Protein AF-0000000067519543 (afdb_homodimer)

Organism: Bacillus anthracis (NCBI:txid1392)

Secondary structure (DSSP, 8-state):
-HHHHHHHHHHHHHHHHHHHHHHHHHHHHSSS-GGGGG--TTS-HHHHHHHHHHTTTTS-HHHHHHHHHHHHHTT---B-TTT-SBHHHHHHHHHHHHHHHHHHHHHHHHHHHHHHHHHHHHTTTSHHHHHHHHHHHHHHHS-HHHHHHHHIIIIIIIS--S-SS-SS-TT---HHHHHHHHHHHHHHHHHHHHHHHHHHHHHHHHHHHTSHHHHHHHHTT--HHHHIIIIIHHHHHHHHHHHHHHHTTHHHH--HHHHHHTT--SHHHHHHHHHHTT-HHHHHHHHHHHHHHHHHHHHHHHHHHHHH-HHHHTT-/-HHHHHHHHHHHHHHHHHHHHHHHHHHHHSSS-GGGGG--TTS-HHHHHHHHHHTTTTS-HHHHHHHHHHHHHTT---B-TTT-SBHHHHHHHHHHHHHHHHHHHHHHHHHHHHHHHHHHHHTTTSHHHHHHHHHHHHHHHS-HHHHHHHHIIIIIIIS--S-SS-SS-TT---HHHHHHHHHHHHHHHHHHHHHHHHHHHHHHHHHHHTSHHHHHHHHTT--HHHHIIIIIHHHHHHHHHHHHHHHTTHHHH--HHHHHHTT--SHHHHHHHHHHTT-HHHHHHHHHHHHHHHHHHHHHHHHHHHHH-HHHHTT-

InterPro domains:
  IPR000515 ABC transporter type 1, transmembrane domain MetI-like [PF00528] (113-313)
  IPR000515 ABC transporter type 1, transmembrane domain MetI-like [PS50928] (95-301)
  IPR000515 ABC transporter type 1, transmembrane domain MetI-like [cd06261] (95-296)
  IPR035906 MetI-like superfamily [G3DSA:1.10.3720.10] (84-306)
  IPR035906 MetI-like superfamily [SSF161098] (91-296)
  IPR045621 ABC transporter type 1, GsiC-like, N-terminal domain [PF19300] (1-101)

Nearest PDB structures (foldseek):
  8j5q-assembly1_B  TM=8.548E-01  e=2.593E-14  Mycobacterium tuberculosis H37Rv
  8wda-assembly1_B  TM=8.578E-01  e=3.775E-13  Mycobacterium tuberculosis H37Rv
  8wd9-assembly1_B  TM=8.305E-01  e=3.939E-13  Mycobacterium tuberculosis H37Rv
  3puy-assembly1_F  TM=6.008E-01  e=9.285E-02  Escherichia coli K-12
  3fh6-assembly2_H  TM=5.640E-01  e=3.185E-01  Escherichia coli K-12

pLDDT: mean 86.57, std 8.65, range [40.19, 97.56]

Structure (mmCIF, N/CA/C/O backbone):
data_AF-0000000067519543-model_v1
#
loop_
_entity.id
_entity.type
_entity.pdbx_description
1 polymer 'Oligopeptide ABC transporter, permease protein'
#
loop_
_atom_site.group_PDB
_atom_site.id
_atom_site.type_symbol
_atom_site.label_atom_id
_atom_site.label_alt_id
_atom_site.label_comp_id
_atom_site.label_asym_id
_atom_site.label_entity_id
_atom_site.label_seq_id
_atom_site.pdbx_PDB_ins_code
_atom_site.Cartn_x
_atom_site.Cartn_y
_atom_site.Cartn_z
_atom_site.occupancy
_atom_site.B_iso_or_equiv
_atom_site.auth_seq_id
_atom_site.auth_comp_id
_atom_site.auth_asym_id
_atom_site.auth_atom_id
_atom_site.pdbx_PDB_model_num
ATOM 1 N N . MET A 1 1 ? 12.836 28.719 -11.539 1 69.06 1 MET A N 1
ATOM 2 C CA . MET A 1 1 ? 12.188 27.422 -11.625 1 69.06 1 MET A CA 1
ATOM 3 C C . MET A 1 1 ? 13.125 26.391 -12.242 1 69.06 1 MET A C 1
ATOM 5 O O . MET A 1 1 ? 13.336 25.312 -11.68 1 69.06 1 MET A O 1
ATOM 9 N N . TYR A 1 2 ? 13.836 26.828 -13.383 1 72 2 TYR A N 1
ATOM 10 C CA . TYR A 1 2 ? 14.734 25.891 -14.039 1 72 2 TYR A CA 1
ATOM 11 C C . TYR A 1 2 ? 15.93 25.578 -13.156 1 72 2 TYR A C 1
ATOM 13 O O . TYR A 1 2 ? 16.359 24.422 -13.07 1 72 2 TYR A O 1
ATOM 21 N N . LYS A 1 3 ? 16.391 26.609 -12.484 1 74.56 3 LYS A N 1
ATOM 22 C CA . LYS A 1 3 ? 17.531 26.391 -11.594 1 74.56 3 LYS A CA 1
ATOM 23 C C . LYS A 1 3 ? 17.156 25.484 -10.43 1 74.56 3 LYS A C 1
ATOM 25 O O . LYS A 1 3 ? 17.938 24.625 -10.023 1 74.56 3 LYS A O 1
ATOM 30 N N . VAL A 1 4 ? 15.906 25.703 -10.039 1 71.69 4 VAL A N 1
ATOM 31 C CA . VAL A 1 4 ? 15.406 24.891 -8.93 1 71.69 4 VAL A CA 1
ATOM 32 C C . VAL A 1 4 ? 15.242 23.438 -9.391 1 71.69 4 VAL A C 1
ATOM 34 O O . VAL A 1 4 ? 15.641 22.5 -8.68 1 71.69 4 VAL A O 1
ATOM 37 N N . ILE A 1 5 ? 14.82 23.281 -10.57 1 74 5 ILE A N 1
ATOM 38 C C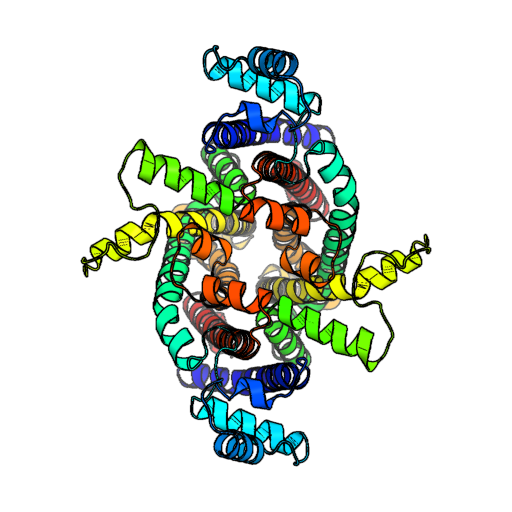A . ILE A 1 5 ? 14.602 21.953 -11.133 1 74 5 ILE A CA 1
ATOM 39 C C . ILE A 1 5 ? 15.945 21.266 -11.367 1 74 5 ILE A C 1
ATOM 41 O O . ILE A 1 5 ? 16.109 20.094 -11.062 1 74 5 ILE A O 1
ATOM 45 N N . ALA A 1 6 ? 16.891 22.078 -11.891 1 77.75 6 ALA A N 1
ATOM 46 C CA . ALA A 1 6 ? 18.203 21.516 -12.164 1 77.75 6 ALA A CA 1
ATOM 47 C C . ALA A 1 6 ? 18.906 21.078 -10.875 1 77.75 6 ALA A C 1
ATOM 49 O O . ALA A 1 6 ? 19.516 20.016 -10.828 1 77.75 6 ALA A O 1
ATOM 50 N N . LYS A 1 7 ? 18.75 21.859 -9.914 1 76.44 7 LYS A N 1
ATOM 51 C CA . LYS A 1 7 ? 19.359 21.531 -8.633 1 76.44 7 LYS A CA 1
ATOM 52 C C . LYS A 1 7 ? 18.75 20.281 -8.016 1 76.44 7 LYS A C 1
ATOM 54 O O . LYS A 1 7 ? 19.453 19.453 -7.457 1 76.44 7 LYS A O 1
ATOM 59 N N . ARG A 1 8 ? 17.562 20.172 -8.25 1 73.44 8 ARG A N 1
ATOM 60 C CA . ARG A 1 8 ? 16.859 19.016 -7.691 1 73.44 8 ARG A CA 1
ATOM 61 C C . ARG A 1 8 ? 17.203 17.75 -8.461 1 73.44 8 ARG A C 1
ATOM 63 O O . ARG A 1 8 ? 17.328 16.672 -7.867 1 73.44 8 ARG A O 1
ATOM 70 N N . LEU A 1 9 ? 17.281 17.922 -9.734 1 76.81 9 LEU A N 1
ATOM 71 C CA . LEU A 1 9 ? 17.672 16.781 -10.562 1 76.81 9 LEU A CA 1
ATOM 72 C C . LEU A 1 9 ? 19.078 16.312 -10.203 1 76.81 9 LEU A C 1
ATOM 74 O O . LEU A 1 9 ? 19.344 15.117 -10.141 1 76.81 9 LEU A O 1
ATOM 78 N N . LEU A 1 10 ? 19.891 17.266 -9.938 1 78.69 10 LEU A N 1
ATOM 79 C CA . LEU A 1 10 ? 21.25 16.938 -9.555 1 78.69 10 LEU A CA 1
ATOM 80 C C . LEU A 1 10 ? 21.297 16.25 -8.203 1 78.69 10 LEU A C 1
ATOM 82 O O . LEU A 1 10 ? 22.094 15.328 -7.992 1 78.69 10 LEU A O 1
ATOM 86 N N . ASN A 1 11 ? 20.391 16.641 -7.387 1 75.19 11 ASN A N 1
ATOM 87 C CA . ASN A 1 11 ? 20.344 16.047 -6.055 1 75.19 11 ASN A CA 1
ATOM 88 C C . ASN A 1 11 ? 19.781 14.625 -6.086 1 75.19 11 ASN A C 1
ATOM 90 O O . ASN A 1 11 ? 19.938 13.867 -5.129 1 75.19 11 ASN A O 1
ATOM 94 N N . ALA A 1 12 ? 19.156 14.375 -7.215 1 79.12 12 ALA A N 1
ATOM 95 C CA . ALA A 1 12 ? 18.562 13.047 -7.363 1 79.12 12 ALA A CA 1
ATOM 96 C C . ALA A 1 12 ? 19.594 12.031 -7.844 1 79.12 12 ALA A C 1
ATOM 98 O O . ALA A 1 12 ? 19.391 10.82 -7.734 1 79.12 12 ALA A O 1
ATOM 99 N N . ILE A 1 13 ? 20.703 12.477 -8.352 1 82.88 13 ILE A N 1
ATOM 100 C CA . ILE A 1 13 ? 21.719 11.633 -8.977 1 82.88 13 ILE A CA 1
ATOM 101 C C . ILE A 1 13 ? 22.297 10.672 -7.941 1 82.88 13 ILE A C 1
ATOM 103 O O . ILE A 1 13 ? 22.391 9.461 -8.188 1 82.88 13 ILE A O 1
ATOM 107 N N . PRO A 1 14 ? 22.609 11.125 -6.754 1 84.69 14 PRO A N 1
ATOM 108 C CA . PRO A 1 14 ? 23.156 10.188 -5.762 1 84.69 14 PRO A CA 1
ATOM 109 C C . PRO A 1 14 ? 22.172 9.07 -5.41 1 84.69 14 PRO A C 1
ATOM 111 O O . PRO A 1 14 ? 22.578 7.93 -5.184 1 84.69 14 PRO A O 1
ATOM 114 N N . LEU A 1 15 ? 20.969 9.461 -5.395 1 82.44 15 LEU A N 1
ATOM 115 C CA . LEU A 1 15 ? 19.953 8.461 -5.094 1 82.44 15 LEU A CA 1
ATOM 116 C C . LEU A 1 15 ? 19.922 7.383 -6.176 1 82.44 15 LEU A C 1
ATOM 118 O O . LEU A 1 15 ? 19.891 6.188 -5.863 1 82.44 15 LEU A O 1
ATOM 122 N N . LEU A 1 16 ? 19.922 7.824 -7.391 1 85.88 16 LEU A N 1
ATOM 123 C CA . LEU A 1 16 ? 19.906 6.875 -8.5 1 85.88 16 LEU A CA 1
ATOM 124 C C . LEU A 1 16 ? 21.156 6.008 -8.484 1 85.88 16 LEU A C 1
ATOM 126 O O . LEU A 1 16 ? 21.109 4.82 -8.797 1 85.88 16 LEU A O 1
ATOM 130 N N . PHE A 1 17 ? 22.188 6.633 -8.109 1 88.88 17 PHE A N 1
ATOM 131 C CA . PHE A 1 17 ? 23.453 5.914 -8.039 1 88.88 17 PHE A CA 1
ATOM 132 C C . PHE A 1 17 ? 23.391 4.828 -6.969 1 88.88 17 PHE A C 1
ATOM 134 O O . PHE A 1 17 ? 23.781 3.686 -7.215 1 88.88 17 PHE A O 1
ATOM 141 N N . VAL A 1 18 ? 22.906 5.148 -5.844 1 87 18 VAL A N 1
ATOM 142 C CA . VAL A 1 18 ? 22.828 4.188 -4.75 1 87 18 VAL A CA 1
ATOM 143 C C . VAL A 1 18 ? 21.875 3.055 -5.125 1 87 18 VAL A C 1
ATOM 145 O O . VAL A 1 18 ? 22.172 1.882 -4.879 1 87 18 VAL A O 1
ATOM 148 N N . ILE A 1 19 ? 20.812 3.414 -5.695 1 85.38 19 ILE A N 1
ATOM 149 C CA . ILE A 1 19 ? 19.828 2.404 -6.098 1 85.38 19 ILE A CA 1
ATOM 150 C C . ILE A 1 19 ? 20.438 1.508 -7.176 1 85.38 19 ILE A C 1
ATOM 152 O O . ILE A 1 19 ? 20.172 0.303 -7.211 1 85.38 19 ILE A O 1
ATOM 156 N N . SER A 1 20 ? 21.203 2.133 -8.047 1 89.19 20 SER A N 1
ATOM 157 C CA . SER A 1 20 ? 21.859 1.338 -9.078 1 89.19 20 SER A CA 1
ATOM 158 C C . SER A 1 20 ? 22.844 0.349 -8.461 1 89.19 20 SER A C 1
ATOM 160 O O . SER A 1 20 ? 22.969 -0.784 -8.93 1 89.19 20 SER A O 1
ATOM 162 N N . ILE A 1 21 ? 23.5 0.745 -7.465 1 88.88 21 ILE A N 1
ATOM 163 C CA . ILE A 1 21 ? 24.438 -0.142 -6.781 1 88.88 21 ILE A CA 1
ATOM 164 C C . ILE A 1 21 ? 23.672 -1.296 -6.137 1 88.88 21 ILE A C 1
ATOM 166 O O . ILE A 1 21 ? 24.078 -2.455 -6.25 1 88.88 21 ILE A O 1
ATOM 170 N N . ILE A 1 22 ? 22.641 -0.95 -5.562 1 83.38 22 ILE A N 1
ATOM 171 C CA . ILE A 1 22 ? 21.828 -1.963 -4.898 1 83.38 22 ILE A CA 1
ATOM 172 C C . ILE A 1 22 ? 21.281 -2.938 -5.934 1 83.38 22 ILE A C 1
ATOM 174 O O . ILE A 1 22 ? 21.266 -4.152 -5.715 1 83.38 22 ILE A O 1
ATOM 178 N N . SER A 1 23 ? 20.828 -2.424 -7.008 1 84.06 23 SER A N 1
ATOM 179 C CA . SER A 1 23 ? 20.281 -3.252 -8.078 1 84.06 23 SER A CA 1
ATOM 180 C C . SER A 1 23 ? 21.344 -4.172 -8.656 1 84.06 23 SER A C 1
ATOM 182 O O . SER A 1 23 ? 21.078 -5.34 -8.953 1 84.06 23 SER A O 1
ATOM 184 N N . PHE A 1 24 ? 22.516 -3.66 -8.797 1 87.75 24 PHE A N 1
ATOM 185 C CA . PHE A 1 24 ? 23.625 -4.457 -9.289 1 87.75 24 PHE A CA 1
ATOM 186 C C . PHE A 1 24 ? 23.938 -5.602 -8.328 1 87.75 24 PHE A C 1
ATOM 188 O O . PHE A 1 24 ? 24.172 -6.734 -8.758 1 87.75 24 PHE A O 1
ATOM 195 N N . LEU A 1 25 ? 23.938 -5.246 -7.109 1 81.06 25 LEU A N 1
ATOM 196 C CA . LEU A 1 25 ? 24.219 -6.266 -6.105 1 81.06 25 LEU A CA 1
ATOM 197 C C . LEU A 1 25 ? 23.156 -7.363 -6.129 1 81.06 25 LEU A C 1
ATOM 199 O O . LEU A 1 25 ? 23.453 -8.531 -5.867 1 81.06 25 LEU A O 1
ATOM 203 N N . LEU A 1 26 ? 22.031 -7 -6.488 1 75.56 26 LEU A N 1
ATOM 204 C CA . LEU A 1 26 ? 20.938 -7.961 -6.602 1 75.56 26 LEU A CA 1
ATOM 205 C C . LEU A 1 26 ? 21.234 -8.984 -7.695 1 75.56 26 LEU A C 1
ATOM 207 O O . LEU A 1 26 ? 21.016 -10.188 -7.5 1 75.56 26 LEU A O 1
ATOM 211 N N . ILE A 1 27 ? 21.578 -8.477 -8.75 1 78 27 ILE A N 1
ATOM 212 C CA . ILE A 1 27 ? 21.828 -9.344 -9.906 1 78 27 ILE A CA 1
ATOM 213 C C . ILE A 1 27 ? 23.031 -10.242 -9.633 1 78 27 ILE A C 1
ATOM 215 O O . ILE A 1 27 ? 23.031 -11.414 -10.031 1 78 27 ILE A O 1
ATOM 219 N N . LYS A 1 28 ? 23.922 -9.664 -8.922 1 80.56 28 LYS A N 1
ATOM 220 C CA . LYS A 1 28 ? 25.141 -10.414 -8.633 1 80.56 28 LYS A CA 1
ATOM 221 C C . LYS A 1 28 ? 24.875 -11.508 -7.598 1 80.56 28 LYS A C 1
ATOM 223 O O . LYS A 1 28 ? 25.5 -12.57 -7.637 1 80.56 28 LYS A O 1
ATOM 228 N N . LEU A 1 29 ? 23.938 -11.219 -6.785 1 75.88 29 LEU A N 1
ATOM 229 C CA . LEU A 1 29 ? 23.688 -12.141 -5.688 1 75.88 29 LEU A CA 1
ATOM 230 C C . LEU A 1 29 ? 22.641 -13.18 -6.082 1 75.88 29 LEU A C 1
ATOM 232 O O . LEU A 1 29 ? 22.391 -14.133 -5.34 1 75.88 29 LEU A O 1
ATOM 236 N N . ALA A 1 30 ? 21.953 -12.938 -7.176 1 75.75 30 ALA A N 1
ATOM 237 C CA . ALA A 1 30 ? 20.984 -13.906 -7.668 1 75.75 30 ALA A CA 1
ATOM 238 C C . ALA A 1 30 ? 21.641 -15.266 -7.918 1 75.75 30 ALA A C 1
ATOM 240 O O . ALA A 1 30 ? 22.797 -15.336 -8.336 1 75.75 30 ALA A O 1
ATOM 241 N N . PRO A 1 31 ? 20.906 -16.234 -7.543 1 75.56 31 PRO A N 1
ATOM 242 C CA . PRO A 1 31 ? 21.469 -17.562 -7.766 1 75.56 31 PRO A CA 1
ATOM 243 C C . PRO A 1 31 ? 21.766 -17.844 -9.242 1 75.56 31 PRO A C 1
ATOM 245 O O . PRO A 1 31 ? 20.984 -17.453 -10.109 1 75.56 31 PRO A O 1
ATOM 248 N N . GLY A 1 32 ? 22.891 -18.484 -9.414 1 74.88 32 GLY A N 1
ATOM 249 C CA . GLY A 1 32 ? 23.25 -18.875 -10.766 1 74.88 32 GLY A CA 1
ATOM 250 C C . GLY A 1 32 ? 24.297 -17.969 -11.398 1 74.88 32 GLY A C 1
ATOM 251 O O . GLY A 1 32 ? 24.812 -17.078 -10.742 1 74.88 32 GLY A O 1
ATOM 252 N N . ASP A 1 33 ? 24.625 -18.312 -12.625 1 79.94 33 ASP A N 1
ATOM 253 C CA . ASP A 1 33 ? 25.594 -17.547 -13.406 1 79.94 33 ASP A CA 1
ATOM 254 C C . ASP A 1 33 ? 24.984 -16.234 -13.883 1 79.94 33 ASP A C 1
ATOM 256 O O . ASP A 1 33 ? 23.953 -16.219 -14.57 1 79.94 33 ASP A O 1
ATOM 260 N N . PRO A 1 34 ? 25.594 -15.141 -13.516 1 81.75 34 PRO A N 1
ATOM 261 C CA . PRO A 1 34 ? 25.062 -13.828 -13.906 1 81.75 34 PRO A CA 1
ATOM 262 C C . PRO A 1 34 ? 24.906 -13.68 -15.414 1 81.75 34 PRO A C 1
ATOM 264 O O . PRO A 1 34 ? 24.094 -12.867 -15.875 1 81.75 34 PRO A O 1
ATOM 267 N N . VAL A 1 35 ? 25.719 -14.414 -16.125 1 82.62 35 VAL A N 1
ATOM 268 C CA . VAL A 1 35 ? 25.656 -14.305 -17.578 1 82.62 35 VAL A CA 1
ATOM 269 C C . VAL A 1 35 ? 24.266 -14.719 -18.078 1 82.62 35 VAL A C 1
ATOM 271 O O . VAL A 1 35 ? 23.812 -14.258 -19.125 1 82.62 35 VAL A O 1
ATOM 274 N N . ARG A 1 36 ? 23.562 -15.477 -17.344 1 82.12 36 ARG A N 1
ATOM 275 C CA . ARG A 1 36 ? 22.25 -15.984 -17.719 1 82.12 36 ARG A CA 1
ATOM 276 C C . ARG A 1 36 ? 21.234 -14.844 -17.844 1 82.12 36 ARG A C 1
ATOM 278 O O . ARG A 1 36 ? 20.266 -14.953 -18.594 1 82.12 36 ARG A O 1
ATOM 285 N N . ASN A 1 37 ? 21.516 -13.836 -17.25 1 84.62 37 ASN A N 1
ATOM 286 C CA . ASN A 1 37 ? 20.609 -12.695 -17.297 1 84.62 37 ASN A CA 1
ATOM 287 C C . ASN A 1 37 ? 20.719 -11.93 -18.609 1 84.62 37 ASN A C 1
ATOM 289 O O . ASN A 1 37 ? 19.906 -11.055 -18.891 1 84.62 37 ASN A O 1
ATOM 293 N N . PHE A 1 38 ? 21.75 -12.32 -19.391 1 85.94 38 PHE A N 1
ATOM 294 C CA . PHE A 1 38 ? 22 -11.562 -20.609 1 85.94 38 PHE A CA 1
ATOM 295 C C . PHE A 1 38 ? 22.031 -12.484 -21.828 1 85.94 38 PHE A C 1
ATOM 297 O O . PHE A 1 38 ? 22.484 -12.086 -22.906 1 85.94 38 PHE A O 1
ATOM 304 N N . VAL A 1 39 ? 21.641 -13.672 -21.609 1 85.69 39 VAL A N 1
ATOM 305 C CA . VAL A 1 39 ? 21.719 -14.625 -22.719 1 85.69 39 VAL A CA 1
ATOM 306 C C . VAL A 1 39 ? 20.359 -15.297 -22.922 1 85.69 39 VAL A C 1
ATOM 308 O O . VAL A 1 39 ? 19.516 -15.297 -22.016 1 85.69 39 VAL A O 1
ATOM 311 N N . THR A 1 40 ? 20.109 -15.766 -24.078 1 86.75 40 THR A N 1
ATOM 312 C CA . THR A 1 40 ? 18.922 -16.547 -24.438 1 86.75 40 THR A CA 1
ATOM 313 C C . THR A 1 40 ? 19.297 -17.984 -24.734 1 86.75 40 THR A C 1
ATOM 315 O O . THR A 1 40 ? 20.453 -18.297 -25 1 86.75 40 THR A O 1
ATOM 318 N N . PRO A 1 41 ? 18.344 -18.828 -24.578 1 83.94 41 PRO A N 1
ATOM 319 C CA . PRO A 1 41 ? 18.656 -20.25 -24.797 1 83.94 41 PRO A CA 1
ATOM 320 C C . PRO A 1 41 ? 19.172 -20.531 -26.203 1 83.94 41 PRO A C 1
ATOM 322 O O . PRO A 1 41 ? 19.891 -21.516 -26.422 1 83.94 41 PRO A O 1
ATOM 325 N N . ASN A 1 42 ? 18.938 -19.719 -27.109 1 86.44 42 ASN A N 1
ATOM 326 C CA . ASN A 1 42 ? 19.281 -19.969 -28.5 1 86.44 42 ASN A CA 1
ATOM 327 C C . ASN A 1 42 ? 20.641 -19.375 -28.859 1 86.44 42 ASN A C 1
ATOM 329 O O . ASN A 1 42 ? 21.109 -19.516 -29.984 1 86.44 42 ASN A O 1
ATOM 333 N N . MET A 1 43 ? 21.25 -18.812 -27.922 1 86.94 43 MET A N 1
ATOM 334 C CA . MET A 1 43 ? 22.531 -18.188 -28.219 1 86.94 43 MET A CA 1
ATOM 335 C C . MET A 1 43 ? 23.656 -19.219 -28.25 1 86.94 43 MET A C 1
ATOM 337 O O . MET A 1 43 ? 23.656 -20.172 -27.469 1 86.94 43 MET A O 1
ATOM 341 N N . SER A 1 44 ? 24.578 -19.062 -29.125 1 90.25 44 SER A N 1
ATOM 342 C CA . SER A 1 44 ? 25.719 -19.969 -29.266 1 90.25 44 SER A CA 1
ATOM 343 C C . SER A 1 44 ? 26.672 -19.844 -28.094 1 90.25 44 SER A C 1
ATOM 345 O O . SER A 1 44 ? 26.781 -18.781 -27.484 1 90.25 44 SER A O 1
ATOM 347 N N . PRO A 1 45 ? 27.297 -20.969 -27.766 1 90.12 45 PRO A N 1
ATOM 348 C CA . PRO A 1 45 ? 28.281 -20.922 -26.672 1 90.12 45 PRO A CA 1
ATOM 349 C C . PRO A 1 45 ? 29.328 -19.844 -26.891 1 90.12 45 PRO A C 1
ATOM 351 O O . PRO A 1 45 ? 29.797 -19.219 -25.938 1 90.12 45 PRO A O 1
ATOM 354 N N . ILE A 1 46 ? 29.672 -19.641 -28.109 1 89.44 46 ILE A N 1
ATOM 355 C CA . ILE A 1 46 ? 30.672 -18.609 -28.422 1 89.44 46 ILE A CA 1
ATOM 356 C C . ILE A 1 46 ? 30.125 -17.234 -28.062 1 89.44 46 ILE A C 1
ATOM 358 O O . ILE A 1 46 ? 30.844 -16.406 -27.5 1 89.44 46 ILE A O 1
ATOM 362 N N . ASP A 1 47 ? 28.906 -17.062 -28.391 1 89.38 47 ASP A N 1
ATOM 363 C CA . ASP A 1 47 ? 28.266 -15.789 -28.078 1 89.38 47 ASP A CA 1
ATOM 364 C C . ASP A 1 47 ? 28.125 -15.586 -26.578 1 89.38 47 ASP A C 1
ATOM 366 O O . ASP A 1 47 ? 28.312 -14.477 -26.078 1 89.38 47 ASP A O 1
ATOM 370 N N . VAL A 1 48 ? 27.844 -16.688 -25.906 1 90.12 48 VAL A N 1
ATOM 371 C CA . VAL A 1 48 ? 27.688 -16.641 -24.453 1 90.12 48 VAL A CA 1
ATOM 372 C C . VAL A 1 48 ? 29.031 -16.25 -23.812 1 90.12 48 VAL A C 1
ATOM 374 O O . VAL A 1 48 ? 29.062 -15.438 -22.891 1 90.12 48 VAL A O 1
ATOM 377 N N . GLU A 1 49 ? 30.062 -16.781 -24.344 1 88.56 49 GLU A N 1
ATOM 378 C CA . GLU A 1 49 ? 31.375 -16.469 -23.797 1 88.56 49 GLU A CA 1
ATOM 379 C C . GLU A 1 49 ? 31.766 -15.023 -24.109 1 88.56 49 GLU A C 1
ATOM 381 O O . GLU A 1 49 ? 32.406 -14.367 -23.297 1 88.56 49 GLU A O 1
ATOM 386 N N . ARG A 1 50 ? 31.375 -14.547 -25.203 1 88.5 50 ARG A N 1
ATOM 387 C CA . ARG A 1 50 ? 31.609 -13.156 -25.562 1 88.5 50 ARG A CA 1
ATOM 388 C C . ARG A 1 50 ? 30.891 -12.211 -24.609 1 88.5 50 ARG A C 1
ATOM 390 O O . ARG A 1 50 ? 31.438 -11.203 -24.188 1 88.5 50 ARG A O 1
ATOM 397 N N . ILE A 1 51 ? 29.688 -12.641 -24.359 1 87.94 51 ILE A N 1
ATOM 398 C CA . ILE A 1 51 ? 28.891 -11.828 -23.453 1 87.94 51 ILE A CA 1
ATOM 399 C C . ILE A 1 51 ? 29.516 -11.883 -22.047 1 87.94 51 ILE A C 1
ATOM 401 O O . ILE A 1 51 ? 29.594 -10.859 -21.375 1 87.94 51 ILE A O 1
ATOM 405 N N . ARG A 1 52 ? 29.953 -13.008 -21.641 1 88.38 52 ARG A N 1
ATOM 406 C CA . ARG A 1 52 ? 30.609 -13.172 -20.359 1 88.38 52 ARG A CA 1
ATOM 407 C C . ARG A 1 52 ? 31.812 -12.234 -20.234 1 88.38 52 ARG A C 1
ATOM 409 O O . ARG A 1 52 ? 31.984 -11.586 -19.203 1 88.38 52 ARG A O 1
ATOM 416 N N . LYS A 1 53 ? 32.531 -12.133 -21.297 1 87.56 53 LYS A N 1
ATOM 417 C CA . LYS A 1 53 ? 33.719 -11.266 -21.312 1 87.56 53 LYS A CA 1
ATOM 418 C C . LYS A 1 53 ? 33.312 -9.789 -21.297 1 87.56 53 LYS A C 1
ATOM 420 O O . LYS A 1 53 ? 33.969 -8.969 -20.656 1 87.56 53 LYS A O 1
ATOM 425 N N . SER A 1 54 ? 32.281 -9.586 -21.969 1 88.06 54 SER A N 1
ATOM 426 C CA . SER A 1 54 ? 31.828 -8.195 -22.062 1 88.06 54 SER A CA 1
ATOM 427 C C . SER A 1 54 ? 31.297 -7.703 -20.719 1 88.06 54 SER A C 1
ATOM 429 O O . SER A 1 54 ? 31.312 -6.5 -20.453 1 88.06 54 SER A O 1
ATOM 431 N N . LEU A 1 55 ? 30.875 -8.688 -19.922 1 87.44 55 LEU A N 1
ATOM 432 C CA . LEU A 1 55 ? 30.344 -8.344 -18.594 1 87.44 55 LEU A CA 1
ATOM 433 C C . LEU A 1 55 ? 31.484 -8.211 -17.578 1 87.44 55 LEU A C 1
ATOM 435 O O . LEU A 1 55 ? 31.281 -7.707 -16.484 1 87.44 55 LEU A O 1
ATOM 439 N N . GLY A 1 56 ? 32.625 -8.555 -18 1 88.12 56 GLY A N 1
ATOM 440 C CA . GLY A 1 56 ? 33.812 -8.453 -17.141 1 88.12 56 GLY A CA 1
ATOM 441 C C . GLY A 1 56 ? 33.719 -9.305 -15.883 1 88.12 56 GLY A C 1
ATOM 442 O O . GLY A 1 56 ? 34.062 -8.867 -14.797 1 88.12 56 GLY A O 1
ATOM 443 N N . LEU A 1 57 ? 33.188 -10.508 -15.992 1 86.31 57 LEU A N 1
ATOM 444 C CA . LEU A 1 57 ? 32.938 -11.352 -14.828 1 86.31 57 LEU A CA 1
ATOM 445 C C . LEU A 1 57 ? 34.25 -11.789 -14.18 1 86.31 57 LEU A C 1
ATOM 447 O O . LEU A 1 57 ? 34.25 -12.227 -13.031 1 86.31 57 LEU A O 1
ATOM 451 N N . ASP A 1 58 ? 35.344 -11.578 -14.922 1 87.12 58 ASP A N 1
ATOM 452 C CA . ASP A 1 58 ? 36.656 -11.906 -14.406 1 87.12 58 ASP A CA 1
ATOM 453 C C . ASP A 1 58 ? 37.344 -10.672 -13.805 1 87.12 58 ASP A C 1
ATOM 455 O O . ASP A 1 58 ? 38.406 -10.781 -13.219 1 87.12 58 ASP A O 1
ATOM 459 N N . GLN A 1 59 ? 36.719 -9.586 -13.898 1 91.44 59 GLN A N 1
ATOM 460 C CA . GLN A 1 59 ? 37.25 -8.328 -13.391 1 91.44 59 GLN A CA 1
ATOM 461 C C . GLN A 1 59 ? 36.781 -8.062 -11.969 1 91.44 59 GLN A C 1
ATOM 463 O O . GLN A 1 59 ? 35.844 -8.711 -11.484 1 91.44 59 GLN A O 1
ATOM 468 N N . PRO A 1 60 ? 37.5 -7.176 -11.336 1 93.19 60 PRO A N 1
ATOM 469 C CA . PRO A 1 60 ? 37.031 -6.801 -9.992 1 93.19 60 PRO A CA 1
ATOM 470 C C . PRO A 1 60 ? 35.594 -6.289 -9.977 1 93.19 60 PRO A C 1
ATOM 472 O O . PRO A 1 60 ? 35.125 -5.793 -10.992 1 93.19 60 PRO A O 1
ATOM 475 N N . ILE A 1 61 ? 35 -6.371 -8.914 1 90.81 61 ILE A N 1
ATOM 476 C CA . ILE A 1 61 ? 33.562 -6.121 -8.75 1 90.81 61 ILE A CA 1
ATOM 477 C C . ILE A 1 61 ? 33.25 -4.691 -9.164 1 90.81 61 ILE A C 1
ATOM 479 O O . ILE A 1 61 ? 32.188 -4.43 -9.734 1 90.81 61 ILE A O 1
ATOM 483 N N . TYR A 1 62 ? 34.156 -3.758 -8.812 1 92.81 62 TYR A N 1
ATOM 484 C CA . TYR A 1 62 ? 33.875 -2.369 -9.164 1 92.81 62 TYR A CA 1
ATOM 485 C C . TYR A 1 62 ? 33.844 -2.188 -10.68 1 92.81 62 TYR A C 1
ATOM 487 O O . TYR A 1 62 ? 33.062 -1.386 -11.195 1 92.81 62 TYR A O 1
ATOM 495 N N . MET A 1 63 ? 34.656 -2.949 -11.391 1 92.94 63 MET A N 1
ATOM 496 C CA . MET A 1 63 ? 34.625 -2.883 -12.852 1 92.94 63 MET A CA 1
ATOM 497 C C . MET A 1 63 ? 33.375 -3.543 -13.406 1 92.94 63 MET A C 1
ATOM 499 O O . MET A 1 63 ? 32.812 -3.078 -14.406 1 92.94 63 MET A O 1
ATOM 503 N N . GLN A 1 64 ? 32.969 -4.598 -12.781 1 92.94 64 GLN A N 1
ATOM 504 C CA . GLN A 1 64 ? 31.719 -5.242 -13.188 1 92.94 64 GLN A CA 1
ATOM 505 C C . GLN A 1 64 ? 30.547 -4.281 -13.07 1 92.94 64 GLN A C 1
ATOM 507 O O . GLN A 1 64 ? 29.656 -4.258 -13.938 1 92.94 64 GLN A O 1
ATOM 512 N N . TYR A 1 65 ? 30.594 -3.535 -12.031 1 93.62 65 TYR A N 1
ATOM 513 C CA . TYR A 1 65 ? 29.531 -2.555 -11.828 1 93.62 65 TYR A CA 1
ATOM 514 C C . TYR A 1 65 ? 29.547 -1.499 -12.93 1 93.62 65 TYR A C 1
ATOM 516 O O . TYR A 1 65 ? 28.484 -1.145 -13.461 1 93.62 65 TYR A O 1
ATOM 524 N N . ILE A 1 66 ? 30.703 -1.008 -13.234 1 94.19 66 ILE A N 1
ATOM 525 C CA . ILE A 1 66 ? 30.828 0.04 -14.242 1 94.19 66 ILE A CA 1
ATOM 526 C C . ILE A 1 66 ? 30.344 -0.479 -15.594 1 94.19 66 ILE A C 1
ATOM 528 O O . ILE A 1 66 ? 29.625 0.223 -16.312 1 94.19 66 ILE A O 1
ATOM 532 N N . LEU A 1 67 ? 30.672 -1.669 -15.914 1 92.31 67 LEU A N 1
ATOM 533 C CA . LEU A 1 67 ? 30.266 -2.264 -17.188 1 92.31 67 LEU A CA 1
ATOM 534 C C . LEU A 1 67 ? 28.75 -2.5 -17.203 1 92.31 67 LEU A C 1
ATOM 536 O O . LEU A 1 67 ? 28.094 -2.26 -18.219 1 92.31 67 LEU A O 1
ATOM 540 N N . TRP A 1 68 ? 28.281 -2.982 -16.109 1 90.81 68 TRP A N 1
ATOM 541 C CA . TRP A 1 68 ? 26.844 -3.182 -15.969 1 90.81 68 TRP A CA 1
ATOM 542 C C . TRP A 1 68 ? 26.094 -1.864 -16.141 1 90.81 68 TRP A C 1
ATOM 544 O O . TRP A 1 68 ? 25.094 -1.8 -16.875 1 90.81 68 TRP A O 1
ATOM 554 N N . LEU A 1 69 ? 26.609 -0.895 -15.469 1 92.56 69 LEU A N 1
ATOM 555 C CA . LEU A 1 69 ? 26 0.427 -15.547 1 92.56 69 LEU A CA 1
ATOM 556 C C . LEU A 1 69 ? 26.016 0.951 -16.984 1 92.56 69 LEU A C 1
ATOM 558 O O . LEU A 1 69 ? 25.047 1.568 -17.438 1 92.56 69 LEU A O 1
ATOM 562 N N . LYS A 1 70 ? 27.078 0.749 -17.641 1 92.44 70 LYS A N 1
ATOM 563 C CA . LYS A 1 70 ? 27.188 1.142 -19.031 1 92.44 70 LYS A CA 1
ATOM 564 C C . LYS A 1 70 ? 26.125 0.443 -19.891 1 92.44 70 LYS A C 1
ATOM 566 O O . LYS A 1 70 ? 25.5 1.067 -20.75 1 92.44 70 LYS A O 1
ATOM 571 N N . ASN A 1 71 ? 25.938 -0.814 -19.641 1 91.38 71 ASN A N 1
ATOM 572 C CA . ASN A 1 71 ? 24.922 -1.568 -20.359 1 91.38 71 ASN A CA 1
ATOM 573 C C . ASN A 1 71 ? 23.516 -1 -20.109 1 91.38 71 ASN A C 1
ATOM 575 O O . ASN A 1 71 ? 22.75 -0.809 -21.047 1 91.38 71 ASN A O 1
ATOM 579 N N . ILE A 1 72 ? 23.234 -0.676 -18.906 1 90.88 72 ILE A N 1
ATOM 580 C CA . ILE A 1 72 ? 21.938 -0.156 -18.531 1 90.88 72 ILE A CA 1
ATOM 581 C C . ILE A 1 72 ? 21.719 1.21 -19.188 1 90.88 72 ILE A C 1
ATOM 583 O O . ILE A 1 72 ? 20.625 1.492 -19.703 1 90.88 72 ILE A O 1
ATOM 587 N N . LEU A 1 73 ? 22.75 2.018 -19.172 1 90.81 73 LEU A N 1
ATOM 588 C CA . LEU A 1 73 ? 22.641 3.371 -19.703 1 90.81 73 LEU A CA 1
ATOM 589 C C . LEU A 1 73 ? 22.5 3.346 -21.219 1 90.81 73 LEU A C 1
ATOM 591 O O . LEU A 1 73 ? 21.969 4.289 -21.812 1 90.81 73 LEU A O 1
ATOM 595 N N . THR A 1 74 ? 22.922 2.258 -21.812 1 92 74 THR A N 1
ATOM 596 C CA . THR A 1 74 ? 22.797 2.133 -23.266 1 92 74 THR A CA 1
ATOM 597 C C . THR A 1 74 ? 21.531 1.356 -23.625 1 92 74 THR A C 1
ATOM 599 O O . THR A 1 74 ? 21.312 1.029 -24.797 1 92 74 THR A O 1
ATOM 602 N N . GLY A 1 75 ? 20.781 0.985 -22.609 1 90.94 75 GLY A N 1
ATOM 603 C CA . GLY A 1 75 ? 19.484 0.377 -22.875 1 90.94 75 GLY A CA 1
ATOM 604 C C . GLY A 1 75 ? 19.5 -1.137 -22.781 1 90.94 75 GLY A C 1
ATOM 605 O O . GLY A 1 75 ? 18.516 -1.798 -23.094 1 90.94 75 GLY A O 1
ATOM 606 N N . ASN A 1 76 ? 20.594 -1.668 -22.422 1 92.56 76 ASN A N 1
ATOM 607 C CA . ASN A 1 76 ? 20.688 -3.115 -22.266 1 92.56 76 ASN A CA 1
ATOM 608 C C . ASN A 1 76 ? 20.422 -3.545 -20.828 1 92.56 76 ASN A C 1
ATOM 610 O O . ASN A 1 76 ? 21.359 -3.646 -20.016 1 92.56 76 ASN A O 1
ATOM 614 N N . PHE A 1 77 ? 19.266 -3.971 -20.609 1 92.69 77 PHE A N 1
ATOM 615 C CA . PHE A 1 77 ? 18.844 -4.406 -19.281 1 92.69 77 PHE A CA 1
ATOM 616 C C . PHE A 1 77 ? 18.906 -5.926 -19.156 1 92.69 77 PHE A C 1
ATOM 618 O O . PHE A 1 77 ? 18.5 -6.492 -18.141 1 92.69 77 PHE A O 1
ATOM 625 N N . GLY A 1 78 ? 19.391 -6.508 -20.234 1 91.56 78 GLY A N 1
ATOM 626 C CA . GLY A 1 78 ? 19.406 -7.961 -20.266 1 91.56 78 GLY A CA 1
ATOM 627 C C . GLY A 1 78 ? 18.156 -8.562 -20.859 1 91.56 78 GLY A C 1
ATOM 628 O O . GLY A 1 78 ? 17.422 -7.898 -21.609 1 91.56 78 GLY A O 1
ATOM 629 N N . TYR A 1 79 ? 17.984 -9.922 -20.594 1 92 79 TYR A N 1
ATOM 630 C CA . TYR A 1 79 ? 16.844 -10.664 -21.109 1 92 79 TYR A CA 1
ATOM 631 C C . TYR A 1 79 ? 16.016 -11.273 -19.984 1 92 79 TYR A C 1
ATOM 633 O O . TYR A 1 79 ? 16.562 -11.664 -18.953 1 92 79 TYR A O 1
ATOM 641 N N . SER A 1 80 ? 14.719 -11.281 -20.281 1 93.38 80 SER A N 1
ATOM 642 C CA . SER A 1 80 ? 13.852 -12 -19.359 1 93.38 80 SER A CA 1
ATOM 643 C C . SER A 1 80 ? 14.219 -13.484 -19.297 1 93.38 80 SER A C 1
ATOM 645 O O . SER A 1 80 ? 14.406 -14.117 -20.344 1 93.38 80 SER A O 1
ATOM 647 N N . LEU A 1 81 ? 14.32 -13.992 -18.125 1 88.12 81 LEU A N 1
ATOM 648 C CA . LEU A 1 81 ? 14.641 -15.406 -17.953 1 88.12 81 LEU A CA 1
ATOM 649 C C . LEU A 1 81 ? 13.477 -16.281 -18.391 1 88.12 81 LEU A C 1
ATOM 651 O O . LEU A 1 81 ? 13.672 -17.438 -18.781 1 88.12 81 LEU A O 1
ATOM 655 N N . GLN A 1 82 ? 12.336 -15.695 -18.344 1 86 82 GLN A N 1
ATOM 656 C CA . GLN A 1 82 ? 11.125 -16.469 -18.656 1 86 82 GLN A CA 1
ATOM 657 C C . GLN A 1 82 ? 10.742 -16.312 -20.125 1 86 82 GLN A C 1
ATOM 659 O O . GLN A 1 82 ? 10.477 -17.297 -20.812 1 86 82 GLN A O 1
ATOM 664 N N . ASN A 1 83 ? 10.727 -15.109 -20.609 1 86.56 83 ASN A N 1
ATOM 665 C CA . ASN A 1 83 ? 10.258 -14.82 -21.953 1 86.56 83 ASN A CA 1
ATOM 666 C C . ASN A 1 83 ? 11.414 -14.766 -22.953 1 86.56 83 ASN A C 1
ATOM 668 O O . ASN A 1 83 ? 11.188 -14.766 -24.172 1 86.56 83 ASN A O 1
ATOM 672 N N . HIS A 1 84 ? 12.602 -14.602 -22.516 1 91 84 HIS A N 1
ATOM 673 C CA . HIS A 1 84 ? 13.82 -14.547 -23.312 1 91 84 HIS A CA 1
ATOM 674 C C . HIS A 1 84 ? 13.797 -13.367 -24.266 1 91 84 HIS A C 1
ATOM 676 O O . HIS A 1 84 ? 14.367 -13.438 -25.359 1 91 84 HIS A O 1
ATOM 682 N N . ARG A 1 85 ? 13.023 -12.352 -23.953 1 93.56 85 ARG A N 1
ATOM 683 C CA . ARG A 1 85 ? 12.984 -11.086 -24.688 1 93.56 85 ARG A CA 1
ATOM 684 C C . ARG A 1 85 ? 13.75 -10 -23.953 1 93.56 85 ARG A C 1
ATOM 686 O O . ARG A 1 85 ? 13.93 -10.078 -22.734 1 93.56 85 ARG A O 1
ATOM 693 N N . PRO A 1 86 ? 14.25 -9.023 -24.766 1 94.88 86 PRO A N 1
ATOM 694 C CA . PRO A 1 86 ? 14.914 -7.914 -24.078 1 94.88 86 PRO A CA 1
ATOM 695 C C . PRO A 1 86 ? 14.016 -7.23 -23.062 1 94.88 86 PRO A C 1
ATOM 697 O O . PRO A 1 86 ? 12.859 -6.922 -23.344 1 94.88 86 PRO A O 1
ATOM 700 N N . VAL A 1 87 ? 14.57 -7.043 -21.922 1 95.44 87 VAL A N 1
ATOM 701 C CA . VAL A 1 87 ? 13.82 -6.504 -20.781 1 95.44 87 VAL A CA 1
ATOM 702 C C . VAL A 1 87 ? 13.305 -5.109 -21.125 1 95.44 87 VAL A C 1
ATOM 704 O O . VAL A 1 87 ? 12.164 -4.766 -20.812 1 95.44 87 VAL A O 1
ATOM 707 N N . LEU A 1 88 ? 14.125 -4.352 -21.812 1 95 88 LEU A N 1
ATOM 708 C CA . LEU A 1 88 ? 13.727 -2.99 -22.156 1 95 88 LEU A CA 1
ATOM 709 C C . LEU A 1 88 ? 12.484 -3 -23.031 1 95 88 LEU A C 1
ATOM 711 O O . LEU A 1 88 ? 11.586 -2.166 -22.875 1 95 88 LEU A O 1
ATOM 715 N N . ASP A 1 89 ? 12.422 -3.893 -23.906 1 95.12 89 ASP A N 1
ATOM 716 C CA . ASP A 1 89 ? 11.258 -3.998 -24.781 1 95.12 89 ASP A CA 1
ATOM 717 C C . ASP A 1 89 ? 9.992 -4.324 -23.984 1 95.12 89 ASP A C 1
ATOM 719 O O . ASP A 1 89 ? 8.938 -3.734 -24.219 1 95.12 89 ASP A O 1
ATOM 723 N N . LEU A 1 90 ? 10.133 -5.223 -23.109 1 94.31 90 LEU A N 1
ATOM 724 C CA . LEU A 1 90 ? 9.008 -5.621 -22.266 1 94.31 90 LEU A CA 1
ATOM 725 C C . LEU A 1 90 ? 8.508 -4.445 -21.438 1 94.31 90 LEU A C 1
ATOM 727 O O . LEU A 1 90 ? 7.297 -4.23 -21.328 1 94.31 90 LEU A O 1
ATOM 731 N N . ILE A 1 91 ? 9.414 -3.693 -20.938 1 93.12 91 ILE A N 1
ATOM 732 C CA . ILE A 1 91 ? 9.07 -2.562 -20.078 1 93.12 91 ILE A CA 1
ATOM 733 C C . ILE A 1 91 ? 8.398 -1.472 -20.906 1 93.12 91 ILE A C 1
ATOM 735 O O . ILE A 1 91 ? 7.336 -0.963 -20.516 1 93.12 91 ILE A O 1
ATOM 739 N N . VAL A 1 92 ? 8.984 -1.137 -22.016 1 93.56 92 VAL A N 1
ATOM 740 C CA . VAL A 1 92 ? 8.484 -0.047 -22.859 1 93.56 92 VAL A CA 1
ATOM 741 C C . VAL A 1 92 ? 7.09 -0.393 -23.375 1 93.56 92 VAL A C 1
ATOM 743 O O . VAL A 1 92 ? 6.234 0.486 -23.516 1 93.56 92 VAL A O 1
ATOM 746 N N . GLU A 1 93 ? 6.879 -1.604 -23.641 1 93.44 93 GLU A N 1
ATOM 747 C CA . GLU A 1 93 ? 5.59 -2.072 -24.141 1 93.44 93 GLU A CA 1
ATOM 748 C C . GLU A 1 93 ? 4.5 -1.938 -23.094 1 93.44 93 GLU A C 1
ATOM 750 O O . GLU A 1 93 ? 3.336 -1.698 -23.406 1 93.44 93 GLU A O 1
ATOM 755 N N . ARG A 1 94 ? 4.82 -2.086 -21.828 1 93 94 ARG A N 1
ATOM 756 C CA . ARG A 1 94 ? 3.84 -2.184 -20.75 1 93 94 ARG A CA 1
ATOM 757 C C . ARG A 1 94 ? 3.717 -0.861 -20 1 93 94 ARG A C 1
ATOM 759 O O . ARG A 1 94 ? 2.709 -0.611 -19.344 1 93 94 ARG A O 1
ATOM 766 N N . LEU A 1 95 ? 4.66 -0.017 -20.188 1 91.56 95 LEU A N 1
ATOM 767 C CA . LEU A 1 95 ? 4.754 1.223 -19.422 1 91.56 95 LEU A CA 1
ATOM 768 C C . LEU A 1 95 ? 3.543 2.113 -19.688 1 91.56 95 LEU A C 1
ATOM 770 O O . LEU A 1 95 ? 2.932 2.629 -18.75 1 91.56 95 LEU A O 1
ATOM 774 N N . PRO A 1 96 ? 3.145 2.314 -20.891 1 91.31 96 PRO A N 1
ATOM 775 C CA . PRO A 1 96 ? 1.992 3.182 -21.141 1 91.31 96 PRO A CA 1
ATOM 776 C C . PRO A 1 96 ? 0.711 2.666 -20.484 1 91.31 96 PRO A C 1
ATOM 778 O O . PRO A 1 96 ? -0.103 3.457 -20 1 91.31 96 PRO A O 1
ATOM 781 N N . ALA A 1 97 ? 0.541 1.386 -20.484 1 92.88 97 ALA A N 1
ATOM 782 C CA . ALA A 1 97 ? -0.643 0.795 -19.875 1 92.88 97 ALA A CA 1
ATOM 783 C C . ALA A 1 97 ? -0.688 1.1 -18.375 1 92.88 97 ALA A C 1
ATOM 785 O O . ALA A 1 97 ? -1.734 1.483 -17.844 1 92.88 97 ALA A O 1
ATOM 786 N N . THR A 1 98 ? 0.408 0.943 -17.75 1 92.12 98 THR A N 1
ATOM 787 C CA . THR A 1 98 ? 0.476 1.193 -16.312 1 92.12 98 THR A CA 1
ATOM 788 C C . THR A 1 98 ? 0.327 2.684 -16.016 1 92.12 98 THR A C 1
ATOM 790 O O . THR A 1 98 ? -0.446 3.072 -15.141 1 92.12 98 THR A O 1
ATOM 793 N N . ILE A 1 99 ? 1.018 3.514 -16.766 1 89.94 99 ILE A N 1
ATOM 794 C CA . ILE A 1 99 ? 0.957 4.953 -16.547 1 89.94 99 ILE A CA 1
ATOM 795 C C . ILE A 1 99 ? -0.46 5.457 -16.797 1 89.94 99 ILE A C 1
ATOM 797 O O . ILE A 1 99 ? -0.969 6.305 -16.062 1 89.94 99 ILE A O 1
ATOM 801 N N . GLY A 1 100 ? -1.005 5.004 -17.828 1 92.38 100 GLY A N 1
ATOM 802 C CA . GLY A 1 100 ? -2.375 5.387 -18.125 1 92.38 100 GLY A CA 1
ATOM 803 C C . GLY A 1 100 ? -3.354 5.004 -17.031 1 92.38 100 GLY A C 1
ATOM 804 O O . GLY A 1 100 ? -4.168 5.824 -16.594 1 92.38 100 GLY A O 1
ATOM 805 N N . LEU A 1 101 ? -3.262 3.793 -16.578 1 93.62 101 LEU A N 1
ATOM 806 C CA . LEU A 1 101 ? -4.188 3.279 -15.578 1 93.62 101 LEU A CA 1
ATOM 807 C C . LEU A 1 101 ? -3.945 3.941 -14.227 1 93.62 101 LEU A C 1
ATOM 809 O O . LEU A 1 101 ? -4.871 4.484 -13.617 1 93.62 101 LEU A O 1
ATOM 813 N N . MET A 1 102 ? -2.738 3.906 -13.789 1 92.56 102 MET A N 1
ATOM 814 C CA . MET A 1 102 ? -2.398 4.453 -12.477 1 92.56 102 MET A CA 1
ATOM 815 C C . MET A 1 102 ? -2.541 5.973 -12.469 1 92.56 102 MET A C 1
ATOM 817 O O . MET A 1 102 ? -3.014 6.551 -11.484 1 92.56 102 MET A O 1
ATOM 821 N N . GLY A 1 103 ? -2.09 6.562 -13.547 1 91.69 103 GLY A N 1
ATOM 822 C CA . GLY A 1 103 ? -2.207 8.008 -13.648 1 91.69 103 GLY A CA 1
ATOM 823 C C . GLY A 1 103 ? -3.645 8.492 -13.617 1 91.69 103 GLY A C 1
ATOM 824 O O . GLY A 1 103 ? -3.969 9.438 -12.898 1 91.69 103 GLY A O 1
ATOM 825 N N . SER A 1 104 ? -4.457 7.863 -14.375 1 94.94 104 SER A N 1
ATOM 826 C CA . SER A 1 104 ? -5.867 8.234 -14.391 1 94.94 104 SER A CA 1
ATOM 827 C C . SER A 1 104 ? -6.523 7.98 -13.039 1 94.94 104 SER A C 1
ATOM 829 O O . SER A 1 104 ? -7.328 8.789 -12.57 1 94.94 104 SER A O 1
ATOM 831 N N . SER A 1 105 ? -6.199 6.867 -12.43 1 94.94 105 SER A N 1
ATOM 832 C CA . SER A 1 105 ? -6.758 6.551 -11.125 1 94.94 105 SER A CA 1
ATOM 833 C C . SER A 1 105 ? -6.344 7.582 -10.078 1 94.94 105 SER A C 1
ATOM 835 O O . SER A 1 105 ? -7.16 7.996 -9.25 1 94.94 105 SER A O 1
ATOM 837 N N . LEU A 1 106 ? -5.098 7.996 -10.156 1 92.44 106 LEU A N 1
ATOM 838 C CA . LEU A 1 106 ? -4.598 8.992 -9.219 1 92.44 106 LEU A CA 1
ATOM 839 C C . LEU A 1 106 ? -5.281 10.336 -9.438 1 92.44 106 LEU A C 1
ATOM 841 O O . LEU A 1 106 ? -5.676 11 -8.477 1 92.44 106 LEU A O 1
ATOM 845 N N . LEU A 1 107 ? -5.371 10.695 -10.656 1 94.06 107 LEU A N 1
ATOM 846 C CA . LEU A 1 107 ? -6.012 11.961 -10.992 1 94.06 107 LEU A CA 1
ATOM 847 C C . LEU A 1 107 ? -7.453 11.992 -10.5 1 94.06 107 LEU A C 1
ATOM 849 O O . LEU A 1 107 ? -7.871 12.938 -9.828 1 94.06 107 LEU A O 1
ATOM 853 N N . VAL A 1 108 ? -8.188 10.969 -10.805 1 96.44 108 VAL A N 1
ATOM 854 C CA . VAL A 1 108 ? -9.578 10.875 -10.375 1 96.44 108 VAL A CA 1
ATOM 855 C C . VAL A 1 108 ? -9.648 10.883 -8.852 1 96.44 108 VAL A C 1
ATOM 857 O O . VAL A 1 108 ? -10.547 11.508 -8.266 1 96.44 108 VAL A O 1
ATOM 860 N N . SER A 1 109 ? -8.734 10.195 -8.227 1 95.56 109 SER A N 1
ATOM 861 C CA . SER A 1 109 ? -8.711 10.102 -6.77 1 95.56 109 SER A CA 1
ATOM 862 C C . SER A 1 109 ? -8.562 11.477 -6.129 1 95.56 109 SER A C 1
ATOM 864 O O . SER A 1 109 ? -9.32 11.828 -5.219 1 95.56 109 SER A O 1
ATOM 866 N N . PHE A 1 110 ? -7.676 12.289 -6.629 1 94.06 110 PHE A N 1
ATOM 867 C CA . PHE A 1 110 ? -7.438 13.594 -6.016 1 94.06 110 PHE A CA 1
ATOM 868 C C . PHE A 1 110 ? -8.562 14.562 -6.355 1 94.06 110 PHE A C 1
ATOM 870 O O . PHE A 1 110 ? -8.969 15.375 -5.512 1 94.06 110 PHE A O 1
ATOM 877 N N . VAL A 1 111 ? -9.055 14.531 -7.566 1 95.81 111 VAL A N 1
ATOM 878 C CA . VAL A 1 111 ? -10.125 15.414 -8 1 95.81 111 VAL A CA 1
ATOM 879 C C . VAL A 1 111 ? -11.359 15.203 -7.121 1 95.81 111 VAL A C 1
ATOM 881 O O . VAL A 1 111 ? -12.055 16.156 -6.781 1 95.81 111 VAL A O 1
ATOM 884 N N . ILE A 1 112 ? -11.57 13.992 -6.707 1 97.12 112 ILE A N 1
ATOM 885 C CA . ILE A 1 112 ? -12.758 13.68 -5.926 1 97.12 112 ILE A CA 1
ATOM 886 C C . ILE A 1 112 ? -12.445 13.82 -4.438 1 97.12 112 ILE A C 1
ATOM 888 O O . ILE A 1 112 ? -13.242 14.375 -3.678 1 97.12 112 ILE A O 1
ATOM 892 N N . ALA A 1 113 ? -11.289 13.383 -4 1 96.19 113 ALA A N 1
ATOM 893 C CA . ALA A 1 113 ? -10.945 13.336 -2.58 1 96.19 113 ALA A CA 1
ATOM 894 C C . ALA A 1 113 ? -10.812 14.742 -2.006 1 96.19 113 ALA A C 1
ATOM 896 O O . ALA A 1 113 ? -11.18 14.992 -0.853 1 96.19 113 ALA A O 1
ATOM 897 N N . ILE A 1 114 ? -10.305 15.68 -2.768 1 94.5 114 ILE A N 1
ATOM 898 C CA . ILE A 1 114 ? -10.047 17.031 -2.26 1 94.5 114 ILE A CA 1
ATOM 899 C C . ILE A 1 114 ? -11.367 17.703 -1.91 1 94.5 114 ILE A C 1
ATOM 901 O O . ILE A 1 114 ? -11.594 18.078 -0.756 1 94.5 114 ILE A O 1
ATOM 905 N N . PRO A 1 115 ? -12.273 17.812 -2.885 1 95.31 115 PRO A N 1
ATOM 906 C CA . PRO A 1 115 ? -13.539 18.453 -2.516 1 95.31 115 PRO A CA 1
ATOM 907 C C . PRO A 1 115 ? -14.312 17.656 -1.458 1 95.31 115 PRO A C 1
ATOM 909 O O . PRO A 1 115 ? -14.898 18.25 -0.551 1 95.31 115 PRO A O 1
ATOM 912 N N . LEU A 1 116 ? -14.297 16.375 -1.56 1 96.12 116 LEU A N 1
ATOM 913 C CA . LEU A 1 116 ? -15.023 15.539 -0.605 1 96.12 116 LEU A CA 1
ATOM 914 C C . LEU A 1 116 ? -14.445 15.688 0.798 1 96.12 116 LEU A C 1
ATOM 916 O O . LEU A 1 116 ? -15.195 15.82 1.771 1 96.12 116 LEU A O 1
ATOM 920 N N . GLY A 1 117 ? -13.148 15.641 0.902 1 94.31 117 GLY A N 1
ATOM 921 C CA . GLY A 1 117 ? -12.484 15.812 2.188 1 94.31 117 GLY A CA 1
ATOM 922 C C . GLY A 1 117 ? -12.703 17.188 2.789 1 94.31 117 GLY A C 1
ATOM 923 O O . GLY A 1 117 ? -12.945 17.312 3.992 1 94.31 117 GLY A O 1
ATOM 924 N N . LEU A 1 118 ? -12.617 18.188 1.956 1 94.06 118 LEU A N 1
ATOM 925 C CA . LEU A 1 118 ? -12.836 19.547 2.406 1 94.06 118 LEU A CA 1
ATOM 926 C C . LEU A 1 118 ? -14.258 19.719 2.947 1 94.06 118 LEU A C 1
ATOM 928 O O . LEU A 1 118 ? -14.445 20.266 4.039 1 94.06 118 LEU A O 1
ATOM 932 N N . PHE A 1 119 ? -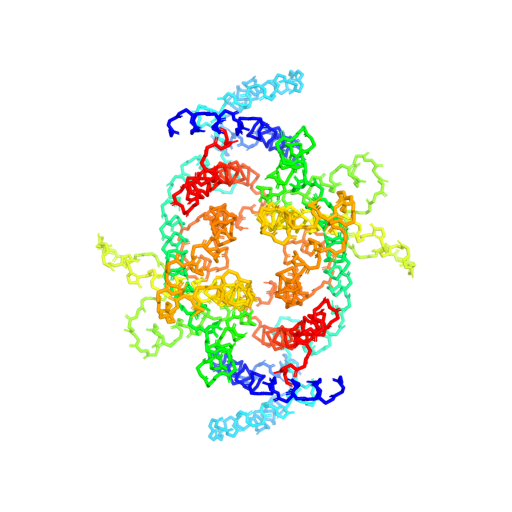15.211 19.203 2.199 1 94.75 119 PHE A N 1
ATOM 933 C CA . PHE A 1 119 ? -16.609 19.406 2.566 1 94.75 119 PHE A CA 1
ATOM 934 C C . PHE A 1 119 ? -16.969 18.562 3.789 1 94.75 119 PHE A C 1
ATOM 936 O O . PHE A 1 119 ? -17.75 19 4.641 1 94.75 119 PHE A O 1
ATOM 943 N N . THR A 1 120 ? -16.438 17.406 3.857 1 95 120 THR A N 1
ATOM 944 C CA . THR A 1 120 ? -16.703 16.578 5.035 1 95 120 THR A CA 1
ATOM 945 C C . THR A 1 120 ? -16.047 17.188 6.273 1 95 120 THR A C 1
ATOM 947 O O . THR A 1 120 ? -16.594 17.094 7.375 1 95 120 THR A O 1
ATOM 950 N N . GLY A 1 121 ? -14.914 17.797 6.086 1 92.62 121 GLY A N 1
ATOM 951 C CA . GLY A 1 121 ? -14.266 18.484 7.188 1 92.62 121 GLY A CA 1
ATOM 952 C C . GLY A 1 121 ? -15.039 19.688 7.676 1 92.62 121 GLY A C 1
ATOM 953 O O . GLY A 1 121 ? -15.164 19.906 8.883 1 92.62 121 GLY A O 1
ATOM 954 N N . VAL A 1 122 ? -15.586 20.422 6.746 1 93.94 122 VAL A N 1
ATOM 955 C CA . VAL A 1 122 ? -16.359 21.625 7.066 1 93.94 122 VAL A CA 1
ATOM 956 C C . VAL A 1 122 ? -17.656 21.234 7.777 1 93.94 122 VAL A C 1
ATOM 958 O O . VAL A 1 122 ? -18.078 21.922 8.703 1 93.94 122 VAL A O 1
ATOM 961 N N . LYS A 1 123 ? -18.234 20.172 7.324 1 95.06 123 LYS A N 1
ATOM 962 C CA . LYS A 1 123 ? -19.5 19.719 7.895 1 95.06 123 LYS A CA 1
ATOM 963 C C . LYS A 1 123 ? -19.297 18.578 8.875 1 95.06 123 LYS A C 1
ATOM 965 O O . LYS A 1 123 ? -20.016 17.578 8.836 1 95.06 123 LYS A O 1
ATOM 970 N N . LYS A 1 124 ? -18.344 18.797 9.594 1 91.06 124 LYS A N 1
ATOM 971 C CA . LYS A 1 124 ? -17.984 17.781 10.562 1 91.06 124 LYS A CA 1
ATOM 972 C C . LYS A 1 124 ? -19.203 17.344 11.375 1 91.06 124 LYS A C 1
ATOM 974 O O . LYS A 1 124 ? -19.984 18.188 11.844 1 91.06 124 LYS A O 1
ATOM 979 N N . ASN A 1 125 ? -19.5 16.047 11.484 1 88.69 125 ASN A N 1
ATOM 980 C CA . ASN A 1 125 ? -20.547 15.422 12.289 1 88.69 125 ASN A CA 1
ATOM 981 C C . ASN A 1 125 ? -21.922 15.555 11.633 1 88.69 125 ASN A C 1
ATOM 983 O O . ASN A 1 125 ? -22.938 15.211 12.234 1 88.69 125 ASN A O 1
ATOM 987 N N . SER A 1 126 ? -22.016 16.094 10.461 1 93.81 126 SER A N 1
ATOM 988 C CA . SER A 1 126 ? -23.266 16.125 9.703 1 93.81 126 SER A CA 1
ATOM 989 C C . SER A 1 126 ? -23.578 14.758 9.109 1 93.81 126 SER A C 1
ATOM 991 O O . SER A 1 126 ? -22.766 13.828 9.18 1 93.81 126 SER A O 1
ATOM 993 N N . ILE A 1 127 ? -24.781 14.695 8.578 1 93.5 127 ILE A N 1
ATOM 994 C CA . ILE A 1 127 ? -25.203 13.461 7.922 1 93.5 127 ILE A CA 1
ATOM 995 C C . ILE A 1 127 ? -24.312 13.195 6.703 1 93.5 127 ILE A C 1
ATOM 997 O O . ILE A 1 127 ? -23.969 12.047 6.41 1 93.5 127 ILE A O 1
ATOM 1001 N N . PHE A 1 128 ? -23.984 14.258 6.062 1 94.31 128 PHE A N 1
ATOM 1002 C CA . PHE A 1 128 ? -23.094 14.133 4.914 1 94.31 128 PHE A CA 1
ATOM 1003 C C . PHE A 1 128 ? -21.734 13.578 5.34 1 94.31 128 PHE A C 1
ATOM 1005 O O . PHE A 1 128 ? -21.219 12.648 4.711 1 94.31 128 PHE A O 1
ATOM 1012 N N . ASP A 1 129 ? -21.219 14.094 6.363 1 93.75 129 ASP A N 1
ATOM 1013 C CA . ASP A 1 129 ? -19.938 13.641 6.922 1 93.75 129 ASP A CA 1
ATOM 1014 C C . ASP A 1 129 ? -20.016 12.164 7.305 1 93.75 129 ASP A C 1
ATOM 1016 O O . ASP A 1 129 ? -19.125 11.383 6.965 1 93.75 129 ASP A O 1
ATOM 1020 N N . ARG A 1 130 ? -21.094 11.82 7.855 1 88.56 130 ARG A N 1
ATOM 1021 C CA . ARG A 1 130 ? -21.25 10.453 8.328 1 88.56 130 ARG A CA 1
ATOM 1022 C C . ARG A 1 130 ? -21.375 9.477 7.16 1 88.56 130 ARG A C 1
ATOM 1024 O O . ARG A 1 130 ? -20.781 8.398 7.184 1 88.56 130 ARG A O 1
ATOM 1031 N N . ILE A 1 131 ? -22.047 9.883 6.18 1 92.69 131 ILE A N 1
ATOM 1032 C CA . ILE A 1 131 ? -22.25 9.023 5.02 1 92.69 131 ILE A CA 1
ATOM 1033 C C . ILE A 1 131 ? -20.938 8.859 4.258 1 92.69 131 ILE A C 1
ATOM 1035 O O . ILE A 1 131 ? -20.547 7.746 3.902 1 92.69 131 ILE A O 1
ATOM 1039 N N . VAL A 1 132 ? -20.266 9.93 4.035 1 93.62 132 VAL A N 1
ATOM 1040 C CA . VAL A 1 132 ? -19.031 9.891 3.273 1 93.62 132 VAL A CA 1
ATOM 1041 C C . VAL A 1 132 ? -17.969 9.094 4.043 1 93.62 132 VAL A C 1
ATOM 1043 O O . VAL A 1 132 ? -17.234 8.305 3.451 1 93.62 132 VAL A O 1
ATOM 1046 N N . ASN A 1 133 ? -17.953 9.266 5.316 1 87.31 133 ASN A N 1
ATOM 1047 C CA . ASN A 1 133 ? -17.031 8.5 6.145 1 87.31 133 ASN A CA 1
ATOM 1048 C C . ASN A 1 133 ? -17.344 7.012 6.109 1 87.31 133 ASN A C 1
ATOM 1050 O O . ASN A 1 133 ? -16.438 6.18 6.078 1 87.31 133 ASN A O 1
ATOM 1054 N N . PHE A 1 134 ? -18.609 6.805 6.125 1 86.06 134 PHE A N 1
ATOM 1055 C CA . PHE A 1 134 ? -19.047 5.414 6.043 1 86.06 134 PHE A CA 1
ATOM 1056 C C . PHE A 1 134 ? -18.578 4.781 4.738 1 86.06 134 PHE A C 1
ATOM 1058 O O . PHE A 1 134 ? -18.031 3.676 4.738 1 86.06 134 PHE A O 1
ATOM 1065 N N . ILE A 1 135 ? -18.75 5.43 3.672 1 90.69 135 ILE A N 1
ATOM 1066 C CA . ILE A 1 135 ? -18.359 4.934 2.357 1 90.69 135 ILE A CA 1
ATOM 1067 C C . ILE A 1 135 ? -16.828 4.777 2.301 1 90.69 135 ILE A C 1
ATOM 1069 O O . ILE A 1 135 ? -16.328 3.807 1.734 1 90.69 135 ILE A O 1
ATOM 1073 N N . SER A 1 136 ? -16.156 5.68 2.891 1 89.12 136 SER A N 1
ATOM 1074 C CA . SER A 1 136 ? -14.695 5.613 2.924 1 89.12 136 SER A CA 1
ATOM 1075 C C . SER A 1 136 ? -14.211 4.395 3.705 1 89.12 136 SER A C 1
ATOM 1077 O O . SER A 1 136 ? -13.227 3.758 3.324 1 89.12 136 SER A O 1
ATOM 1079 N N . TYR A 1 137 ? -14.922 4.051 4.727 1 83.69 137 TYR A N 1
ATOM 1080 C CA . TYR A 1 137 ? -14.562 2.875 5.508 1 83.69 137 TYR A CA 1
ATOM 1081 C C . TYR A 1 137 ? -14.742 1.599 4.699 1 83.69 137 TYR A C 1
ATOM 1083 O O . TYR A 1 137 ? -13.93 0.674 4.789 1 83.69 137 TYR A O 1
ATOM 1091 N N . VAL A 1 138 ? -15.766 1.602 3.963 1 84.25 138 VAL A N 1
ATOM 1092 C CA . VAL A 1 138 ? -16 0.455 3.092 1 84.25 138 VAL A CA 1
ATOM 1093 C C . VAL A 1 138 ? -14.852 0.324 2.09 1 84.25 138 VAL A C 1
ATOM 1095 O O . VAL A 1 138 ? -14.359 -0.779 1.839 1 84.25 138 VAL A O 1
ATOM 1098 N N . GLY A 1 139 ? -14.492 1.431 1.527 1 85.44 139 GLY A N 1
ATOM 1099 C CA . GLY A 1 139 ? -13.398 1.434 0.564 1 85.44 139 GLY A CA 1
ATOM 1100 C C . GLY A 1 139 ? -12.086 0.965 1.151 1 85.44 139 GLY A C 1
ATOM 1101 O O . GLY A 1 139 ? -11.336 0.23 0.504 1 85.44 139 GLY A O 1
ATOM 1102 N N . ILE A 1 140 ? -11.828 1.274 2.324 1 82.88 140 ILE A N 1
ATOM 1103 C CA . ILE A 1 140 ? -10.57 0.93 2.975 1 82.88 140 ILE A CA 1
ATOM 1104 C C . ILE A 1 140 ? -10.578 -0.542 3.381 1 82.88 140 ILE A C 1
ATOM 1106 O O . ILE A 1 140 ? -9.562 -1.232 3.271 1 82.88 140 ILE A O 1
ATOM 1110 N N . SER A 1 141 ? -11.711 -1 3.742 1 76.19 141 SER A N 1
ATOM 1111 C CA . SER A 1 141 ? -11.82 -2.352 4.281 1 76.19 141 SER A CA 1
ATOM 1112 C C . SER A 1 141 ? -11.93 -3.385 3.166 1 76.19 141 SER A C 1
ATOM 1114 O O . SER A 1 141 ? -11.672 -4.57 3.383 1 76.19 141 SER A O 1
ATOM 1116 N N . MET A 1 142 ? -12.336 -2.883 2.059 1 77.88 142 MET A N 1
ATOM 1117 C CA . MET A 1 142 ? -12.555 -3.809 0.951 1 77.88 142 MET A CA 1
ATOM 1118 C C . MET A 1 142 ? -11.234 -4.195 0.292 1 77.88 142 MET A C 1
ATOM 1120 O O . MET A 1 142 ? -10.438 -3.326 -0.06 1 77.88 142 MET A O 1
ATOM 1124 N N . LEU A 1 143 ? -11.031 -5.477 0.182 1 76.81 143 LEU A N 1
ATOM 1125 C CA . LEU A 1 143 ? -9.875 -5.934 -0.575 1 76.81 143 LEU A CA 1
ATOM 1126 C C . LEU A 1 143 ? -10 -5.559 -2.047 1 76.81 143 LEU A C 1
ATOM 1128 O O . LEU A 1 143 ? -11.086 -5.664 -2.627 1 76.81 143 LEU A O 1
ATOM 1132 N N . VAL A 1 144 ? -8.977 -5.125 -2.527 1 82.25 144 VAL A N 1
ATOM 1133 C CA . VAL A 1 144 ? -8.953 -4.641 -3.904 1 82.25 144 VAL A CA 1
ATOM 1134 C C . VAL A 1 144 ? -9.414 -5.754 -4.848 1 82.25 144 VAL A C 1
ATOM 1136 O O . VAL A 1 144 ? -10.172 -5.508 -5.789 1 82.25 144 VAL A O 1
ATOM 1139 N N . PHE A 1 145 ? -8.969 -6.949 -4.609 1 78.25 145 PHE A N 1
ATOM 1140 C CA . PHE A 1 145 ? -9.32 -8.086 -5.453 1 78.25 145 PHE A CA 1
ATOM 1141 C C . PHE A 1 145 ? -10.828 -8.297 -5.477 1 78.25 145 PHE A C 1
ATOM 1143 O O . PHE A 1 145 ? -11.414 -8.469 -6.547 1 78.25 145 PHE A O 1
ATOM 1150 N N . TRP A 1 146 ? -11.336 -8.172 -4.352 1 76.56 146 TRP A N 1
ATOM 1151 C CA . TRP A 1 146 ? -12.766 -8.422 -4.207 1 76.56 146 TRP A CA 1
ATOM 1152 C C . TRP A 1 146 ? -13.586 -7.316 -4.871 1 76.56 146 TRP A C 1
ATOM 1154 O O . TRP A 1 146 ? -14.609 -7.586 -5.496 1 76.56 146 TRP A O 1
ATOM 1164 N N . PHE A 1 147 ? -13.195 -6.195 -4.621 1 86.06 147 PHE A N 1
ATOM 1165 C CA . PHE A 1 147 ? -13.891 -5.066 -5.223 1 86.06 147 PHE A CA 1
ATOM 1166 C C . PHE A 1 147 ? -13.836 -5.148 -6.746 1 86.06 147 PHE A C 1
ATOM 1168 O O . PHE A 1 147 ? -14.828 -4.852 -7.422 1 86.06 147 PHE A O 1
ATOM 1175 N N . ALA A 1 148 ? -12.727 -5.586 -7.246 1 89.31 148 ALA A N 1
ATOM 1176 C CA . ALA A 1 148 ? -12.578 -5.75 -8.695 1 89.31 148 ALA A CA 1
ATOM 1177 C C . ALA A 1 148 ? -13.57 -6.781 -9.227 1 89.31 148 ALA A C 1
ATOM 1179 O O . ALA A 1 148 ? -14.25 -6.539 -10.227 1 89.31 148 ALA A O 1
ATOM 1180 N N . LEU A 1 149 ? -13.688 -7.863 -8.586 1 83.81 149 LEU A N 1
ATOM 1181 C CA . LEU A 1 149 ? -14.562 -8.938 -9.039 1 83.81 149 LEU A CA 1
ATOM 1182 C C . LEU A 1 149 ? -16.016 -8.508 -8.984 1 83.81 149 LEU A C 1
ATOM 1184 O O . LEU A 1 149 ? -16.812 -8.859 -9.867 1 83.81 149 LEU A O 1
ATOM 1188 N N . LEU A 1 150 ? -16.359 -7.781 -7.945 1 85.62 150 LEU A N 1
ATOM 1189 C CA . LEU A 1 150 ? -17.734 -7.297 -7.812 1 85.62 150 LEU A CA 1
ATOM 1190 C C . LEU A 1 150 ? -18.094 -6.359 -8.961 1 85.62 150 LEU A C 1
ATOM 1192 O O . LEU A 1 150 ? -19.188 -6.434 -9.508 1 85.62 150 LEU A O 1
ATOM 1196 N N . LEU A 1 151 ? -17.172 -5.461 -9.25 1 91.56 151 LEU A N 1
ATOM 1197 C CA . LEU A 1 151 ? -17.422 -4.531 -10.344 1 91.56 151 LEU A CA 1
ATOM 1198 C C . LEU A 1 151 ? -17.562 -5.273 -11.672 1 91.56 151 LEU A C 1
ATOM 1200 O O . LEU A 1 151 ? -18.406 -4.93 -12.5 1 91.56 151 LEU A O 1
ATOM 1204 N N . ILE A 1 152 ? -16.672 -6.258 -11.898 1 91.19 152 ILE A N 1
ATOM 1205 C CA . ILE A 1 152 ? -16.75 -7.059 -13.117 1 91.19 152 ILE A CA 1
ATOM 1206 C C . ILE A 1 152 ? -18.109 -7.758 -13.188 1 91.19 152 ILE A C 1
ATOM 1208 O O . ILE A 1 152 ? -18.781 -7.727 -14.227 1 91.19 152 ILE A O 1
ATOM 1212 N N . TYR A 1 153 ? -18.484 -8.305 -12.148 1 86 153 TYR A N 1
ATOM 1213 C CA . TYR A 1 153 ? -19.75 -9.031 -12.109 1 86 153 TYR A CA 1
ATOM 1214 C C . TYR A 1 153 ? -20.922 -8.102 -12.406 1 86 153 TYR A C 1
ATOM 1216 O O . TYR A 1 153 ? -21.766 -8.414 -13.242 1 86 153 TYR A O 1
ATOM 1224 N N . LEU A 1 154 ? -20.953 -6.98 -11.766 1 88.88 154 LEU A N 1
ATOM 1225 C CA . LEU A 1 154 ? -22.078 -6.066 -11.875 1 88.88 154 LEU A CA 1
ATOM 1226 C C . LEU A 1 154 ? -22.109 -5.383 -13.234 1 88.88 154 LEU A C 1
ATOM 1228 O O . LEU A 1 154 ? -23.109 -5.418 -13.938 1 88.88 154 LEU A O 1
ATOM 1232 N N . PHE A 1 155 ? -20.984 -4.871 -13.656 1 95.31 155 PHE A N 1
ATOM 1233 C CA . PHE A 1 155 ? -21 -3.969 -14.805 1 95.31 155 PHE A CA 1
ATOM 1234 C C . PHE A 1 155 ? -20.672 -4.719 -16.094 1 95.31 155 PHE A C 1
ATOM 1236 O O . PHE A 1 155 ? -21.016 -4.277 -17.188 1 95.31 155 PHE A O 1
ATOM 1243 N N . SER A 1 156 ? -19.953 -5.801 -15.969 1 93.31 156 SER A N 1
ATOM 1244 C CA . SER A 1 156 ? -19.578 -6.539 -17.172 1 93.31 156 SER A CA 1
ATOM 1245 C C . SER A 1 156 ? -20.516 -7.719 -17.406 1 93.31 156 SER A C 1
ATOM 1247 O O . SER A 1 156 ? -21 -7.922 -18.531 1 93.31 156 SER A O 1
ATOM 1249 N N . LEU A 1 157 ? -20.828 -8.445 -16.469 1 87.44 157 LEU A N 1
ATOM 1250 C CA . LEU A 1 157 ? -21.562 -9.688 -16.641 1 87.44 157 LEU A CA 1
ATOM 1251 C C . LEU A 1 157 ? -23.062 -9.445 -16.531 1 87.44 157 LEU A C 1
ATOM 1253 O O . LEU A 1 157 ? -23.844 -9.883 -17.391 1 87.44 157 LEU A O 1
ATOM 1257 N N . LYS A 1 158 ? -23.516 -8.742 -15.547 1 87.88 158 LYS A N 1
ATOM 1258 C CA . LYS A 1 158 ? -24.953 -8.562 -15.328 1 87.88 158 LYS A CA 1
ATOM 1259 C C . LYS A 1 158 ? -25.516 -7.461 -16.234 1 87.88 158 LYS A C 1
ATOM 1261 O O . LYS A 1 158 ? -26.484 -7.672 -16.938 1 87.88 158 LYS A O 1
ATOM 1266 N N . LEU A 1 159 ? -24.812 -6.281 -16.188 1 94.38 159 LEU A N 1
ATOM 1267 C CA . LEU A 1 159 ? -25.344 -5.129 -16.906 1 94.38 159 LEU A CA 1
ATOM 1268 C C . LEU A 1 159 ? -24.766 -5.051 -18.312 1 94.38 159 LEU A C 1
ATOM 1270 O O . LEU A 1 159 ? -25.281 -4.328 -19.156 1 94.38 159 LEU A O 1
ATOM 1274 N N . ASN A 1 160 ? -23.656 -5.75 -18.562 1 94.38 160 ASN A N 1
ATOM 1275 C CA . ASN A 1 160 ? -23 -5.773 -19.859 1 94.38 160 ASN A CA 1
ATOM 1276 C C . ASN A 1 160 ? -22.656 -4.367 -20.344 1 94.38 160 ASN A C 1
ATOM 1278 O O . ASN A 1 160 ? -22.875 -4.039 -21.516 1 94.38 160 ASN A O 1
ATOM 1282 N N . LEU A 1 161 ? -22.234 -3.559 -19.484 1 95.44 161 LEU A N 1
ATOM 1283 C CA . LEU A 1 161 ? -21.969 -2.16 -19.812 1 95.44 161 LEU A CA 1
ATOM 1284 C C . LEU A 1 161 ? -20.5 -1.938 -20.141 1 95.44 161 LEU A C 1
ATOM 1286 O O . LEU A 1 161 ? -20.172 -1.033 -20.906 1 95.44 161 LEU A O 1
ATOM 1290 N N . LEU A 1 162 ? -19.641 -2.719 -19.531 1 96.31 162 LEU A N 1
ATOM 1291 C CA . LEU A 1 162 ? -18.203 -2.498 -19.656 1 96.31 162 LEU A CA 1
ATOM 1292 C C . LEU A 1 162 ? -17.453 -3.82 -19.828 1 96.31 162 LEU A C 1
ATOM 1294 O O . LEU A 1 162 ? -17.953 -4.871 -19.406 1 96.31 162 LEU A O 1
ATOM 1298 N N . PRO A 1 163 ? -16.328 -3.738 -20.422 1 94.75 163 PRO A N 1
ATOM 1299 C CA . PRO A 1 163 ? -15.547 -4.969 -20.578 1 94.75 163 PRO A CA 1
ATOM 1300 C C . PRO A 1 163 ? -14.977 -5.484 -19.266 1 94.75 163 PRO A C 1
ATOM 1302 O O . PRO A 1 163 ? -14.68 -4.691 -18.359 1 94.75 163 PRO A O 1
ATOM 1305 N N . SER A 1 164 ? -14.781 -6.785 -19.219 1 91.38 164 SER A N 1
ATOM 1306 C CA . SER A 1 164 ? -14.344 -7.43 -17.984 1 91.38 164 SER A CA 1
ATOM 1307 C C . SER A 1 164 ? -12.82 -7.535 -17.922 1 91.38 164 SER A C 1
ATOM 1309 O O . SER A 1 164 ? -12.234 -7.516 -16.844 1 91.38 164 SER A O 1
ATOM 1311 N N . MET A 1 165 ? -12.234 -7.742 -19.016 1 91.56 165 MET A N 1
ATOM 1312 C CA . MET A 1 165 ? -10.789 -7.996 -19.016 1 91.56 165 MET A CA 1
ATOM 1313 C C . MET A 1 165 ? -10.133 -7.41 -20.266 1 91.56 165 MET A C 1
ATOM 1315 O O . MET A 1 165 ? -10.805 -7.148 -21.266 1 91.56 165 MET A O 1
ATOM 1319 N N . GLY A 1 166 ? -8.852 -7.141 -20.062 1 92.5 166 GLY A N 1
ATOM 1320 C CA . GLY A 1 166 ? -8.086 -6.656 -21.203 1 92.5 166 GLY A CA 1
ATOM 1321 C C . GLY A 1 166 ? -8.055 -5.141 -21.297 1 92.5 166 GLY A C 1
ATOM 1322 O O . GLY A 1 166 ? -8.82 -4.457 -20.609 1 92.5 166 GLY A O 1
ATOM 1323 N N . MET A 1 167 ? -7.188 -4.691 -22.172 1 93.25 167 MET A N 1
ATOM 1324 C CA . MET A 1 167 ? -7.066 -3.252 -22.391 1 93.25 167 MET A CA 1
ATOM 1325 C C . MET A 1 167 ? -7.793 -2.83 -23.672 1 93.25 167 MET A C 1
ATOM 1327 O O . MET A 1 167 ? -8.117 -1.655 -23.844 1 93.25 167 MET A O 1
ATOM 1331 N N . ARG A 1 168 ? -7.957 -3.812 -24.5 1 92.38 168 ARG A N 1
ATOM 1332 C CA . ARG A 1 168 ? -8.602 -3.555 -25.781 1 92.38 168 ARG A CA 1
ATOM 1333 C C . ARG A 1 168 ? -9.422 -4.758 -26.234 1 92.38 168 ARG A C 1
ATOM 1335 O O . ARG A 1 168 ? -9.125 -5.895 -25.859 1 92.38 168 ARG A O 1
ATOM 1342 N N . THR A 1 169 ? -10.508 -4.332 -26.938 1 90.12 169 THR A N 1
ATOM 1343 C CA . THR A 1 169 ? -11.219 -5.379 -27.656 1 90.12 169 THR A CA 1
ATOM 1344 C C . THR A 1 169 ? -10.438 -5.812 -28.906 1 90.12 169 THR A C 1
ATOM 1346 O O . THR A 1 169 ? -9.852 -4.977 -29.594 1 90.12 169 THR A O 1
ATOM 1349 N N . VAL A 1 170 ? -10.391 -7.062 -29.094 1 86.81 170 VAL A N 1
ATOM 1350 C CA . VAL A 1 170 ? -9.656 -7.586 -30.234 1 86.81 170 VAL A CA 1
ATOM 1351 C C . VAL A 1 170 ? -10.156 -6.926 -31.516 1 86.81 170 VAL A C 1
ATOM 1353 O O . VAL A 1 170 ? -11.359 -6.914 -31.781 1 86.81 170 VAL A O 1
ATOM 1356 N N . GLY A 1 171 ? -9.32 -6.348 -32.188 1 87.44 171 GLY A N 1
ATOM 1357 C CA . GLY A 1 171 ? -9.664 -5.766 -33.469 1 87.44 171 GLY A CA 1
ATOM 1358 C C . GLY A 1 171 ? -10.094 -4.312 -33.375 1 87.44 171 GLY A C 1
ATOM 1359 O O . GLY A 1 171 ? -10.352 -3.666 -34.406 1 87.44 171 GLY A O 1
ATOM 1360 N N . GLN A 1 172 ? -10.234 -3.756 -32.281 1 85.62 172 GLN A N 1
ATOM 1361 C CA . GLN A 1 172 ? -10.648 -2.369 -32.094 1 85.62 172 GLN A CA 1
ATOM 1362 C C . GLN A 1 172 ? -9.477 -1.505 -31.625 1 85.62 172 GLN A C 1
ATOM 1364 O O . GLN A 1 172 ? -8.742 -1.885 -30.719 1 85.62 172 GLN A O 1
ATOM 1369 N N . ASP A 1 173 ? -9.227 -0.393 -32.344 1 84.31 173 ASP A N 1
ATOM 1370 C CA . ASP A 1 173 ? -8.109 0.471 -32 1 84.31 173 ASP A CA 1
ATOM 1371 C C . ASP A 1 173 ? -8.594 1.861 -31.594 1 84.31 173 ASP A C 1
ATOM 1373 O O . ASP A 1 173 ? -7.859 2.844 -31.734 1 84.31 173 ASP A O 1
ATOM 1377 N N . SER A 1 174 ? -9.625 1.964 -30.953 1 90.56 174 SER A N 1
ATOM 1378 C CA . SER A 1 174 ? -10.164 3.262 -30.562 1 90.56 174 SER A CA 1
ATOM 1379 C C . SER A 1 174 ? -9.766 3.621 -29.125 1 90.56 174 SER A C 1
ATOM 1381 O O . SER A 1 174 ? -9.688 2.746 -28.266 1 90.56 174 SER A O 1
ATOM 1383 N N . VAL A 1 175 ? -9.445 4.852 -29.016 1 91.06 175 VAL A N 1
ATOM 1384 C CA . VAL A 1 175 ? -9.133 5.383 -27.688 1 91.06 175 VAL A CA 1
ATOM 1385 C C . VAL A 1 175 ? -10.312 5.168 -26.75 1 91.06 175 VAL A C 1
ATOM 1387 O O . VAL A 1 175 ? -10.125 4.895 -25.562 1 91.06 175 VAL A O 1
ATOM 1390 N N . TRP A 1 176 ? -11.438 5.246 -27.312 1 92.81 176 TRP A N 1
ATOM 1391 C CA . TRP A 1 176 ? -12.641 5.062 -26.516 1 92.81 176 TRP A CA 1
ATOM 1392 C C . TRP A 1 176 ? -12.734 3.639 -25.969 1 92.81 176 TRP A C 1
ATOM 1394 O O . TRP A 1 176 ? -13.195 3.418 -24.859 1 92.81 176 TRP A O 1
ATOM 1404 N N . ASP A 1 177 ? -12.242 2.723 -26.781 1 95.25 177 ASP A N 1
ATOM 1405 C CA . ASP A 1 177 ? -12.227 1.328 -26.359 1 95.25 177 ASP A CA 1
ATOM 1406 C C . ASP A 1 177 ? -11.297 1.131 -25.156 1 95.25 177 ASP A C 1
ATOM 1408 O O . ASP A 1 177 ? -11.617 0.398 -24.219 1 95.25 177 ASP A O 1
ATOM 1412 N N . ILE A 1 178 ? -10.227 1.831 -25.203 1 94.62 178 ILE A N 1
ATOM 1413 C CA . ILE A 1 178 ? -9.266 1.754 -24.109 1 94.62 178 ILE A CA 1
ATOM 1414 C C . ILE A 1 178 ? -9.867 2.361 -22.844 1 94.62 178 ILE A C 1
ATOM 1416 O O . ILE A 1 178 ? -9.711 1.815 -21.75 1 94.62 178 ILE A O 1
ATOM 1420 N N . VAL A 1 179 ? -10.562 3.408 -23.047 1 95.44 179 VAL A N 1
ATOM 1421 C CA . VAL A 1 179 ? -11.18 4.094 -21.922 1 95.44 179 VAL A CA 1
ATOM 1422 C C . VAL A 1 179 ? -12.242 3.197 -21.281 1 95.44 179 VAL A C 1
ATOM 1424 O O . VAL A 1 179 ? -12.312 3.074 -20.062 1 95.44 179 VAL A O 1
ATOM 1427 N N . GLN A 1 180 ? -13.008 2.564 -22.062 1 96.06 180 GLN A N 1
ATOM 1428 C CA . GLN A 1 180 ? -14.055 1.682 -21.562 1 96.06 180 GLN A CA 1
ATOM 1429 C C . GLN A 1 180 ? -13.461 0.527 -20.766 1 96.06 180 GLN A C 1
ATOM 1431 O O . GLN A 1 180 ? -14 0.144 -19.719 1 96.06 180 GLN A O 1
ATOM 1436 N N . HIS A 1 181 ? -12.352 -0.005 -21.281 1 96.44 181 HIS A N 1
ATOM 1437 C CA . HIS A 1 181 ? -11.68 -1.103 -20.594 1 96.44 181 HIS A CA 1
ATOM 1438 C C . HIS A 1 181 ? -11.008 -0.621 -19.312 1 96.44 181 HIS A C 1
ATOM 1440 O O . HIS A 1 181 ? -10.812 -1.403 -18.375 1 96.44 181 HIS A O 1
ATOM 1446 N N . GLY A 1 182 ? -10.727 0.667 -19.25 1 96.81 182 GLY A N 1
ATOM 1447 C CA . GLY A 1 182 ? -9.984 1.215 -18.125 1 96.81 182 GLY A CA 1
ATOM 1448 C C . GLY A 1 182 ? -10.875 1.705 -17 1 96.81 182 GLY A C 1
ATOM 1449 O O . GLY A 1 182 ? -10.414 1.928 -15.875 1 96.81 182 GLY A O 1
ATOM 1450 N N . ILE A 1 183 ? -12.117 1.784 -17.219 1 97.56 183 ILE A N 1
ATOM 1451 C CA . ILE A 1 183 ? -13.039 2.385 -16.266 1 97.56 183 ILE A CA 1
ATOM 1452 C C . ILE A 1 183 ? -13.086 1.546 -14.992 1 97.56 183 ILE A C 1
ATOM 1454 O O . ILE A 1 183 ? -12.906 2.07 -13.891 1 97.56 183 ILE A O 1
ATOM 1458 N N . LEU A 1 184 ? -13.242 0.25 -15.133 1 97.31 184 LEU A N 1
ATOM 1459 C CA . LEU A 1 184 ? -13.414 -0.594 -13.953 1 97.31 184 LEU A CA 1
ATOM 1460 C C . LEU A 1 184 ? -12.125 -0.684 -13.156 1 97.31 184 LEU A C 1
ATOM 1462 O O . LEU A 1 184 ? -12.117 -0.44 -11.945 1 97.31 184 LEU A O 1
ATOM 1466 N N . PRO A 1 185 ? -10.992 -1.032 -13.852 1 96.31 185 PRO A N 1
ATOM 1467 C CA . PRO A 1 185 ? -9.758 -1.054 -13.062 1 96.31 185 PRO A CA 1
ATOM 1468 C C . PRO A 1 185 ? -9.43 0.306 -12.453 1 96.31 185 PRO A C 1
ATOM 1470 O O . PRO A 1 185 ? -8.906 0.374 -11.344 1 96.31 185 PRO A O 1
ATOM 1473 N N . CYS A 1 186 ? -9.734 1.334 -13.125 1 96.56 186 CYS A N 1
ATOM 1474 C CA . CYS A 1 186 ? -9.523 2.672 -12.586 1 96.56 186 CYS A CA 1
ATOM 1475 C C . CYS A 1 186 ? -10.398 2.91 -11.359 1 96.56 186 CYS A C 1
ATOM 1477 O O . CYS A 1 186 ? -9.938 3.479 -10.367 1 96.56 186 CYS A O 1
ATOM 1479 N N . MET A 1 187 ? -11.562 2.512 -11.438 1 96.25 187 MET A N 1
ATOM 1480 C CA . MET A 1 187 ? -12.5 2.68 -10.328 1 96.25 187 MET A CA 1
ATOM 1481 C C . MET A 1 187 ? -12.023 1.922 -9.094 1 96.25 187 MET A C 1
ATOM 1483 O O . MET A 1 187 ? -12.133 2.424 -7.973 1 96.25 187 MET A O 1
ATOM 1487 N N . VAL A 1 188 ? -11.547 0.762 -9.32 1 94.38 188 VAL A N 1
ATOM 1488 C CA . VAL A 1 188 ? -11.062 -0.065 -8.219 1 94.38 188 VAL A CA 1
ATOM 1489 C C . VAL A 1 188 ? -9.93 0.659 -7.492 1 94.38 188 VAL A C 1
ATOM 1491 O O . VAL A 1 188 ? -9.953 0.784 -6.266 1 94.38 188 VAL A O 1
ATOM 1494 N N . LEU A 1 189 ? -9.031 1.168 -8.203 1 93.25 189 LEU A N 1
ATOM 1495 C CA . LEU A 1 189 ? -7.875 1.845 -7.629 1 93.25 189 LEU A CA 1
ATOM 1496 C C . LEU A 1 189 ? -8.273 3.189 -7.031 1 93.25 189 LEU A C 1
ATOM 1498 O O . LEU A 1 189 ? -7.844 3.535 -5.93 1 93.25 189 LEU A O 1
ATOM 1502 N N . ALA A 1 190 ? -9.094 3.859 -7.762 1 95.31 190 ALA A N 1
ATOM 1503 C CA . ALA A 1 190 ? -9.5 5.191 -7.332 1 95.31 190 ALA A CA 1
ATOM 1504 C C . ALA A 1 190 ? -10.32 5.129 -6.043 1 95.31 190 ALA A C 1
ATOM 1506 O O . ALA A 1 190 ? -10.172 5.98 -5.164 1 95.31 190 ALA A O 1
ATOM 1507 N N . PHE A 1 191 ? -11.125 4.16 -5.965 1 94.38 191 PHE A N 1
ATOM 1508 C CA . PHE A 1 191 ? -12 4.062 -4.801 1 94.38 191 PHE A CA 1
ATOM 1509 C C . PHE A 1 191 ? -11.188 3.943 -3.52 1 94.38 191 PHE A C 1
ATOM 1511 O O . PHE A 1 191 ? -11.492 4.598 -2.52 1 94.38 191 PHE A O 1
ATOM 1518 N N . GLN A 1 192 ? -10.258 3.154 -3.512 1 88.38 192 GLN A N 1
ATOM 1519 C CA . GLN A 1 192 ? -9.406 2.994 -2.34 1 88.38 192 GLN A CA 1
ATOM 1520 C C . GLN A 1 192 ? -8.633 4.277 -2.041 1 88.38 192 GLN A C 1
ATOM 1522 O O . GLN A 1 192 ? -8.586 4.723 -0.893 1 88.38 192 GLN A O 1
ATOM 1527 N N . ASN A 1 193 ? -8.07 4.844 -3.035 1 91.62 193 ASN A N 1
ATOM 1528 C CA . ASN A 1 193 ? -7.316 6.082 -2.871 1 91.62 193 ASN A CA 1
ATOM 1529 C C . ASN A 1 193 ? -8.195 7.207 -2.328 1 91.62 193 ASN A C 1
ATOM 1531 O O . ASN A 1 193 ? -7.785 7.934 -1.422 1 91.62 193 ASN A O 1
ATOM 1535 N N . ILE A 1 194 ? -9.344 7.32 -2.928 1 95.31 194 ILE A N 1
ATOM 1536 C CA . ILE A 1 194 ? -10.266 8.359 -2.5 1 95.31 194 ILE A CA 1
ATOM 1537 C C . ILE A 1 194 ? -10.586 8.195 -1.017 1 95.31 194 ILE A C 1
ATOM 1539 O O . ILE A 1 194 ? -10.594 9.172 -0.262 1 95.31 194 ILE A O 1
ATOM 1543 N N . SER A 1 195 ? -10.844 6.969 -0.643 1 92.31 195 SER A N 1
ATOM 1544 C CA . SER A 1 195 ? -11.203 6.668 0.74 1 92.31 195 SER A CA 1
ATOM 1545 C C . SER A 1 195 ? -10.094 7.086 1.701 1 92.31 195 SER A C 1
ATOM 1547 O O . SER A 1 195 ? -10.367 7.68 2.746 1 92.31 195 SER A O 1
ATOM 1549 N N . VAL A 1 196 ? -8.906 6.918 1.331 1 87.88 196 VAL A N 1
ATOM 1550 C CA . VAL A 1 196 ? -7.77 7.23 2.189 1 87.88 196 VAL A CA 1
ATOM 1551 C C . VAL A 1 196 ? -7.492 8.734 2.15 1 87.88 196 VAL A C 1
ATOM 1553 O O . VAL A 1 196 ? -7.406 9.383 3.195 1 87.88 196 VAL A O 1
ATOM 1556 N N . TYR A 1 197 ? -7.402 9.289 1.003 1 90.88 197 TYR A N 1
ATOM 1557 C CA . TYR A 1 197 ? -7.035 10.695 0.839 1 90.88 197 TYR A CA 1
ATOM 1558 C C . TYR A 1 197 ? -8.094 11.609 1.444 1 90.88 197 TYR A C 1
ATOM 1560 O O . TYR A 1 197 ? -7.762 12.617 2.07 1 90.88 197 TYR A O 1
ATOM 1568 N N . MET A 1 198 ? -9.32 11.266 1.207 1 93.12 198 MET A N 1
ATOM 1569 C CA . MET A 1 198 ? -10.383 12.125 1.727 1 93.12 198 MET A CA 1
ATOM 1570 C C . MET A 1 198 ? -10.305 12.219 3.246 1 93.12 198 MET A C 1
ATOM 1572 O O . MET A 1 198 ? -10.547 13.289 3.816 1 93.12 198 MET A O 1
ATOM 1576 N N . ARG A 1 199 ? -9.922 11.18 3.873 1 86.19 199 ARG A N 1
ATOM 1577 C CA . ARG A 1 199 ? -9.828 11.188 5.328 1 86.19 199 ARG A CA 1
ATOM 1578 C C . ARG A 1 199 ? -8.672 12.062 5.801 1 86.19 199 ARG A C 1
ATOM 1580 O O . ARG A 1 199 ? -8.781 12.758 6.812 1 86.19 199 ARG A O 1
ATOM 1587 N N . TYR A 1 200 ? -7.637 11.992 5.117 1 84.12 200 TYR A N 1
ATOM 1588 C CA . TYR A 1 200 ? -6.504 12.844 5.441 1 84.12 200 TYR A CA 1
ATOM 1589 C C . TYR A 1 200 ? -6.863 14.32 5.266 1 84.12 200 TYR A C 1
ATOM 1591 O O . TYR A 1 200 ? -6.539 15.148 6.117 1 84.12 200 TYR A O 1
ATOM 1599 N N . ILE A 1 201 ? -7.512 14.562 4.207 1 90.44 201 ILE A N 1
ATOM 1600 C CA . ILE A 1 201 ? -7.895 15.938 3.895 1 90.44 201 ILE A CA 1
ATOM 1601 C C . ILE A 1 201 ? -8.922 16.438 4.91 1 90.44 201 ILE A C 1
ATOM 1603 O O . ILE A 1 201 ? -8.836 17.562 5.395 1 90.44 201 ILE A O 1
ATOM 1607 N N . ARG A 1 202 ? -9.82 15.547 5.191 1 91.25 202 ARG A N 1
ATOM 1608 C CA . ARG A 1 202 ? -10.82 15.891 6.199 1 91.25 202 ARG A CA 1
ATOM 1609 C C . ARG A 1 202 ? -10.156 16.219 7.531 1 91.25 202 ARG A C 1
ATOM 1611 O O . ARG A 1 202 ? -10.484 17.234 8.156 1 91.25 202 ARG A O 1
ATOM 1618 N N . SER A 1 203 ? -9.312 15.406 7.973 1 84.31 203 SER A N 1
ATOM 1619 C CA . SER A 1 203 ? -8.641 15.602 9.25 1 84.31 203 SER A CA 1
ATOM 1620 C C . SER A 1 203 ? -7.84 16.906 9.258 1 84.31 203 SER A C 1
ATOM 1622 O O . SER A 1 203 ? -7.867 17.641 10.234 1 84.31 203 SER A O 1
ATOM 1624 N N . SER A 1 204 ? -7.164 17.172 8.18 1 84.94 204 SER A N 1
ATOM 1625 C CA . SER A 1 204 ? -6.402 18.406 8.055 1 84.94 204 SER A CA 1
ATOM 1626 C C . SER A 1 204 ? -7.324 19.625 8.047 1 84.94 204 SER A C 1
ATOM 1628 O O . SER A 1 204 ? -7 20.656 8.633 1 84.94 204 SER A O 1
ATOM 1630 N N . THR A 1 205 ? -8.414 19.469 7.371 1 90.38 205 THR A N 1
ATOM 1631 C CA . THR A 1 205 ? -9.383 20.547 7.285 1 90.38 205 THR A CA 1
ATOM 1632 C C . THR A 1 205 ? -9.945 20.891 8.664 1 90.38 205 THR A C 1
ATOM 1634 O O . THR A 1 205 ? -10.016 22.062 9.039 1 90.38 205 THR A O 1
ATOM 1637 N N . ILE A 1 206 ? -10.281 19.906 9.383 1 88.5 206 ILE A N 1
ATOM 1638 C CA . ILE A 1 206 ? -10.82 20.109 10.727 1 88.5 206 ILE A CA 1
ATOM 1639 C C . ILE A 1 206 ? -9.797 20.828 11.602 1 88.5 206 ILE A C 1
ATOM 1641 O O . ILE A 1 206 ? -10.133 21.766 12.32 1 88.5 206 ILE A O 1
ATOM 1645 N N . GLN A 1 207 ? -8.594 20.391 11.5 1 83.94 207 GLN A N 1
ATOM 1646 C CA . GLN A 1 207 ? -7.523 20.984 12.281 1 83.94 207 GLN A CA 1
ATOM 1647 C C . GLN A 1 207 ? -7.316 22.453 11.898 1 83.94 207 GLN A C 1
ATOM 1649 O O . GLN A 1 207 ? -7.184 23.312 12.766 1 83.94 207 GLN A O 1
ATOM 1654 N N . GLN A 1 208 ? -7.309 22.719 10.617 1 84.94 208 GLN A N 1
ATOM 1655 C CA . GLN A 1 208 ? -7.066 24.062 10.125 1 84.94 208 GLN A CA 1
ATOM 1656 C C . GLN A 1 208 ? -8.203 25 10.516 1 84.94 208 GLN A C 1
ATOM 165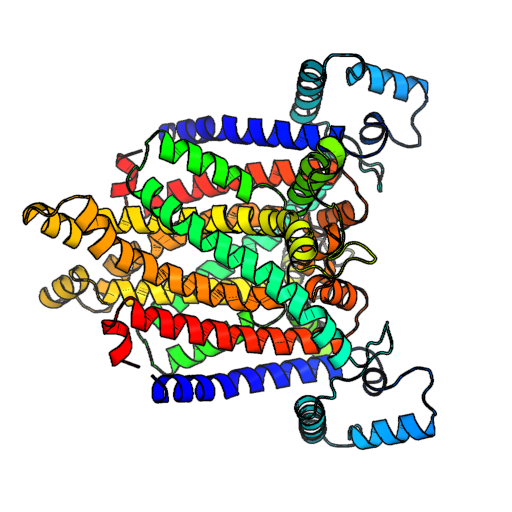8 O O . GLN A 1 208 ? -7.977 26.172 10.805 1 84.94 208 GLN A O 1
ATOM 1663 N N . LEU A 1 209 ? -9.406 24.531 10.5 1 89.81 209 LEU A N 1
ATOM 1664 C CA . LEU A 1 209 ? -10.57 25.344 10.812 1 89.81 209 LEU A CA 1
ATOM 1665 C C . LEU A 1 209 ? -10.539 25.797 12.273 1 89.81 209 LEU A C 1
ATOM 1667 O O . LEU A 1 209 ? -11.195 26.766 12.641 1 89.81 209 LEU A O 1
ATOM 1671 N N . GLU A 1 210 ? -9.758 25.109 13.031 1 86.12 210 GLU A N 1
ATOM 1672 C CA . GLU A 1 210 ? -9.68 25.438 14.453 1 86.12 210 GLU A CA 1
ATOM 1673 C C . GLU A 1 210 ? -8.508 26.359 14.75 1 86.12 210 GLU A C 1
ATOM 1675 O O . GLU A 1 210 ? -8.328 26.812 15.883 1 86.12 210 GLU A O 1
ATOM 1680 N N . GLU A 1 211 ? -7.797 26.672 13.758 1 84.31 211 GLU A N 1
ATOM 1681 C CA . GLU A 1 211 ? -6.605 27.5 13.93 1 84.31 211 GLU A CA 1
ATOM 1682 C C . GLU A 1 211 ? -6.977 28.969 14.156 1 84.31 211 GLU A C 1
ATOM 1684 O O . GLU A 1 211 ? -8.047 29.422 13.734 1 84.31 211 GLU A O 1
ATOM 1689 N N . ASP A 1 212 ? -6.094 29.703 14.75 1 84.56 212 ASP A N 1
ATOM 1690 C CA . ASP A 1 212 ? -6.309 31.094 15.109 1 84.56 212 ASP A CA 1
ATOM 1691 C C . ASP A 1 212 ? -6.508 31.969 13.867 1 84.56 212 ASP A C 1
ATOM 1693 O O . ASP A 1 212 ? -7.297 32.906 13.891 1 84.56 212 ASP A O 1
ATOM 1697 N N . TYR A 1 213 ? -5.832 31.641 12.828 1 85 213 TYR A N 1
ATOM 1698 C CA . TYR A 1 213 ? -5.93 32.5 11.648 1 85 213 TYR A CA 1
ATOM 1699 C C . TYR A 1 213 ? -7.336 32.469 11.062 1 85 213 TYR A C 1
ATOM 1701 O O . TYR A 1 213 ? -7.789 33.438 10.469 1 85 213 TYR A O 1
ATOM 1709 N N . VAL A 1 214 ? -8.008 31.406 11.266 1 90.38 214 VAL A N 1
ATOM 1710 C CA . VAL A 1 214 ? -9.375 31.281 10.773 1 90.38 214 VAL A CA 1
ATOM 1711 C C . VAL A 1 214 ? -10.312 32.156 11.609 1 90.38 214 VAL A C 1
ATOM 1713 O O . VAL A 1 214 ? -11.172 32.844 11.062 1 90.38 214 VAL A O 1
ATOM 1716 N N . GLN A 1 215 ? -10.078 32.062 12.891 1 89.19 215 GLN A N 1
ATOM 1717 C CA . GLN A 1 215 ? -10.898 32.906 13.781 1 89.19 215 GLN A CA 1
ATOM 1718 C C . GLN A 1 215 ? -10.695 34.375 13.508 1 89.19 215 GLN A C 1
ATOM 1720 O O . GLN A 1 215 ? -11.648 35.156 13.555 1 89.19 215 GLN A O 1
ATOM 1725 N N . ILE A 1 216 ? -9.453 34.719 13.234 1 90.25 216 ILE A N 1
ATOM 1726 C CA . ILE A 1 216 ? -9.117 36.094 12.914 1 90.25 216 ILE A CA 1
ATOM 1727 C C . ILE A 1 216 ? -9.852 36.531 11.641 1 90.25 216 ILE A C 1
ATOM 1729 O O . ILE A 1 216 ? -10.406 37.625 11.578 1 90.25 216 ILE A O 1
ATOM 1733 N N . GLN A 1 217 ? -9.945 35.719 10.695 1 91.19 217 GLN A N 1
ATOM 1734 C CA . GLN A 1 217 ? -10.633 36.031 9.445 1 91.19 217 GLN A CA 1
ATOM 1735 C C . GLN A 1 217 ? -12.133 36.219 9.672 1 91.19 217 GLN A C 1
ATOM 1737 O O . GLN A 1 217 ? -12.75 37.094 9.086 1 91.19 217 GLN A O 1
ATOM 1742 N N . TYR A 1 218 ? -12.688 35.375 10.531 1 91.88 218 TYR A N 1
ATOM 1743 C CA . TYR A 1 218 ? -14.102 35.531 10.852 1 91.88 218 TYR A CA 1
ATOM 1744 C C . TYR A 1 218 ? -14.359 36.844 11.586 1 91.88 218 TYR A C 1
ATOM 1746 O O . TYR A 1 218 ? -15.367 37.5 11.344 1 91.88 218 TYR A O 1
ATOM 1754 N N . ALA A 1 219 ? -13.422 37.188 12.406 1 93.06 219 ALA A N 1
ATOM 1755 C CA . ALA A 1 219 ? -13.539 38.438 13.148 1 93.06 219 ALA A CA 1
ATOM 1756 C C . ALA A 1 219 ? -13.484 39.656 12.219 1 93.06 219 ALA A C 1
ATOM 1758 O O . ALA A 1 219 ? -14.109 40.688 12.484 1 93.06 219 ALA A O 1
ATOM 1759 N N . TYR A 1 220 ? -12.789 39.438 11.133 1 93.88 220 TYR A N 1
ATOM 1760 C CA . TYR A 1 220 ? -12.672 40.531 10.156 1 93.88 220 TYR A CA 1
ATOM 1761 C C . TYR A 1 220 ? -13.852 40.5 9.18 1 93.88 220 TYR A C 1
ATOM 1763 O O . TYR A 1 220 ? -13.883 41.281 8.227 1 93.88 220 TYR A O 1
ATOM 1771 N N . GLY A 1 221 ? -14.758 39.562 9.352 1 93.19 221 GLY A N 1
ATOM 1772 C CA . GLY A 1 221 ? -16 39.562 8.594 1 93.19 221 GLY A CA 1
ATOM 1773 C C . GLY A 1 221 ? -15.938 38.688 7.352 1 93.19 221 GLY A C 1
ATOM 1774 O O . GLY A 1 221 ? -16.797 38.781 6.48 1 93.19 221 GLY A O 1
ATOM 1775 N N . ALA A 1 222 ? -14.969 37.906 7.258 1 93.69 222 ALA A N 1
ATOM 1776 C CA . ALA A 1 222 ? -14.852 37.031 6.094 1 93.69 222 ALA A CA 1
ATOM 1777 C C . ALA A 1 222 ? -15.945 35.969 6.094 1 93.69 222 ALA A C 1
ATOM 1779 O O . ALA A 1 222 ? -16.344 35.5 7.152 1 93.69 222 ALA A O 1
ATOM 1780 N N . SER A 1 223 ? -16.438 35.656 4.871 1 95.19 223 SER A N 1
ATOM 1781 C CA . SER A 1 223 ? -17.438 34.625 4.75 1 95.19 223 SER A CA 1
ATOM 1782 C C . SER A 1 223 ? -16.828 33.219 4.906 1 95.19 223 SER A C 1
ATOM 1784 O O . SER A 1 223 ? -15.625 33.062 4.711 1 95.19 223 SER A O 1
ATOM 1786 N N . LYS A 1 224 ? -17.609 32.188 5.195 1 93.12 224 LYS A N 1
ATOM 1787 C CA . LYS A 1 224 ? -17.156 30.812 5.344 1 93.12 224 LYS A CA 1
ATOM 1788 C C . LYS A 1 224 ? -16.531 30.312 4.051 1 93.12 224 LYS A C 1
ATOM 1790 O O . LYS A 1 224 ? -15.531 29.594 4.082 1 93.12 224 LYS A O 1
ATOM 1795 N N . LYS A 1 225 ? -17.125 30.703 2.951 1 93.88 225 LYS A N 1
ATOM 1796 C CA . LYS A 1 225 ? -16.625 30.281 1.647 1 93.88 225 LYS A CA 1
ATOM 1797 C C . LYS A 1 225 ? -15.25 30.875 1.367 1 93.88 225 LYS A C 1
ATOM 1799 O O . LYS A 1 225 ? -14.352 30.172 0.896 1 93.88 225 LYS A O 1
ATOM 1804 N N . THR A 1 226 ? -15.086 32.125 1.726 1 93.44 226 THR A N 1
ATOM 1805 C CA . THR A 1 226 ? -13.812 32.781 1.509 1 93.44 226 THR A CA 1
ATOM 1806 C C . THR A 1 226 ? -12.719 32.188 2.393 1 93.44 226 THR A C 1
ATOM 1808 O O . THR A 1 226 ? -11.602 31.938 1.934 1 93.44 226 THR A O 1
ATOM 1811 N N . VAL A 1 227 ? -13.102 31.938 3.617 1 93.88 227 VAL A N 1
ATOM 1812 C CA . VAL A 1 227 ? -12.148 31.359 4.559 1 93.88 227 VAL A CA 1
ATOM 1813 C C . VAL A 1 227 ? -11.727 29.969 4.09 1 93.88 227 VAL A C 1
ATOM 1815 O O . VAL A 1 227 ? -10.539 29.641 4.113 1 93.88 227 VAL A O 1
ATOM 1818 N N . LEU A 1 228 ? -12.656 29.234 3.619 1 93.56 228 LEU A N 1
ATOM 1819 C CA . LEU A 1 228 ? -12.406 27.859 3.225 1 93.56 228 LEU A CA 1
ATOM 1820 C C . LEU A 1 228 ? -11.531 27.797 1.979 1 93.56 228 LEU A C 1
ATOM 1822 O O . LEU A 1 228 ? -10.492 27.125 1.976 1 93.56 228 LEU A O 1
ATOM 1826 N N . PHE A 1 229 ? -11.82 28.562 0.929 1 91.88 229 PHE A N 1
ATOM 1827 C CA . PHE A 1 229 ? -11.188 28.375 -0.374 1 91.88 229 PHE A CA 1
ATOM 1828 C C . PHE A 1 229 ? -9.945 29.25 -0.503 1 91.88 229 PHE A C 1
ATOM 1830 O O . PHE A 1 229 ? -9.008 28.891 -1.216 1 91.88 229 PHE A O 1
ATOM 1837 N N . ASN A 1 230 ? -9.844 30.266 0.341 1 88.5 230 ASN A N 1
ATOM 1838 C CA . ASN A 1 230 ? -8.703 31.172 0.196 1 88.5 230 ASN A CA 1
ATOM 1839 C C . ASN A 1 230 ? -7.645 30.906 1.26 1 88.5 230 ASN A C 1
ATOM 1841 O O . ASN A 1 230 ? -6.473 31.25 1.072 1 88.5 230 ASN A O 1
ATOM 1845 N N . HIS A 1 231 ? -8.039 30.391 2.414 1 88.31 231 HIS A N 1
ATOM 1846 C CA . HIS A 1 231 ? -7.09 30.266 3.51 1 88.31 231 HIS A CA 1
ATOM 1847 C C . HIS A 1 231 ? -6.918 28.812 3.938 1 88.31 231 HIS A C 1
ATOM 1849 O O . HIS A 1 231 ? -5.82 28.266 3.85 1 88.31 231 HIS A O 1
ATOM 1855 N N . VAL A 1 232 ? -8.031 28.203 4.125 1 90.88 232 VAL A N 1
ATOM 1856 C CA . VAL A 1 232 ? -7.973 26.844 4.668 1 90.88 232 VAL A CA 1
ATOM 1857 C C . VAL A 1 232 ? -7.465 25.891 3.596 1 90.88 232 VAL A C 1
ATOM 1859 O O . VAL A 1 232 ? -6.59 25.062 3.859 1 90.88 232 VAL A O 1
ATOM 1862 N N . LEU A 1 233 ? -7.977 26.016 2.398 1 91.19 233 LEU A N 1
ATOM 1863 C CA . LEU A 1 233 ? -7.621 25.094 1.314 1 91.19 233 LEU A CA 1
ATOM 1864 C C . LEU A 1 233 ? -6.117 25.125 1.054 1 91.19 233 LEU A C 1
ATOM 1866 O O . LEU A 1 233 ? -5.5 24.078 0.867 1 91.19 233 LEU A O 1
ATOM 1870 N N . ARG A 1 234 ? -5.535 26.203 1.059 1 86.06 234 ARG A N 1
ATOM 1871 C CA . ARG A 1 234 ? -4.105 26.359 0.811 1 86.06 234 ARG A CA 1
ATOM 1872 C C . ARG A 1 234 ? -3.287 25.609 1.851 1 86.06 234 ARG A C 1
ATOM 1874 O O . ARG A 1 234 ? -2.32 24.922 1.51 1 86.06 234 ARG A O 1
ATOM 1881 N N . ASN A 1 235 ? -3.699 25.719 3.078 1 83.25 235 ASN A N 1
ATOM 1882 C CA . ASN A 1 235 ? -2.969 25.078 4.168 1 83.25 235 ASN A CA 1
ATOM 1883 C C . ASN A 1 235 ? -3.209 23.578 4.199 1 83.25 235 ASN A C 1
ATOM 1885 O O . ASN A 1 235 ? -2.326 22.812 4.586 1 83.25 235 ASN A O 1
ATOM 1889 N N . VAL A 1 236 ? -4.371 23.234 3.734 1 86.81 236 VAL A N 1
ATOM 1890 C CA . VAL A 1 236 ? -4.727 21.812 3.709 1 86.81 236 VAL A CA 1
ATOM 1891 C C . VAL A 1 236 ? -4.008 21.125 2.557 1 86.81 236 VAL A C 1
ATOM 1893 O O . VAL A 1 236 ? -3.641 19.953 2.664 1 86.81 236 VAL A O 1
ATOM 1896 N N . LEU A 1 237 ? -3.67 21.844 1.484 1 85.38 237 LEU A N 1
ATOM 1897 C CA . LEU A 1 237 ? -3.096 21.25 0.28 1 85.38 237 LEU A CA 1
ATOM 1898 C C . LEU A 1 237 ? -1.617 20.938 0.48 1 85.38 237 LEU A C 1
ATOM 1900 O O . LEU A 1 237 ? -1.072 20.047 -0.182 1 85.38 237 LEU A O 1
ATOM 1904 N N . ILE A 1 238 ? -1.026 21.547 1.44 1 78.81 238 ILE A N 1
ATOM 1905 C CA . ILE A 1 238 ? 0.414 21.391 1.613 1 78.81 238 ILE A CA 1
ATOM 1906 C C . ILE A 1 238 ? 0.741 19.953 1.972 1 78.81 238 ILE A C 1
ATOM 1908 O O . ILE A 1 238 ? 1.503 19.281 1.265 1 78.81 238 ILE A O 1
ATOM 1912 N N . PRO A 1 239 ? 0.065 19.453 2.957 1 74.81 239 PRO A N 1
ATOM 1913 C CA . PRO A 1 239 ? 0.347 18.047 3.24 1 74.81 239 PRO A CA 1
ATOM 1914 C C . PRO A 1 239 ? -0.148 17.109 2.137 1 74.81 239 PRO A C 1
ATOM 1916 O O . PRO A 1 239 ? 0.425 16.047 1.927 1 74.81 239 PRO A O 1
ATOM 1919 N N . ILE A 1 240 ? -1.125 17.578 1.384 1 82.69 240 ILE A N 1
ATOM 1920 C CA . ILE A 1 240 ? -1.691 16.766 0.316 1 82.69 240 ILE A CA 1
ATOM 1921 C C . ILE A 1 240 ? -0.704 16.672 -0.845 1 82.69 240 ILE A C 1
ATOM 1923 O O . ILE A 1 240 ? -0.596 15.633 -1.497 1 82.69 240 ILE A O 1
ATOM 1927 N N . ILE A 1 241 ? 0.036 17.719 -1.05 1 85.06 241 ILE A N 1
ATOM 1928 C CA . ILE A 1 241 ? 1.06 17.734 -2.09 1 85.06 241 ILE A CA 1
ATOM 1929 C C . ILE A 1 241 ? 2.135 16.688 -1.765 1 85.06 241 ILE A C 1
ATOM 1931 O O . ILE A 1 241 ? 2.639 16.016 -2.66 1 85.06 241 ILE A O 1
ATOM 1935 N N . THR A 1 242 ? 2.42 16.562 -0.48 1 77.56 242 THR A N 1
ATOM 1936 C CA . THR A 1 242 ? 3.377 15.539 -0.06 1 77.56 242 THR A CA 1
ATOM 1937 C C . THR A 1 242 ? 2.85 14.141 -0.365 1 77.56 242 THR A C 1
ATOM 1939 O O . THR A 1 242 ? 3.576 13.305 -0.899 1 77.56 242 THR A O 1
ATOM 1942 N N . ILE A 1 243 ? 1.602 13.961 -0.047 1 81.94 243 ILE A N 1
ATOM 1943 C CA . ILE A 1 243 ? 0.983 12.672 -0.323 1 81.94 243 ILE A CA 1
ATOM 1944 C C . ILE A 1 243 ? 0.998 12.398 -1.825 1 81.94 243 ILE A C 1
ATOM 1946 O O . ILE A 1 243 ? 1.277 11.281 -2.26 1 81.94 243 ILE A O 1
ATOM 1950 N N . PHE A 1 244 ? 0.743 13.406 -2.574 1 84.94 244 PHE A N 1
ATOM 1951 C CA . PHE A 1 244 ? 0.759 13.281 -4.027 1 84.94 244 PHE A CA 1
ATOM 1952 C C . PHE A 1 244 ? 2.139 12.859 -4.52 1 84.94 244 PHE A C 1
ATOM 1954 O O . PHE A 1 244 ? 2.262 11.938 -5.324 1 84.94 244 PHE A O 1
ATOM 1961 N N . GLY A 1 245 ? 3.107 13.531 -4.059 1 79.62 245 GLY A N 1
ATOM 1962 C CA . GLY A 1 245 ? 4.469 13.195 -4.449 1 79.62 245 GLY A CA 1
ATOM 1963 C C . GLY A 1 245 ? 4.859 11.773 -4.086 1 79.62 245 GLY A C 1
ATOM 1964 O O . GLY A 1 245 ? 5.508 11.086 -4.871 1 79.62 245 GLY A O 1
ATOM 1965 N N . LEU A 1 246 ? 4.414 11.375 -2.922 1 76.81 246 LEU A N 1
ATOM 1966 C CA . LEU A 1 246 ? 4.75 10.047 -2.426 1 76.81 246 LEU A CA 1
ATOM 1967 C C . LEU A 1 246 ? 3.979 8.969 -3.186 1 76.81 246 LEU A C 1
ATOM 1969 O O . LEU A 1 246 ? 4.32 7.789 -3.113 1 76.81 246 LEU A O 1
ATOM 1973 N N . SER A 1 247 ? 2.945 9.391 -3.887 1 81.88 247 SER A N 1
ATOM 1974 C CA . SER A 1 247 ? 2.121 8.43 -4.613 1 81.88 247 SER A CA 1
ATOM 1975 C C . SER A 1 247 ? 2.668 8.18 -6.016 1 81.88 247 SER A C 1
ATOM 1977 O O . SER A 1 247 ? 2.289 7.207 -6.668 1 81.88 247 SER A O 1
ATOM 1979 N N . ILE A 1 248 ? 3.607 8.961 -6.473 1 78.81 248 ILE A N 1
ATOM 1980 C CA . ILE A 1 248 ? 4.055 8.938 -7.859 1 78.81 248 ILE A CA 1
ATOM 1981 C C . ILE A 1 248 ? 4.852 7.668 -8.125 1 78.81 248 ILE A C 1
ATOM 1983 O O . ILE A 1 248 ? 4.691 7.031 -9.172 1 78.81 248 ILE A O 1
ATOM 1987 N N . PRO A 1 249 ? 5.695 7.207 -7.184 1 71.12 249 PRO A N 1
ATOM 1988 C CA . PRO A 1 249 ? 6.398 5.949 -7.441 1 71.12 249 PRO A CA 1
ATOM 1989 C C . PRO A 1 249 ? 5.449 4.773 -7.652 1 71.12 249 PRO A C 1
ATOM 1991 O O . PRO A 1 249 ? 5.781 3.83 -8.375 1 71.12 249 PRO A O 1
ATOM 1994 N N . SER A 1 250 ? 4.305 4.855 -7.035 1 71.38 250 SER A N 1
ATOM 1995 C CA . SER A 1 250 ? 3.332 3.775 -7.168 1 71.38 250 SER A CA 1
ATOM 1996 C C . SER A 1 250 ? 2.818 3.668 -8.602 1 71.38 250 SER A C 1
ATOM 1998 O O . SER A 1 250 ? 2.275 2.633 -8.992 1 71.38 250 SER A O 1
ATOM 2000 N N . LEU A 1 251 ? 3.064 4.723 -9.406 1 72.88 251 LEU A N 1
ATOM 2001 C CA . LEU A 1 251 ? 2.623 4.723 -10.797 1 72.88 251 LEU A CA 1
ATOM 2002 C C . LEU A 1 251 ? 3.355 3.65 -11.594 1 72.88 251 LEU A C 1
ATOM 2004 O O . LEU A 1 251 ? 2.838 3.164 -12.602 1 72.88 251 LEU A O 1
ATOM 2008 N N . VAL A 1 252 ? 4.523 3.314 -11.062 1 66.69 252 VAL A N 1
ATOM 2009 C CA . VAL A 1 252 ? 5.289 2.33 -11.82 1 66.69 252 VAL A CA 1
ATOM 2010 C C . VAL A 1 252 ? 5.312 1.003 -11.062 1 66.69 252 VAL A C 1
ATOM 2012 O O . VAL A 1 252 ? 5.488 -0.059 -11.672 1 66.69 252 VAL A O 1
ATOM 2015 N N . GLY A 1 253 ? 5.254 1.135 -9.742 1 64 253 GLY A N 1
ATOM 2016 C CA . GLY A 1 253 ? 5.16 -0.117 -9.008 1 64 253 GLY A CA 1
ATOM 2017 C C . GLY A 1 253 ? 3.926 -0.926 -9.359 1 64 253 GLY A C 1
ATOM 2018 O O . GLY A 1 253 ? 3.918 -2.15 -9.219 1 64 253 GLY A O 1
ATOM 2019 N N . GLY A 1 254 ? 3.051 -0.226 -10.039 1 60.69 254 GLY A N 1
ATOM 2020 C CA . GLY A 1 254 ? 1.861 -0.832 -10.617 1 60.69 254 GLY A CA 1
ATOM 2021 C C . GLY A 1 254 ? 0.875 -1.32 -9.57 1 60.69 254 GLY A C 1
ATOM 2022 O O . GLY A 1 254 ? 1.07 -1.102 -8.375 1 60.69 254 GLY A O 1
ATOM 2023 N N . ALA A 1 255 ? -0.235 -1.644 -10.078 1 81.19 255 ALA A N 1
ATOM 2024 C CA . ALA A 1 255 ? -1.3 -2.283 -9.305 1 81.19 255 ALA A CA 1
ATOM 2025 C C . ALA A 1 255 ? -1.375 -3.777 -9.609 1 81.19 255 ALA A C 1
ATOM 2027 O O . ALA A 1 255 ? -2.186 -4.207 -10.438 1 81.19 255 ALA A O 1
ATOM 2028 N N . PHE A 1 256 ? -0.464 -4.465 -8.883 1 80.44 256 PHE A N 1
ATOM 2029 C CA . PHE A 1 256 ? -0.269 -5.879 -9.164 1 80.44 256 PHE A CA 1
ATOM 2030 C C . PHE A 1 256 ? -1.606 -6.609 -9.234 1 80.44 256 PHE A C 1
ATOM 2032 O O . PHE A 1 256 ? -1.897 -7.293 -10.219 1 80.44 256 PHE A O 1
ATOM 2039 N N . ILE A 1 257 ? -2.389 -6.391 -8.273 1 80.12 257 ILE A N 1
ATOM 2040 C CA . ILE A 1 257 ? -3.631 -7.145 -8.141 1 80.12 257 ILE A CA 1
ATOM 2041 C C . ILE A 1 257 ? -4.633 -6.676 -9.195 1 80.12 257 ILE A C 1
ATOM 2043 O O . ILE A 1 257 ? -5.203 -7.488 -9.93 1 80.12 257 ILE A O 1
ATOM 2047 N N . THR A 1 258 ? -4.715 -5.438 -9.367 1 89.44 258 THR A N 1
ATOM 2048 C CA . THR A 1 258 ? -5.695 -4.875 -10.289 1 89.44 258 THR A CA 1
ATOM 2049 C C . THR A 1 258 ? -5.336 -5.211 -11.734 1 89.44 258 THR A C 1
ATOM 2051 O O . THR A 1 258 ? -6.195 -5.621 -12.516 1 89.44 258 THR A O 1
ATOM 2054 N N . GLU A 1 259 ? -4.055 -5.086 -12.055 1 90.88 259 GLU A N 1
ATOM 2055 C CA . GLU A 1 259 ? -3.627 -5.391 -13.414 1 90.88 259 GLU A CA 1
ATOM 2056 C C . GLU A 1 259 ? -3.797 -6.875 -13.727 1 90.88 259 GLU A C 1
ATOM 2058 O O . GLU A 1 259 ? -4.121 -7.242 -14.859 1 90.88 259 GLU A O 1
ATOM 2063 N N . THR A 1 260 ? -3.629 -7.676 -12.742 1 84.25 260 THR A N 1
ATOM 2064 C CA . THR A 1 260 ? -3.768 -9.117 -12.93 1 84.25 260 THR A CA 1
ATOM 2065 C C . THR A 1 260 ? -5.238 -9.5 -13.07 1 84.25 260 THR A C 1
ATOM 2067 O O . THR A 1 260 ? -5.609 -10.242 -13.984 1 84.25 260 THR A O 1
ATOM 2070 N N . VAL A 1 261 ? -6.074 -8.992 -12.234 1 86.5 261 VAL A N 1
ATOM 2071 C CA . VAL A 1 261 ? -7.488 -9.359 -12.219 1 86.5 261 VAL A CA 1
ATOM 2072 C C . VAL A 1 261 ? -8.156 -8.914 -13.516 1 86.5 261 VAL A C 1
ATOM 2074 O O . VAL A 1 261 ? -8.969 -9.641 -14.094 1 86.5 261 VAL A O 1
ATOM 2077 N N . PHE A 1 262 ? -7.762 -7.766 -14.008 1 93.62 262 PHE A N 1
ATOM 2078 C CA . PHE A 1 262 ? -8.383 -7.215 -15.211 1 93.62 262 PHE A CA 1
ATOM 2079 C C . PHE A 1 262 ? -7.566 -7.57 -16.453 1 93.62 262 PHE A C 1
ATOM 2081 O O . PHE A 1 262 ? -7.855 -7.094 -17.547 1 93.62 262 PHE A O 1
ATOM 2088 N N . SER A 1 263 ? -6.496 -8.391 -16.25 1 92.12 263 SER A N 1
ATOM 2089 C CA . SER A 1 263 ? -5.605 -8.758 -17.344 1 92.12 263 SER A CA 1
ATOM 2090 C C . SER A 1 263 ? -5.105 -7.52 -18.094 1 92.12 263 SER A C 1
ATOM 2092 O O . SER A 1 263 ? -5.117 -7.477 -19.312 1 92.12 263 SER A O 1
ATOM 2094 N N . TRP A 1 264 ? -4.875 -6.531 -17.328 1 93.5 264 TRP A N 1
ATOM 2095 C CA . TRP A 1 264 ? -4.289 -5.305 -17.844 1 93.5 264 TRP A CA 1
ATOM 2096 C C . TRP A 1 264 ? -2.801 -5.484 -18.125 1 93.5 264 TRP A C 1
ATOM 2098 O O . TRP A 1 264 ? -2.047 -5.906 -17.25 1 93.5 264 TRP A O 1
ATOM 2108 N N . PRO A 1 265 ? -2.4 -5.25 -19.312 1 93.38 265 PRO A N 1
ATOM 2109 C CA . PRO A 1 265 ? -1.007 -5.539 -19.656 1 93.38 265 PRO A CA 1
ATOM 2110 C C . PRO A 1 265 ? -0.044 -4.453 -19.172 1 93.38 265 PRO A C 1
ATOM 2112 O O . PRO A 1 265 ? 0.612 -3.801 -19.984 1 93.38 265 PRO A O 1
ATOM 2115 N N . GLY A 1 266 ? 0.122 -4.352 -17.938 1 93 266 GLY A N 1
ATOM 2116 C CA . GLY A 1 266 ? 0.963 -3.318 -17.344 1 93 266 GLY A CA 1
ATOM 2117 C C . GLY A 1 266 ? 2.205 -3.869 -16.672 1 93 266 GLY A C 1
ATOM 2118 O O . GLY A 1 266 ? 2.5 -5.059 -16.781 1 93 266 GLY A O 1
ATOM 2119 N N . LEU A 1 267 ? 2.971 -3.008 -16.062 1 90.88 267 LEU A N 1
ATOM 2120 C CA . LEU A 1 267 ? 4.211 -3.348 -15.375 1 90.88 267 LEU A CA 1
ATOM 2121 C C . LEU A 1 267 ? 3.93 -4.121 -14.086 1 90.88 267 LEU A C 1
ATOM 2123 O O . LEU A 1 267 ? 4.75 -4.934 -13.656 1 90.88 267 LEU A O 1
ATOM 2127 N N . GLY A 1 268 ? 2.787 -3.824 -13.523 1 87.25 268 GLY A N 1
ATOM 2128 C CA . GLY A 1 268 ? 2.42 -4.551 -12.32 1 87.25 268 GLY A CA 1
ATOM 2129 C C . GLY A 1 268 ? 2.271 -6.043 -12.547 1 87.25 268 GLY A C 1
ATOM 2130 O O . GLY A 1 268 ? 2.824 -6.852 -11.797 1 87.25 268 GLY A O 1
ATOM 2131 N N . SER A 1 269 ? 1.57 -6.367 -13.547 1 88.06 269 SER A N 1
ATOM 2132 C CA . SER A 1 269 ? 1.401 -7.777 -13.891 1 88.06 269 SER A CA 1
ATOM 2133 C C . SER A 1 269 ? 2.727 -8.406 -14.297 1 88.06 269 SER A C 1
ATOM 2135 O O . SER A 1 269 ? 3.016 -9.547 -13.93 1 88.06 269 SER A O 1
ATOM 2137 N N . LEU A 1 270 ? 3.52 -7.656 -15.008 1 88.88 270 LEU A N 1
ATOM 2138 C CA . LEU A 1 270 ? 4.844 -8.141 -15.383 1 88.88 270 LEU A CA 1
ATOM 2139 C C . LEU A 1 270 ? 5.715 -8.344 -14.148 1 88.88 270 LEU A C 1
ATOM 2141 O O . LEU A 1 270 ? 6.43 -9.352 -14.047 1 88.88 270 LEU A O 1
ATOM 2145 N N . GLY A 1 271 ? 5.641 -7.441 -13.25 1 86.31 271 GLY A N 1
ATOM 2146 C CA . GLY A 1 271 ? 6.449 -7.48 -12.047 1 86.31 271 GLY A CA 1
ATOM 2147 C C . GLY A 1 271 ? 6.102 -8.641 -11.133 1 86.31 271 GLY A C 1
ATOM 2148 O O . GLY A 1 271 ? 6.992 -9.336 -10.633 1 86.31 271 GLY A O 1
ATOM 2149 N N . VAL A 1 272 ? 4.84 -8.805 -10.969 1 80.44 272 VAL A N 1
ATOM 2150 C CA . VAL A 1 272 ? 4.422 -9.867 -10.062 1 80.44 272 VAL A CA 1
ATOM 2151 C C . VAL A 1 272 ? 4.836 -11.227 -10.625 1 80.44 272 VAL A C 1
ATOM 2153 O O . VAL A 1 272 ? 5.305 -12.094 -9.891 1 80.44 272 VAL A O 1
ATOM 2156 N N . ASN A 1 273 ? 4.68 -11.391 -11.852 1 83.12 273 ASN A N 1
ATOM 2157 C CA . ASN A 1 273 ? 5.129 -12.617 -12.492 1 83.12 273 ASN A CA 1
ATOM 2158 C C . ASN A 1 273 ? 6.641 -12.789 -12.367 1 83.12 273 ASN A C 1
ATOM 2160 O O . ASN A 1 273 ? 7.129 -13.898 -12.148 1 83.12 273 ASN A O 1
ATOM 2164 N N . ALA A 1 274 ? 7.34 -11.719 -12.531 1 86.69 274 ALA A N 1
ATOM 2165 C CA . ALA A 1 274 ? 8.797 -11.742 -12.453 1 86.69 274 ALA A CA 1
ATOM 2166 C C . ALA A 1 274 ? 9.266 -12.109 -11.047 1 86.69 274 ALA A C 1
ATOM 2168 O O . ALA A 1 274 ? 10.258 -12.82 -10.875 1 86.69 274 ALA A O 1
ATOM 2169 N N . ILE A 1 275 ? 8.602 -11.633 -10.062 1 78.31 275 ILE A N 1
ATOM 2170 C CA . ILE A 1 275 ? 8.969 -11.883 -8.672 1 78.31 275 ILE A CA 1
ATOM 2171 C C . ILE A 1 275 ? 8.789 -13.359 -8.344 1 78.31 275 ILE A C 1
ATOM 2173 O O . ILE A 1 275 ? 9.688 -14 -7.793 1 78.31 275 ILE A O 1
ATOM 2177 N N . PHE A 1 276 ? 7.711 -13.93 -8.742 1 74.5 276 PHE A N 1
ATOM 2178 C CA . PHE A 1 276 ? 7.391 -15.305 -8.383 1 74.5 276 PHE A CA 1
ATOM 2179 C C . PHE A 1 276 ? 8.219 -16.281 -9.203 1 74.5 276 PHE A C 1
ATOM 2181 O O . PHE A 1 276 ? 8.414 -17.438 -8.789 1 74.5 276 PHE A O 1
ATOM 2188 N N . ARG A 1 277 ? 8.734 -15.727 -10.289 1 81.62 277 ARG A N 1
ATOM 2189 C CA . ARG A 1 277 ? 9.539 -16.594 -11.133 1 81.62 277 ARG A CA 1
ATOM 2190 C C . ARG A 1 277 ? 11.023 -16.234 -11.039 1 81.62 277 ARG A C 1
ATOM 2192 O O . ARG A 1 277 ? 11.836 -16.734 -11.812 1 81.62 277 ARG A O 1
ATOM 2199 N N . PHE A 1 278 ? 11.344 -15.344 -10.242 1 81.06 278 PHE A N 1
ATOM 2200 C CA . PHE A 1 278 ? 12.703 -14.922 -9.961 1 81.06 278 PHE A CA 1
ATOM 2201 C C . PHE A 1 278 ? 13.391 -14.422 -11.227 1 81.06 278 PHE A C 1
ATOM 2203 O O . PHE A 1 278 ? 14.531 -14.812 -11.516 1 81.06 278 PHE A O 1
ATOM 2210 N N . ASP A 1 279 ? 12.594 -13.719 -12.023 1 88.62 279 ASP A N 1
ATOM 2211 C CA . ASP A 1 279 ? 13.133 -13.039 -13.195 1 88.62 279 ASP A CA 1
ATOM 2212 C C . ASP A 1 279 ? 13.844 -11.75 -12.797 1 88.62 279 ASP A C 1
ATOM 2214 O O . ASP A 1 279 ? 13.281 -10.656 -12.922 1 88.62 279 ASP A O 1
ATOM 2218 N N . TYR A 1 280 ? 15.07 -11.859 -12.445 1 86.19 280 TYR A N 1
ATOM 2219 C CA . TYR A 1 280 ? 15.82 -10.797 -11.773 1 86.19 280 TYR A CA 1
ATOM 2220 C C . TYR A 1 280 ? 16.016 -9.602 -12.695 1 86.19 280 TYR A C 1
ATOM 2222 O O . TYR A 1 280 ? 15.883 -8.453 -12.266 1 86.19 280 TYR A O 1
ATOM 2230 N N . PRO A 1 281 ? 16.297 -9.766 -13.969 1 89.31 281 PRO A N 1
ATOM 2231 C CA . PRO A 1 281 ? 16.469 -8.594 -14.828 1 89.31 281 PRO A CA 1
ATOM 2232 C C . PRO A 1 281 ? 15.227 -7.703 -14.883 1 89.31 281 PRO A C 1
ATOM 2234 O O . PRO A 1 281 ? 15.336 -6.477 -14.875 1 89.31 281 PRO A O 1
ATOM 2237 N N . ILE A 1 282 ? 14.094 -8.336 -14.891 1 89.56 282 ILE A N 1
ATOM 2238 C CA . ILE A 1 282 ? 12.852 -7.562 -14.922 1 89.56 282 ILE A CA 1
ATOM 2239 C C . ILE A 1 282 ? 12.656 -6.844 -13.594 1 89.56 282 ILE A C 1
ATOM 2241 O O . ILE A 1 282 ? 12.312 -5.66 -13.562 1 89.56 282 ILE A O 1
ATOM 2245 N N . ILE A 1 283 ? 12.914 -7.535 -12.539 1 85.31 283 ILE A N 1
ATOM 2246 C CA . ILE A 1 283 ? 12.758 -6.965 -11.211 1 85.31 283 ILE A CA 1
ATOM 2247 C C . ILE A 1 283 ? 13.68 -5.758 -11.055 1 85.31 283 ILE A C 1
ATOM 2249 O O . ILE A 1 283 ? 13.258 -4.711 -10.555 1 85.31 283 ILE A O 1
ATOM 2253 N N . MET A 1 284 ? 14.828 -5.926 -11.5 1 86.69 284 MET A N 1
ATOM 2254 C CA . MET A 1 284 ? 15.797 -4.844 -11.414 1 86.69 284 MET A CA 1
ATOM 2255 C C . MET A 1 284 ? 15.352 -3.641 -12.242 1 86.69 284 MET A C 1
ATOM 2257 O O . MET A 1 284 ? 15.438 -2.5 -11.781 1 86.69 284 MET A O 1
ATOM 2261 N N . ALA A 1 285 ? 14.906 -3.889 -13.383 1 89.06 285 ALA A N 1
ATOM 2262 C CA . ALA A 1 285 ? 14.477 -2.807 -14.266 1 89.06 285 ALA A CA 1
ATOM 2263 C C . ALA A 1 285 ? 13.305 -2.043 -13.664 1 89.06 285 ALA A C 1
ATOM 2265 O O . ALA A 1 285 ? 13.273 -0.811 -13.695 1 89.06 285 ALA A O 1
ATOM 2266 N N . ILE A 1 286 ? 12.422 -2.752 -13.125 1 86.25 286 ILE A N 1
ATOM 2267 C CA . ILE A 1 286 ? 11.25 -2.125 -12.531 1 86.25 286 ILE A CA 1
ATOM 2268 C C . ILE A 1 286 ? 11.656 -1.327 -11.297 1 86.25 286 ILE A C 1
ATOM 2270 O O . ILE A 1 286 ? 11.133 -0.239 -11.047 1 86.25 286 ILE A O 1
ATOM 2274 N N . THR A 1 287 ? 12.578 -1.852 -10.555 1 82.75 287 THR A N 1
ATOM 2275 C CA . THR A 1 287 ? 13.094 -1.149 -9.383 1 82.75 287 THR A CA 1
ATOM 2276 C C . THR A 1 287 ? 13.758 0.163 -9.789 1 82.75 287 THR A C 1
ATOM 2278 O O . THR A 1 287 ? 13.516 1.203 -9.172 1 82.75 287 THR A O 1
ATOM 2281 N N . LEU A 1 288 ? 14.57 0.109 -10.781 1 86.44 288 LEU A N 1
ATOM 2282 C CA . LEU A 1 288 ? 15.242 1.311 -11.266 1 86.44 288 LEU A CA 1
ATOM 2283 C C . LEU A 1 288 ? 14.234 2.326 -11.781 1 86.44 288 LEU A C 1
ATOM 2285 O O . LEU A 1 288 ? 14.352 3.523 -11.508 1 86.44 288 LEU A O 1
ATOM 2289 N N . LEU A 1 289 ? 13.281 1.817 -12.469 1 86.38 289 LEU A N 1
ATOM 2290 C CA . LEU A 1 289 ? 12.234 2.691 -12.992 1 86.38 289 LEU A CA 1
ATOM 2291 C C . LEU A 1 289 ? 11.438 3.326 -11.859 1 86.38 289 LEU A C 1
ATOM 2293 O O . LEU A 1 289 ? 11.07 4.5 -11.938 1 86.38 289 LEU A O 1
ATOM 2297 N N . SER A 1 290 ? 11.125 2.561 -10.844 1 81.88 290 SER A N 1
ATOM 2298 C CA . SER A 1 290 ? 10.398 3.078 -9.688 1 81.88 290 SER A CA 1
ATOM 2299 C C . SER A 1 290 ? 11.18 4.191 -8.992 1 81.88 290 SER A C 1
ATOM 2301 O O . SER A 1 290 ? 10.602 5.18 -8.547 1 81.88 290 SER A O 1
ATOM 2303 N N . SER A 1 291 ? 12.438 3.988 -8.883 1 82.31 291 SER A N 1
ATOM 2304 C CA . SER A 1 291 ? 13.281 5.016 -8.289 1 82.31 291 SER A CA 1
ATOM 2305 C C . SER A 1 291 ? 13.266 6.297 -9.117 1 82.31 291 SER A C 1
ATOM 2307 O O . SER A 1 291 ? 13.25 7.398 -8.562 1 82.31 291 SER A O 1
ATOM 2309 N N . PHE A 1 292 ? 13.273 6.102 -10.375 1 83.62 292 PHE A N 1
ATOM 2310 C CA . PHE A 1 292 ? 13.203 7.254 -11.266 1 83.62 292 PHE A CA 1
ATOM 2311 C C . PHE A 1 292 ? 11.875 7.988 -11.086 1 83.62 292 PHE A C 1
ATOM 2313 O O . PHE A 1 292 ? 11.844 9.219 -11.047 1 83.62 292 PHE A O 1
ATOM 2320 N N . MET A 1 293 ? 10.828 7.266 -10.945 1 81.81 293 MET A N 1
ATOM 2321 C CA . MET A 1 293 ? 9.508 7.859 -10.773 1 81.81 293 MET A CA 1
ATOM 2322 C C . MET A 1 293 ? 9.398 8.578 -9.43 1 81.81 293 MET A C 1
ATOM 2324 O O . MET A 1 293 ? 8.703 9.586 -9.312 1 81.81 293 MET A O 1
ATOM 2328 N N . LEU A 1 294 ? 10.039 8.023 -8.477 1 77.62 294 LEU A N 1
ATOM 2329 C CA . LEU A 1 294 ? 10.062 8.672 -7.168 1 77.62 294 LEU A CA 1
ATOM 2330 C C . LEU A 1 294 ? 10.711 10.047 -7.262 1 77.62 294 LEU A C 1
ATOM 2332 O O . LEU A 1 294 ? 10.219 11.016 -6.676 1 77.62 294 LEU A O 1
ATOM 2336 N N . ILE A 1 295 ? 11.789 10.086 -7.949 1 81 295 ILE A N 1
ATOM 2337 C CA . ILE A 1 295 ? 12.484 11.352 -8.141 1 81 295 ILE A CA 1
ATOM 2338 C C . ILE A 1 295 ? 11.578 12.336 -8.883 1 81 295 ILE A C 1
ATOM 2340 O O . ILE A 1 295 ? 11.477 13.5 -8.5 1 81 295 ILE A O 1
ATOM 2344 N N . LEU A 1 296 ? 10.93 11.828 -9.844 1 82.12 296 LEU A N 1
ATOM 2345 C CA . LEU A 1 296 ? 10 12.656 -10.609 1 82.12 296 LEU A CA 1
ATOM 2346 C C . LEU A 1 296 ? 8.852 13.141 -9.727 1 82.12 296 LEU A C 1
ATOM 2348 O O . LEU A 1 296 ? 8.445 14.297 -9.812 1 82.12 296 LEU A O 1
ATOM 2352 N N . GLY A 1 297 ? 8.32 12.25 -8.945 1 80.62 297 GLY A N 1
ATOM 2353 C CA . GLY A 1 297 ? 7.25 12.617 -8.031 1 80.62 297 GLY A CA 1
ATOM 2354 C C . GLY A 1 297 ? 7.656 13.688 -7.031 1 80.62 297 GLY A C 1
ATOM 2355 O O . GLY A 1 297 ? 6.887 14.609 -6.754 1 80.62 297 GLY A O 1
ATOM 2356 N N . ASN A 1 298 ? 8.836 13.578 -6.551 1 75.31 298 ASN A N 1
ATOM 2357 C CA . ASN A 1 298 ? 9.359 14.586 -5.633 1 75.31 298 ASN A CA 1
ATOM 2358 C C . ASN A 1 298 ? 9.531 15.938 -6.32 1 75.31 298 ASN A C 1
ATOM 2360 O O . ASN A 1 298 ? 9.273 16.984 -5.723 1 75.31 298 ASN A O 1
ATOM 2364 N N . LEU A 1 299 ? 9.961 15.844 -7.508 1 79.56 299 LEU A N 1
ATOM 2365 C CA . LEU A 1 299 ? 10.117 17.078 -8.273 1 79.56 299 LEU A CA 1
ATOM 2366 C C . LEU A 1 299 ? 8.766 17.75 -8.516 1 79.56 299 LEU A C 1
ATOM 2368 O O . LEU A 1 299 ? 8.641 18.969 -8.375 1 79.56 299 LEU A O 1
ATOM 2372 N N . ILE A 1 300 ? 7.805 16.953 -8.797 1 82.69 300 ILE A N 1
ATOM 2373 C CA . ILE A 1 300 ? 6.461 17.484 -9.023 1 82.69 300 ILE A CA 1
ATOM 2374 C C . ILE A 1 300 ? 5.914 18.062 -7.727 1 82.69 300 ILE A C 1
ATOM 2376 O O . ILE A 1 300 ? 5.32 19.141 -7.73 1 82.69 300 ILE A O 1
ATOM 2380 N N . ALA A 1 301 ? 6.137 17.375 -6.668 1 77.06 301 ALA A N 1
ATOM 2381 C CA . ALA A 1 301 ? 5.684 17.844 -5.363 1 77.06 301 ALA A CA 1
ATOM 2382 C C . ALA A 1 301 ? 6.34 19.188 -5.016 1 77.06 301 ALA A C 1
ATOM 2384 O O . ALA A 1 301 ? 5.676 20.094 -4.516 1 77.06 301 ALA A O 1
ATOM 2385 N N . ASP A 1 302 ? 7.551 19.297 -5.289 1 73.94 302 ASP A N 1
ATOM 2386 C CA . ASP A 1 302 ? 8.266 20.547 -5.016 1 73.94 302 ASP A CA 1
ATOM 2387 C C . ASP A 1 302 ? 7.688 21.703 -5.824 1 73.94 302 ASP A C 1
ATOM 2389 O O . ASP A 1 302 ? 7.531 22.812 -5.309 1 73.94 302 ASP A O 1
ATOM 2393 N N . ILE A 1 303 ? 7.426 21.375 -7.012 1 78.12 303 ILE A N 1
ATOM 2394 C CA . ILE A 1 303 ? 6.844 22.391 -7.879 1 78.12 303 ILE A CA 1
ATOM 2395 C C . ILE A 1 303 ? 5.465 22.797 -7.355 1 78.12 303 ILE A C 1
ATOM 2397 O O . ILE A 1 303 ? 5.141 23.984 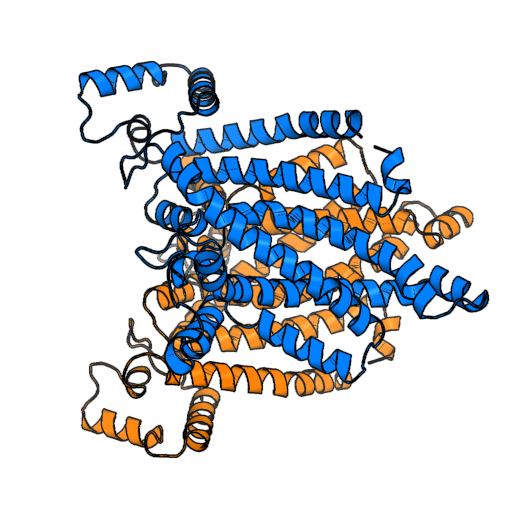-7.277 1 78.12 303 ILE A O 1
ATOM 2401 N N . LEU A 1 304 ? 4.746 21.859 -6.953 1 80.69 304 LEU A N 1
ATOM 2402 C CA . LEU A 1 304 ? 3.391 22.109 -6.477 1 80.69 304 LEU A CA 1
ATOM 2403 C C . LEU A 1 304 ? 3.41 22.875 -5.16 1 80.69 304 LEU A C 1
ATOM 2405 O O . LEU A 1 304 ? 2.551 23.734 -4.926 1 80.69 304 LEU A O 1
ATOM 2409 N N . TYR A 1 305 ? 4.367 22.578 -4.332 1 74.06 305 TYR A N 1
ATOM 2410 C CA . TYR A 1 305 ? 4.535 23.344 -3.102 1 74.06 305 TYR A CA 1
ATOM 2411 C C . TYR A 1 305 ? 4.723 24.828 -3.404 1 74.06 305 TYR A C 1
ATOM 2413 O O . TYR A 1 305 ? 4.125 25.688 -2.748 1 74.06 305 TYR A O 1
ATOM 2421 N N . GLY A 1 306 ? 5.609 25.062 -4.434 1 73.94 306 GLY A N 1
ATOM 2422 C CA . GLY A 1 306 ? 5.887 26.438 -4.82 1 73.94 306 GLY A CA 1
ATOM 2423 C C . GLY A 1 306 ? 4.664 27.156 -5.348 1 73.94 306 GLY A C 1
ATOM 2424 O O . GLY A 1 306 ? 4.516 28.375 -5.133 1 73.94 306 GLY A O 1
ATOM 2425 N N . VAL A 1 307 ? 3.852 26.422 -5.945 1 76.88 307 VAL A N 1
ATOM 2426 C CA . VAL A 1 307 ? 2.648 27.016 -6.523 1 76.88 307 VAL A CA 1
ATOM 2427 C C . VAL A 1 307 ? 1.636 27.297 -5.418 1 76.88 307 VAL A C 1
ATOM 2429 O O . VAL A 1 307 ? 0.974 28.344 -5.434 1 76.88 307 VAL A O 1
ATOM 2432 N N . VAL A 1 308 ? 1.538 26.453 -4.469 1 76.88 308 VAL A N 1
ATOM 2433 C CA . VAL A 1 308 ? 0.516 26.562 -3.436 1 76.88 308 VAL A CA 1
ATOM 2434 C C . VAL A 1 308 ? 0.979 27.531 -2.354 1 76.88 308 VAL A C 1
ATOM 2436 O O . VAL A 1 308 ? 0.177 28.297 -1.812 1 76.88 308 VAL A O 1
ATOM 2439 N N . ASP A 1 309 ? 2.23 27.406 -1.959 1 71.12 309 ASP A N 1
ATOM 2440 C CA . ASP A 1 309 ? 2.775 28.328 -0.96 1 71.12 309 ASP A CA 1
ATOM 2441 C C . ASP A 1 309 ? 4.09 28.938 -1.438 1 71.12 309 ASP A C 1
ATOM 2443 O O . ASP A 1 309 ? 5.156 28.359 -1.254 1 71.12 309 ASP A O 1
ATOM 2447 N N . PRO A 1 310 ? 3.908 30.094 -2.061 1 64.12 310 PRO A N 1
ATOM 2448 C CA . PRO A 1 310 ? 5.086 30.75 -2.625 1 64.12 310 PRO A CA 1
ATOM 2449 C C . PRO A 1 310 ? 6.168 31.016 -1.58 1 64.12 310 PRO A C 1
ATOM 2451 O O . PRO A 1 310 ? 7.32 31.281 -1.933 1 64.12 310 PRO A O 1
ATOM 2454 N N . ARG A 1 311 ? 5.719 31 -0.309 1 59.75 311 ARG A N 1
ATOM 2455 C CA . ARG A 1 311 ? 6.727 31.219 0.72 1 59.75 311 ARG A CA 1
ATOM 2456 C C . ARG A 1 311 ? 7.734 30.062 0.754 1 59.75 311 ARG A C 1
ATOM 2458 O O . ARG A 1 311 ? 8.875 30.25 1.19 1 59.75 311 ARG A O 1
ATOM 2465 N N . ILE A 1 312 ? 7.227 29.016 0.354 1 55.97 312 ILE A N 1
ATOM 2466 C CA . ILE A 1 312 ? 8.078 27.828 0.348 1 55.97 312 ILE A CA 1
ATOM 2467 C C . ILE A 1 312 ? 9.039 27.891 -0.838 1 55.97 312 ILE A C 1
ATOM 2469 O O . ILE A 1 312 ? 10.156 27.375 -0.767 1 55.97 312 ILE A O 1
ATOM 2473 N N . ARG A 1 313 ? 8.656 28.5 -2.049 1 53.5 313 ARG A N 1
ATOM 2474 C CA . ARG A 1 313 ? 9.477 28.688 -3.242 1 53.5 313 ARG A CA 1
ATOM 2475 C C . ARG A 1 313 ? 10.844 29.25 -2.881 1 53.5 313 ARG A C 1
ATOM 2477 O O . ARG A 1 313 ? 11.859 28.891 -3.486 1 53.5 313 ARG A O 1
ATOM 2484 N N . MET A 1 314 ? 10.82 30.391 -2.152 1 43.56 314 MET A N 1
ATOM 2485 C CA . MET A 1 314 ? 11.992 31.266 -2.066 1 43.56 314 MET A CA 1
ATOM 2486 C C . MET A 1 314 ? 13.117 30.578 -1.292 1 43.56 314 MET A C 1
ATOM 2488 O O . MET A 1 314 ? 14.258 31.047 -1.298 1 43.56 314 MET A O 1
ATOM 2492 N N . ARG A 1 315 ? 12.844 29.609 -0.414 1 45.22 315 ARG A N 1
ATOM 2493 C CA . ARG A 1 315 ? 13.938 29.219 0.462 1 45.22 315 ARG A CA 1
ATOM 2494 C C . ARG A 1 315 ? 14.617 27.953 -0.043 1 45.22 315 ARG A C 1
ATOM 2496 O O . ARG A 1 315 ? 15.438 27.359 0.66 1 45.22 315 ARG A O 1
ATOM 2503 N N . GLY A 1 316 ? 14.266 27.391 -1.242 1 40.19 316 GLY A N 1
ATOM 2504 C CA . GLY A 1 316 ? 15.18 26.391 -1.781 1 40.19 316 GLY A CA 1
ATOM 2505 C C . GLY A 1 316 ? 16.328 26.984 -2.559 1 40.19 316 GLY A C 1
ATOM 2506 O O . GLY A 1 316 ? 16.25 28.125 -3.035 1 40.19 316 GLY A O 1
ATOM 2507 N N . MET B 1 1 ? -15.164 7.91 28.5 1 69.81 1 MET B N 1
ATOM 2508 C CA . MET B 1 1 ? -14.375 7.086 27.594 1 69.81 1 MET B CA 1
ATOM 2509 C C . MET B 1 1 ? -15.164 5.855 27.156 1 69.81 1 MET B C 1
ATOM 2511 O O . MET B 1 1 ? -15.273 5.574 25.969 1 69.81 1 MET B O 1
ATOM 2515 N N . TYR B 1 2 ? -15.859 5.188 28.203 1 72.31 2 TYR B N 1
ATOM 2516 C CA . TYR B 1 2 ? -16.625 3.988 27.859 1 72.31 2 TYR B CA 1
ATOM 2517 C C . TYR B 1 2 ? -17.828 4.332 26.984 1 72.31 2 TYR B C 1
ATOM 2519 O O . TYR B 1 2 ? -18.125 3.617 26.031 1 72.31 2 TYR B O 1
ATOM 2527 N N . LYS B 1 3 ? -18.438 5.449 27.344 1 74.69 3 LYS B N 1
ATOM 2528 C CA . LYS B 1 3 ? -19.594 5.863 26.547 1 74.69 3 LYS B CA 1
ATOM 2529 C C . LYS B 1 3 ? -19.172 6.215 25.125 1 74.69 3 LYS B C 1
ATOM 2531 O O . LYS B 1 3 ? -19.875 5.895 24.156 1 74.69 3 LYS B O 1
ATOM 2536 N N . VAL B 1 4 ? -17.984 6.801 25.094 1 71.75 4 VAL B N 1
ATOM 2537 C CA . VAL B 1 4 ? -17.453 7.188 23.781 1 71.75 4 VAL B CA 1
ATOM 2538 C C . VAL B 1 4 ? -17.109 5.941 22.969 1 71.75 4 VAL B C 1
ATOM 2540 O O . VAL B 1 4 ? -17.438 5.852 21.781 1 71.75 4 VAL B O 1
ATOM 2543 N N . ILE B 1 5 ? -16.594 4.996 23.641 1 74.25 5 ILE B N 1
ATOM 2544 C CA . ILE B 1 5 ? -16.203 3.75 23 1 74.25 5 ILE B CA 1
ATOM 2545 C C . ILE B 1 5 ? -17.453 2.98 22.547 1 74.25 5 ILE B C 1
ATOM 2547 O O . ILE B 1 5 ? -17.5 2.451 21.438 1 74.25 5 ILE B O 1
ATOM 2551 N N . ALA B 1 6 ? -18.453 2.98 23.453 1 78.12 6 ALA B N 1
ATOM 2552 C CA . ALA B 1 6 ? -19.688 2.27 23.141 1 78.12 6 ALA B CA 1
ATOM 2553 C C . ALA B 1 6 ? -20.391 2.902 21.938 1 78.12 6 ALA B C 1
ATOM 2555 O O . ALA B 1 6 ? -20.891 2.195 21.062 1 78.12 6 ALA B O 1
ATOM 2556 N N . LYS B 1 7 ? -20.375 4.148 21.922 1 76.5 7 LYS B N 1
ATOM 2557 C CA . LYS B 1 7 ? -21.016 4.867 20.828 1 76.5 7 LYS B CA 1
ATOM 2558 C C . LYS B 1 7 ? -20.297 4.609 19.516 1 76.5 7 LYS B C 1
ATOM 2560 O O . LYS B 1 7 ? -20.938 4.426 18.469 1 76.5 7 LYS B O 1
ATOM 2565 N N . ARG B 1 8 ? -19.094 4.492 19.625 1 73.56 8 ARG B N 1
ATOM 2566 C CA . ARG B 1 8 ? -18.312 4.266 18.422 1 73.56 8 ARG B CA 1
ATOM 2567 C C . ARG B 1 8 ? -18.469 2.834 17.922 1 73.56 8 ARG B C 1
ATOM 2569 O O . ARG B 1 8 ? -18.5 2.594 16.719 1 73.56 8 ARG B O 1
ATOM 2576 N N . LEU B 1 9 ? -18.5 1.954 18.875 1 77.06 9 LEU B N 1
ATOM 2577 C CA . LEU B 1 9 ? -18.719 0.558 18.5 1 77.06 9 LEU B CA 1
ATOM 2578 C C . LEU B 1 9 ? -20.078 0.372 17.844 1 77.06 9 LEU B C 1
ATOM 2580 O O . LEU B 1 9 ? -20.203 -0.373 16.875 1 77.06 9 LEU B O 1
ATOM 2584 N N . LEU B 1 10 ? -20.984 1.1 18.344 1 78.88 10 LEU B N 1
ATOM 2585 C CA . LEU B 1 10 ? -22.328 1.028 17.781 1 78.88 10 LEU B CA 1
ATOM 2586 C C . LEU B 1 10 ? -22.359 1.621 16.375 1 78.88 10 LEU B C 1
ATOM 2588 O O . LEU B 1 10 ? -23.062 1.11 15.5 1 78.88 10 LEU B O 1
ATOM 2592 N N . ASN B 1 11 ? -21.547 2.588 16.219 1 75.31 11 ASN B N 1
ATOM 2593 C CA . ASN B 1 11 ? -21.516 3.244 14.914 1 75.31 11 ASN B CA 1
ATOM 2594 C C . ASN B 1 11 ? -20.797 2.389 13.875 1 75.31 11 ASN B C 1
ATOM 2596 O O . ASN B 1 11 ? -20.906 2.629 12.672 1 75.31 11 ASN B O 1
ATOM 2600 N N . ALA B 1 12 ? -20.078 1.437 14.438 1 79.25 12 ALA B N 1
ATOM 2601 C CA . ALA B 1 12 ? -19.328 0.552 13.539 1 79.25 12 ALA B CA 1
ATOM 2602 C C . ALA B 1 12 ? -20.219 -0.572 13.016 1 79.25 12 ALA B C 1
ATOM 2604 O O . ALA B 1 12 ? -19.891 -1.228 12.031 1 79.25 12 ALA B O 1
ATOM 2605 N N . ILE B 1 13 ? -21.359 -0.808 13.625 1 83.12 13 ILE B N 1
ATOM 2606 C CA . ILE B 1 13 ? -22.219 -1.937 13.328 1 83.12 13 ILE B CA 1
ATOM 2607 C C . ILE B 1 13 ? -22.75 -1.815 11.898 1 83.12 13 ILE B C 1
ATOM 2609 O O . ILE B 1 13 ? -22.688 -2.773 11.117 1 83.12 13 ILE B O 1
ATOM 2613 N N . PRO B 1 14 ? -23.172 -0.65 11.469 1 84.75 14 PRO B N 1
ATOM 2614 C CA . PRO B 1 14 ? -23.656 -0.542 10.094 1 84.75 14 PRO B CA 1
ATOM 2615 C C . PRO B 1 14 ? -22.578 -0.862 9.062 1 84.75 14 PRO B C 1
ATOM 2617 O O . PRO B 1 14 ? -22.859 -1.452 8.016 1 84.75 14 PRO B O 1
ATOM 2620 N N . LEU B 1 15 ? -21.422 -0.461 9.414 1 82.44 15 LEU B N 1
ATOM 2621 C CA . LEU B 1 15 ? -20.312 -0.746 8.5 1 82.44 15 LEU B CA 1
ATOM 2622 C C . LEU B 1 15 ? -20.109 -2.248 8.367 1 82.44 15 LEU B C 1
ATOM 2624 O O . LEU B 1 15 ? -19.953 -2.762 7.254 1 82.44 15 LEU B O 1
ATOM 2628 N N . LEU B 1 16 ? -20.094 -2.91 9.477 1 86 16 LEU B N 1
ATOM 2629 C CA . LEU B 1 16 ? -19.906 -4.359 9.453 1 86 16 LEU B CA 1
ATOM 2630 C C . LEU B 1 16 ? -21.062 -5.039 8.719 1 86 16 LEU B C 1
ATOM 2632 O O . LEU B 1 16 ? -20.844 -6.023 8.016 1 86 16 LEU B O 1
ATOM 2636 N N . PHE B 1 17 ? -22.156 -4.473 8.914 1 88.94 17 PHE B N 1
ATOM 2637 C CA . PHE B 1 17 ? -23.328 -5.012 8.25 1 88.94 17 PHE B CA 1
ATOM 2638 C C . PHE B 1 17 ? -23.219 -4.867 6.734 1 88.94 17 PHE B C 1
ATOM 2640 O O . PHE B 1 17 ? -23.469 -5.82 5.992 1 88.94 17 PHE B O 1
ATOM 2647 N N . VAL B 1 18 ? -22.844 -3.75 6.289 1 87 18 VAL B N 1
ATOM 2648 C CA . VAL B 1 18 ? -22.719 -3.504 4.859 1 87 18 VAL B CA 1
ATOM 2649 C C . VAL B 1 18 ? -21.625 -4.395 4.273 1 87 18 VAL B C 1
ATOM 2651 O O . VAL B 1 18 ? -21.797 -4.98 3.203 1 87 18 VAL B O 1
ATOM 2654 N N . ILE B 1 19 ? -20.562 -4.48 4.969 1 85.44 19 ILE B N 1
ATOM 2655 C CA . ILE B 1 19 ? -19.469 -5.316 4.496 1 85.44 19 ILE B CA 1
ATOM 2656 C C . ILE B 1 19 ? -19.906 -6.781 4.465 1 85.44 19 ILE B C 1
ATOM 2658 O O . ILE B 1 19 ? -19.516 -7.535 3.574 1 85.44 19 ILE B O 1
ATOM 2662 N N . SER B 1 20 ? -20.688 -7.145 5.469 1 89.19 20 SER B N 1
ATOM 2663 C CA . SER B 1 20 ? -21.203 -8.508 5.48 1 89.19 20 SER B CA 1
ATOM 2664 C C . SER B 1 20 ? -22.109 -8.773 4.277 1 89.19 20 SER B C 1
ATOM 2666 O O . SER B 1 20 ? -22.078 -9.859 3.699 1 89.19 20 SER B O 1
ATOM 2668 N N . ILE B 1 21 ? -22.859 -7.832 3.904 1 89 21 ILE B N 1
ATOM 2669 C CA . ILE B 1 21 ? -23.719 -7.973 2.74 1 89 21 ILE B CA 1
ATOM 2670 C C . ILE B 1 21 ? -22.875 -8.117 1.479 1 89 21 ILE B C 1
ATOM 2672 O O . ILE B 1 21 ? -23.141 -8.984 0.642 1 89 21 ILE B O 1
ATOM 2676 N N . ILE B 1 22 ? -21.922 -7.336 1.434 1 83.38 22 ILE B N 1
ATOM 2677 C CA . ILE B 1 22 ? -21.031 -7.371 0.273 1 83.38 22 ILE B CA 1
ATOM 2678 C C . ILE B 1 22 ? -20.312 -8.719 0.213 1 83.38 22 ILE B C 1
ATOM 2680 O O . ILE B 1 22 ? -20.188 -9.312 -0.859 1 83.38 22 ILE B O 1
ATOM 2684 N N . SER B 1 23 ? -19.875 -9.172 1.313 1 84.06 23 SER B N 1
ATOM 2685 C CA . SER B 1 23 ? -19.188 -10.453 1.388 1 84.06 23 SER B CA 1
ATOM 2686 C C . SER B 1 23 ? -20.109 -11.602 0.997 1 84.06 23 SER B C 1
ATOM 2688 O O . SER B 1 23 ? -19.703 -12.523 0.296 1 84.06 23 SER B O 1
ATOM 2690 N N . PHE B 1 24 ? -21.312 -11.516 1.41 1 87.69 24 PHE B N 1
ATOM 2691 C CA . PHE B 1 24 ? -22.312 -12.523 1.054 1 87.69 24 PHE B CA 1
ATOM 2692 C C . PHE B 1 24 ? -22.547 -12.547 -0.451 1 87.69 24 PHE B C 1
ATOM 2694 O O . PHE B 1 24 ? -22.625 -13.617 -1.058 1 87.69 24 PHE B O 1
ATOM 2701 N N . LEU B 1 25 ? -22.641 -11.383 -0.951 1 81 25 LEU B N 1
ATOM 2702 C CA . LEU B 1 25 ? -22.859 -11.289 -2.389 1 81 25 LEU B CA 1
ATOM 2703 C C . LEU B 1 25 ? -21.688 -11.883 -3.164 1 81 25 LEU B C 1
ATOM 2705 O O . LEU B 1 25 ? -21.875 -12.461 -4.234 1 81 25 LEU B O 1
ATOM 2709 N N . LEU B 1 26 ? -20.609 -11.797 -2.6 1 75.25 26 LEU B N 1
ATOM 2710 C CA . LEU B 1 26 ? -19.406 -12.367 -3.221 1 75.25 26 LEU B CA 1
ATOM 2711 C C . LEU B 1 26 ? -19.516 -13.891 -3.307 1 75.25 26 LEU B C 1
ATOM 2713 O O . LEU B 1 26 ? -19.203 -14.477 -4.34 1 75.25 26 LEU B O 1
ATOM 2717 N N . ILE B 1 27 ? -19.859 -14.414 -2.268 1 78.19 27 ILE B N 1
ATOM 2718 C CA . ILE B 1 27 ? -19.922 -15.867 -2.197 1 78.19 27 ILE B CA 1
ATOM 2719 C C . ILE B 1 27 ? -21.031 -16.375 -3.119 1 78.19 27 ILE B C 1
ATOM 2721 O O . ILE B 1 27 ? -20.891 -17.422 -3.758 1 78.19 27 ILE B O 1
ATOM 2725 N N . LYS B 1 28 ? -22.031 -15.578 -3.17 1 80.75 28 LYS B N 1
ATOM 2726 C CA . LYS B 1 28 ? -23.156 -15.977 -3.994 1 80.75 28 LYS B CA 1
ATOM 2727 C C . LYS B 1 28 ? -22.844 -15.844 -5.48 1 80.75 28 LYS B C 1
ATOM 2729 O O . LYS B 1 28 ? -23.328 -16.609 -6.301 1 80.75 28 LYS B O 1
ATOM 2734 N N . LEU B 1 29 ? -21.984 -14.922 -5.727 1 76 29 LEU B N 1
ATOM 2735 C CA . LEU B 1 29 ? -21.688 -14.641 -7.125 1 76 29 LEU B CA 1
ATOM 2736 C C . LEU B 1 29 ? -20.516 -15.477 -7.613 1 76 29 LEU B C 1
ATOM 2738 O O . LEU B 1 29 ? -20.219 -15.492 -8.812 1 76 29 LEU B O 1
ATOM 2742 N N . ALA B 1 30 ? -19.797 -16.062 -6.688 1 75.94 30 ALA B N 1
ATOM 2743 C CA . ALA B 1 30 ? -18.688 -16.938 -7.066 1 75.94 30 ALA B CA 1
ATOM 2744 C C . ALA B 1 30 ? -19.172 -18.062 -7.977 1 75.94 30 ALA B C 1
ATOM 2746 O O . ALA B 1 30 ? -20.281 -18.578 -7.816 1 75.94 30 ALA B O 1
ATOM 2747 N N . PRO B 1 31 ? -18.359 -18.312 -8.93 1 75.69 31 PRO B N 1
ATOM 2748 C CA . PRO B 1 31 ? -18.75 -19.391 -9.836 1 75.69 31 PRO B CA 1
ATOM 2749 C C . PRO B 1 31 ? -18.922 -20.734 -9.117 1 75.69 31 PRO B C 1
ATOM 2751 O O . PRO B 1 31 ? -18.141 -21.047 -8.219 1 75.69 31 PRO B O 1
ATOM 2754 N N . GLY B 1 32 ? -19.953 -21.391 -9.547 1 74.94 32 GLY B N 1
ATOM 2755 C CA . GLY B 1 32 ? -20.188 -22.719 -9 1 74.94 32 GLY B CA 1
ATOM 2756 C C . GLY B 1 32 ? -21.297 -22.75 -7.965 1 74.94 32 GLY B C 1
ATOM 2757 O O . GLY B 1 32 ? -21.953 -21.734 -7.723 1 74.94 32 GLY B O 1
ATOM 2758 N N . ASP B 1 33 ? -21.531 -23.969 -7.453 1 79.94 33 ASP B N 1
ATOM 2759 C CA . ASP B 1 33 ? -22.531 -24.188 -6.418 1 79.94 33 ASP B CA 1
ATOM 2760 C C . ASP B 1 33 ? -22.062 -23.656 -5.066 1 79.94 33 ASP B C 1
ATOM 2762 O O . ASP B 1 33 ? -21 -24.062 -4.57 1 79.94 33 ASP B O 1
ATOM 2766 N N . PRO B 1 34 ? -22.797 -22.75 -4.508 1 82.06 34 PRO B N 1
ATOM 2767 C CA . PRO B 1 34 ? -22.406 -22.172 -3.227 1 82.06 34 PRO B CA 1
ATOM 2768 C C . PRO B 1 34 ? -22.188 -23.219 -2.139 1 82.06 34 PRO B C 1
ATOM 2770 O O . PRO B 1 34 ? -21.453 -22.969 -1.177 1 82.06 34 PRO B O 1
ATOM 2773 N N . VAL B 1 35 ? -22.875 -24.312 -2.289 1 82.88 35 VAL B N 1
ATOM 2774 C CA . VAL B 1 35 ? -22.75 -25.359 -1.277 1 82.88 35 VAL B CA 1
ATOM 2775 C C . VAL B 1 35 ? -21.297 -25.844 -1.205 1 82.88 35 VAL B C 1
ATOM 2777 O O . VAL B 1 35 ? -20.844 -26.297 -0.156 1 82.88 35 VAL B O 1
ATOM 2780 N N . ARG B 1 36 ? -20.547 -25.672 -2.221 1 82.31 36 ARG B N 1
ATOM 2781 C CA . ARG B 1 36 ? -19.156 -26.141 -2.293 1 82.31 36 ARG B CA 1
ATOM 2782 C C . ARG B 1 36 ? -18.281 -25.406 -1.284 1 82.31 36 ARG B C 1
ATOM 2784 O O . ARG B 1 36 ? -17.266 -25.938 -0.839 1 82.31 36 ARG B O 1
ATOM 2791 N N . ASN B 1 37 ? -18.703 -24.344 -0.903 1 84.62 37 ASN B N 1
ATOM 2792 C CA . ASN B 1 37 ? -17.938 -23.547 0.048 1 84.62 37 ASN B CA 1
ATOM 2793 C C . ASN B 1 37 ? -18.062 -24.094 1.468 1 84.62 37 ASN B C 1
ATOM 2795 O O . ASN B 1 37 ? -17.344 -23.656 2.369 1 84.62 37 ASN B O 1
ATOM 2799 N N . PHE B 1 38 ? -19 -25.062 1.61 1 86.25 38 PHE B N 1
ATOM 2800 C CA . PHE B 1 38 ? -19.266 -25.547 2.959 1 86.25 38 PHE B CA 1
ATOM 2801 C C . PHE B 1 38 ? -19.125 -27.062 3.025 1 86.25 38 PHE B C 1
ATOM 2803 O O . PHE B 1 38 ? -19.562 -27.688 3.99 1 86.25 38 PHE B O 1
ATOM 2810 N N . VAL B 1 39 ? -18.594 -27.609 1.989 1 85.81 39 VAL B N 1
ATOM 2811 C CA . VAL B 1 39 ? -18.516 -29.062 1.965 1 85.81 39 VAL B CA 1
ATOM 2812 C C . VAL B 1 39 ? -17.078 -29.484 1.648 1 85.81 39 VAL B C 1
ATOM 2814 O O . VAL B 1 39 ? -16.297 -28.703 1.116 1 85.81 39 VAL B O 1
ATOM 2817 N N . THR B 1 40 ? -16.734 -30.641 2.055 1 86.75 40 THR B N 1
ATOM 2818 C CA . THR B 1 40 ? -15.445 -31.266 1.744 1 86.75 40 THR B CA 1
ATOM 2819 C C . THR B 1 40 ? -15.641 -32.438 0.803 1 86.75 40 THR B C 1
ATOM 2821 O O . THR B 1 40 ? -16.734 -32.969 0.685 1 86.75 40 THR B O 1
ATOM 2824 N N . PRO B 1 41 ? -14.594 -32.75 0.107 1 83.94 41 PRO B N 1
ATOM 2825 C CA . PRO B 1 41 ? -14.734 -33.844 -0.862 1 83.94 41 PRO B CA 1
ATOM 2826 C C . PRO B 1 41 ? -15.133 -35.188 -0.212 1 83.94 41 PRO B C 1
ATOM 2828 O O . PRO B 1 41 ? -15.719 -36.031 -0.871 1 83.94 41 PRO B O 1
ATOM 2831 N N . ASN B 1 42 ? -14.938 -35.312 1.009 1 86.56 42 ASN B N 1
ATOM 2832 C CA . ASN B 1 42 ? -15.18 -36.594 1.676 1 86.56 42 ASN B CA 1
ATOM 2833 C C . ASN B 1 42 ? -16.562 -36.656 2.299 1 86.56 42 ASN B C 1
ATOM 2835 O O . ASN B 1 42 ? -16.953 -37.656 2.887 1 86.56 42 ASN B O 1
ATOM 2839 N N . MET B 1 43 ? -17.312 -35.656 2.088 1 86.94 43 MET B N 1
ATOM 2840 C CA . MET B 1 43 ? -18.641 -35.625 2.695 1 86.94 43 MET B CA 1
ATOM 2841 C C . MET B 1 43 ? -19.625 -36.438 1.865 1 86.94 43 MET B C 1
ATOM 2843 O O . MET B 1 43 ? -19.562 -36.438 0.635 1 86.94 43 MET B O 1
ATOM 2847 N N . SER B 1 44 ? -20.531 -37.125 2.48 1 90.19 44 SER B N 1
ATOM 2848 C CA . SER B 1 44 ? -21.547 -37.906 1.812 1 90.19 44 SER B CA 1
ATOM 2849 C C . SER B 1 44 ? -22.578 -37.031 1.116 1 90.19 44 SER B C 1
ATOM 2851 O O . SER B 1 44 ? -22.828 -35.906 1.544 1 90.19 44 SER B O 1
ATOM 2853 N N . PRO B 1 45 ? -23.094 -37.562 0.002 1 90.25 45 PRO B N 1
ATOM 2854 C CA . PRO B 1 45 ? -24.125 -36.812 -0.699 1 90.25 45 PRO B CA 1
ATOM 2855 C C . PRO B 1 45 ? -25.281 -36.406 0.211 1 90.25 45 PRO B C 1
ATOM 2857 O O . PRO B 1 45 ? -25.859 -35.344 0.051 1 90.25 45 PRO B O 1
ATOM 2860 N N . ILE B 1 46 ? -25.562 -37.25 1.132 1 89.62 46 ILE B N 1
ATOM 2861 C CA . ILE B 1 46 ? -26.656 -36.969 2.062 1 89.62 46 ILE B CA 1
ATOM 2862 C C . ILE B 1 46 ? -26.297 -35.75 2.922 1 89.62 46 ILE B C 1
ATOM 2864 O O . ILE B 1 46 ? -27.125 -34.875 3.158 1 89.62 46 ILE B O 1
ATOM 2868 N N . ASP B 1 47 ? -25.094 -35.781 3.328 1 89.56 47 ASP B N 1
ATOM 2869 C CA . ASP B 1 47 ? -24.609 -34.656 4.152 1 89.56 47 ASP B CA 1
ATOM 2870 C C . ASP B 1 47 ? -24.578 -33.375 3.352 1 89.56 47 ASP B C 1
ATOM 2872 O O . ASP B 1 47 ? -24.922 -32.312 3.873 1 89.56 47 ASP B O 1
ATOM 2876 N N . VAL B 1 48 ? -24.203 -33.5 2.086 1 90.19 48 VAL B N 1
ATOM 2877 C CA . VAL B 1 48 ? -24.156 -32.344 1.209 1 90.19 48 VAL B CA 1
ATOM 2878 C C . VAL B 1 48 ? -25.547 -31.75 1.033 1 90.19 48 VAL B C 1
ATOM 2880 O O . VAL B 1 48 ? -25.719 -30.531 1.066 1 90.19 48 VAL B O 1
ATOM 2883 N N . GLU B 1 49 ? -26.484 -32.625 0.911 1 88.69 49 GLU B N 1
ATOM 2884 C CA . GLU B 1 49 ? -27.859 -32.156 0.737 1 88.69 49 GLU B CA 1
ATOM 2885 C C . GLU B 1 49 ? -28.391 -31.516 2.02 1 88.69 49 GLU B C 1
ATOM 2887 O O . GLU B 1 49 ? -29.156 -30.547 1.969 1 88.69 49 GLU B O 1
ATOM 2892 N N . ARG B 1 50 ? -27.984 -32.031 3.104 1 88.62 50 ARG B N 1
ATOM 2893 C CA . ARG B 1 50 ? -28.359 -31.438 4.391 1 88.62 50 ARG B CA 1
ATOM 2894 C C . ARG B 1 50 ? -27.797 -30.031 4.539 1 88.62 50 ARG B C 1
ATOM 2896 O O . ARG B 1 50 ? -28.484 -29.125 5.016 1 88.62 50 ARG B O 1
ATOM 2903 N N . ILE B 1 51 ? -26.578 -29.984 4.117 1 88.19 51 ILE B N 1
ATOM 2904 C CA . ILE B 1 51 ? -25.938 -28.672 4.199 1 88.19 51 ILE B CA 1
ATOM 2905 C C . ILE B 1 51 ? -26.609 -27.703 3.24 1 88.19 51 ILE B C 1
ATOM 2907 O O . ILE B 1 51 ? -26.859 -26.547 3.59 1 88.19 51 ILE B O 1
ATOM 2911 N N . ARG B 1 52 ? -26.938 -28.141 2.094 1 88.69 52 ARG B N 1
ATOM 2912 C CA . ARG B 1 52 ? -27.641 -27.328 1.11 1 88.69 52 ARG B CA 1
ATOM 2913 C C . ARG B 1 52 ? -28.953 -26.781 1.687 1 88.69 52 ARG B C 1
ATOM 2915 O O . ARG B 1 52 ? -29.25 -25.594 1.526 1 88.69 52 ARG B O 1
ATOM 2922 N N . LYS B 1 53 ? -29.609 -27.609 2.404 1 87.75 53 LYS B N 1
ATOM 2923 C CA . LYS B 1 53 ? -30.875 -27.203 3.02 1 87.75 53 LYS B CA 1
ATOM 2924 C C . LYS B 1 53 ? -30.641 -26.234 4.164 1 87.75 53 LYS B C 1
ATOM 2926 O O . LYS B 1 53 ? -31.422 -25.281 4.344 1 87.75 53 LYS B O 1
ATOM 2931 N N . SER B 1 54 ? -29.625 -26.5 4.812 1 88.25 54 SER B N 1
ATOM 2932 C CA . SER B 1 54 ? -29.328 -25.656 5.957 1 88.25 54 SER B CA 1
ATOM 2933 C C . SER B 1 54 ? -28.922 -24.25 5.512 1 88.25 54 SER B C 1
ATOM 2935 O O . SER B 1 54 ? -29.094 -23.281 6.262 1 88.25 54 SER B O 1
ATOM 2937 N N . LEU B 1 55 ? -28.422 -24.203 4.266 1 87.62 55 LEU B N 1
ATOM 2938 C CA . LEU B 1 55 ? -28.016 -22.922 3.715 1 87.62 55 LEU B CA 1
ATOM 2939 C C . LEU B 1 55 ? -29.203 -22.188 3.105 1 87.62 55 LEU B C 1
ATOM 2941 O O . LEU B 1 55 ? -29.109 -21 2.793 1 87.62 55 LEU B O 1
ATOM 2945 N N . GLY B 1 56 ? -30.297 -22.844 3.043 1 88.38 56 GLY B N 1
ATOM 2946 C CA . GLY B 1 56 ? -31.516 -22.25 2.508 1 88.38 56 GLY B CA 1
ATOM 2947 C C . GLY B 1 56 ? -31.391 -21.828 1.058 1 88.38 56 GLY B C 1
ATOM 2948 O O . GLY B 1 56 ? -31.859 -20.75 0.677 1 88.38 56 GLY B O 1
ATOM 2949 N N . LEU B 1 57 ? -30.703 -22.609 0.227 1 86.5 57 LEU B N 1
ATOM 2950 C CA . LEU B 1 57 ? -30.422 -22.219 -1.149 1 86.5 57 LEU B CA 1
ATOM 2951 C C . LEU B 1 57 ? -31.719 -22.141 -1.969 1 86.5 57 LEU B C 1
ATOM 2953 O O . LEU B 1 57 ? -31.734 -21.547 -3.045 1 86.5 57 LEU B O 1
ATOM 2957 N N . ASP B 1 58 ? -32.781 -22.719 -1.395 1 87.44 58 ASP B N 1
ATOM 2958 C CA . ASP B 1 58 ? -34.094 -22.672 -2.053 1 87.44 58 ASP B CA 1
ATOM 2959 C C . ASP B 1 58 ? -34.938 -21.516 -1.528 1 87.44 58 ASP B C 1
ATOM 2961 O O . ASP B 1 58 ? -36.031 -21.266 -2.045 1 87.44 58 ASP B O 1
ATOM 2965 N N . GLN B 1 59 ? -34.438 -20.844 -0.594 1 91.5 59 GLN B N 1
ATOM 2966 C CA . GLN B 1 59 ? -35.156 -19.719 0.015 1 91.5 59 GLN B CA 1
ATOM 2967 C C . GLN B 1 59 ? -34.781 -18.406 -0.666 1 91.5 59 GLN B C 1
ATOM 2969 O O . GLN B 1 59 ? -33.812 -18.328 -1.425 1 91.5 59 GLN B O 1
ATOM 2974 N N . PRO B 1 60 ? -35.625 -17.438 -0.427 1 93.25 60 PRO B N 1
ATOM 2975 C CA . PRO B 1 60 ? -35.312 -16.109 -0.975 1 93.25 60 PRO B CA 1
ATOM 2976 C C . PRO B 1 60 ? -33.938 -15.609 -0.516 1 93.25 60 PRO B C 1
ATOM 2978 O O . PRO B 1 60 ? -33.438 -16.016 0.539 1 93.25 60 PRO B O 1
ATOM 2981 N N . ILE B 1 61 ? -33.375 -14.773 -1.234 1 90.88 61 ILE B N 1
ATOM 2982 C CA . ILE B 1 61 ? -32 -14.328 -1.075 1 90.88 61 ILE B CA 1
ATOM 2983 C C . ILE B 1 61 ? -31.828 -13.703 0.306 1 90.88 61 ILE B C 1
ATOM 2985 O O . ILE B 1 61 ? -30.781 -13.844 0.928 1 90.88 61 ILE B O 1
ATOM 2989 N N . TYR B 1 62 ? -32.844 -12.953 0.751 1 92.81 62 TYR B N 1
ATOM 2990 C CA . TYR B 1 62 ? -32.719 -12.312 2.055 1 92.81 62 TYR B CA 1
ATOM 2991 C C . TYR B 1 62 ? -32.625 -13.352 3.166 1 92.81 62 TYR B C 1
ATOM 2993 O O . TYR B 1 62 ? -31.906 -13.148 4.148 1 92.81 62 TYR B O 1
ATOM 3001 N N . MET B 1 63 ? -33.281 -14.477 3 1 92.88 63 MET B N 1
ATOM 3002 C CA . MET B 1 63 ? -33.188 -15.547 3.986 1 92.88 63 MET B CA 1
ATOM 3003 C C . MET B 1 63 ? -31.844 -16.25 3.906 1 92.88 63 MET B C 1
ATOM 3005 O O . MET B 1 63 ? -31.297 -16.656 4.93 1 92.88 63 MET B O 1
ATOM 3009 N N . GLN B 1 64 ? -31.359 -16.391 2.711 1 93 64 GLN B N 1
ATOM 3010 C CA . GLN B 1 64 ? -30.031 -16.969 2.545 1 93 64 GLN B CA 1
ATOM 3011 C C . GLN B 1 64 ? -28.969 -16.125 3.268 1 93 64 GLN B C 1
ATOM 3013 O O . GLN B 1 64 ? -28.062 -16.672 3.889 1 93 64 GLN B O 1
ATOM 3018 N N . TYR B 1 65 ? -29.172 -14.859 3.174 1 93.69 65 TYR B N 1
ATOM 3019 C CA . TYR B 1 65 ? -28.234 -13.961 3.85 1 93.69 65 TYR B CA 1
ATOM 3020 C C . TYR B 1 65 ? -28.312 -14.141 5.359 1 93.69 65 TYR B C 1
ATOM 3022 O O . TYR B 1 65 ? -27.281 -14.211 6.035 1 93.69 65 TYR B O 1
ATOM 3030 N N . ILE B 1 66 ? -29.484 -14.211 5.883 1 94.19 66 ILE B N 1
ATOM 3031 C CA . ILE B 1 66 ? -29.688 -14.336 7.324 1 94.19 66 ILE B CA 1
ATOM 3032 C C . ILE B 1 66 ? -29.062 -15.641 7.816 1 94.19 66 ILE B C 1
ATOM 3034 O O . ILE B 1 66 ? -28.391 -15.664 8.852 1 94.19 66 ILE B O 1
ATOM 3038 N N . LEU B 1 67 ? -29.25 -16.672 7.09 1 92.44 67 LEU B N 1
ATOM 3039 C CA . LEU B 1 67 ? -28.688 -17.969 7.465 1 92.44 67 LEU B CA 1
ATOM 3040 C C . LEU B 1 67 ? -27.172 -17.953 7.375 1 92.44 67 LEU B C 1
ATOM 3042 O O . LEU B 1 67 ? -26.484 -18.5 8.242 1 92.44 67 LEU B O 1
ATOM 3046 N N . TRP B 1 68 ? -26.703 -17.375 6.332 1 91 68 TRP B N 1
ATOM 3047 C CA . TRP B 1 68 ? -25.266 -17.219 6.16 1 91 68 TRP B CA 1
ATOM 3048 C C . TRP B 1 68 ? -24.656 -16.438 7.316 1 91 68 TRP B C 1
ATOM 3050 O O . TRP B 1 68 ? -23.641 -16.828 7.883 1 91 68 TRP B O 1
ATOM 3060 N N . LEU B 1 69 ? -25.328 -15.375 7.617 1 92.69 69 LEU B N 1
ATOM 3061 C CA . LEU B 1 69 ? -24.859 -14.523 8.711 1 92.69 69 LEU B CA 1
ATOM 3062 C C . LEU B 1 69 ? -24.859 -15.289 10.031 1 92.69 69 LEU B C 1
ATOM 3064 O O . LEU B 1 69 ? -23.938 -15.141 10.836 1 92.69 69 LEU B O 1
ATOM 3068 N N . LYS B 1 70 ? -25.844 -16.031 10.234 1 92.62 70 LYS B N 1
ATOM 3069 C CA . LYS B 1 70 ? -25.922 -16.875 11.43 1 92.62 70 LYS B CA 1
ATOM 3070 C C . LYS B 1 70 ? -24.75 -17.844 11.492 1 92.62 70 LYS B C 1
ATOM 3072 O O . LYS B 1 70 ? -24.156 -18.031 12.555 1 92.62 70 LYS B O 1
ATOM 3077 N N . ASN B 1 71 ? -24.438 -18.438 10.383 1 91.5 71 ASN B N 1
ATOM 3078 C CA . ASN B 1 71 ? -23.297 -19.359 10.32 1 91.5 71 ASN B CA 1
ATOM 3079 C C . ASN B 1 71 ? -21.984 -18.641 10.672 1 91.5 71 ASN B C 1
ATOM 3081 O O . ASN B 1 71 ? -21.203 -19.156 11.461 1 91.5 71 ASN B O 1
ATOM 3085 N N . ILE B 1 72 ? -21.812 -17.484 10.172 1 91.06 72 ILE B N 1
ATOM 3086 C CA . ILE B 1 72 ? -20.594 -16.719 10.398 1 91.06 72 ILE B CA 1
ATOM 3087 C C . ILE B 1 72 ? -20.5 -16.328 11.875 1 91.06 72 ILE B C 1
ATOM 3089 O O . ILE B 1 72 ? -19.422 -16.422 12.477 1 91.06 72 ILE B O 1
ATOM 3093 N N . LEU B 1 73 ? -21.609 -15.93 12.422 1 90.88 73 LEU B N 1
ATOM 3094 C CA . LEU B 1 73 ? -21.641 -15.477 13.812 1 90.88 73 LEU B CA 1
ATOM 3095 C C . LEU B 1 73 ? -21.406 -16.641 14.766 1 90.88 73 LEU B C 1
ATOM 3097 O O . LEU B 1 73 ? -20.953 -16.438 15.898 1 90.88 73 LEU B O 1
ATOM 3101 N N . THR B 1 74 ? -21.672 -17.812 14.289 1 92.06 74 THR B N 1
ATOM 3102 C CA . THR B 1 74 ? -21.453 -19 15.125 1 92.06 74 THR B CA 1
ATOM 3103 C C . THR B 1 74 ? -20.094 -19.625 14.828 1 92.06 74 THR B C 1
ATOM 3105 O O . THR B 1 74 ? -19.781 -20.703 15.328 1 92.06 74 THR B O 1
ATOM 3108 N N . GLY B 1 75 ? -19.359 -19 13.938 1 91 75 GLY B N 1
ATOM 3109 C CA . GLY B 1 75 ? -17.984 -19.422 13.703 1 91 75 GLY B CA 1
ATOM 3110 C C . GLY B 1 75 ? -17.844 -20.312 12.477 1 91 75 GLY B C 1
ATOM 3111 O O . GLY B 1 75 ? -16.766 -20.875 12.234 1 91 75 GLY B O 1
ATOM 3112 N N . ASN B 1 76 ? -18.875 -20.5 11.781 1 92.69 76 ASN B N 1
ATOM 3113 C CA . ASN B 1 76 ? -18.812 -21.312 10.562 1 92.69 76 ASN B CA 1
ATOM 3114 C C . ASN B 1 76 ? -18.578 -20.438 9.328 1 92.69 76 ASN B C 1
ATOM 3116 O O . ASN B 1 76 ? -19.531 -19.984 8.695 1 92.69 76 ASN B O 1
ATOM 3120 N N . PHE B 1 77 ? -17.391 -20.406 8.914 1 92.81 77 PHE B N 1
ATOM 3121 C CA . PHE B 1 77 ? -17 -19.609 7.754 1 92.81 77 PHE B CA 1
ATOM 3122 C C . PHE B 1 77 ? -16.906 -20.484 6.512 1 92.81 77 PHE B C 1
ATOM 3124 O O . PHE B 1 77 ? -16.484 -20.031 5.449 1 92.81 77 PHE B O 1
ATOM 3131 N N . GLY B 1 78 ? -17.25 -21.75 6.734 1 91.81 78 GLY B N 1
ATOM 3132 C CA . GLY B 1 78 ? -17.109 -22.688 5.637 1 91.81 78 GLY B CA 1
ATOM 3133 C C . GLY B 1 78 ? -15.766 -23.391 5.621 1 91.81 78 GLY B C 1
ATOM 3134 O O . GLY B 1 78 ? -15.078 -23.438 6.641 1 91.81 78 GLY B O 1
ATOM 3135 N N . TYR B 1 79 ? -15.445 -24.016 4.414 1 92.12 79 TYR B N 1
ATOM 3136 C CA . TYR B 1 79 ? -14.203 -24.766 4.242 1 92.12 79 TYR B CA 1
ATOM 3137 C C . TYR B 1 79 ? -13.383 -24.188 3.094 1 92.12 79 TYR B C 1
ATOM 3139 O O . TYR B 1 79 ? -13.938 -23.703 2.104 1 92.12 79 TYR B O 1
ATOM 3147 N N . SER B 1 80 ? -12.094 -24.266 3.338 1 93.38 80 SER B N 1
ATOM 3148 C CA . SER B 1 80 ? -11.203 -23.922 2.236 1 93.38 80 SER B CA 1
ATOM 3149 C C . SER B 1 80 ? -11.398 -24.859 1.047 1 93.38 80 SER B C 1
ATOM 3151 O O . SER B 1 80 ? -11.453 -26.078 1.212 1 93.38 80 SER B O 1
ATOM 3153 N N . LEU B 1 81 ? -11.492 -24.297 -0.105 1 88.19 81 LEU B N 1
ATOM 3154 C CA . LEU B 1 81 ? -11.664 -25.094 -1.309 1 88.19 81 LEU B CA 1
ATOM 3155 C C . LEU B 1 81 ? -10.383 -25.844 -1.642 1 88.19 81 LEU B C 1
ATOM 3157 O O . LEU B 1 81 ? -10.422 -26.906 -2.291 1 88.19 81 LEU B O 1
ATOM 3161 N N . GLN B 1 82 ? -9.32 -25.312 -1.161 1 86.06 82 GLN B N 1
ATOM 3162 C CA . GLN B 1 82 ? -8.016 -25.891 -1.485 1 86.06 82 GLN B CA 1
ATOM 3163 C C . GLN B 1 82 ? -7.57 -26.875 -0.408 1 86.06 82 GLN B C 1
ATOM 3165 O O . GLN B 1 82 ? -7.164 -28 -0.716 1 86.06 82 GLN B O 1
ATOM 3170 N N . ASN B 1 83 ? -7.672 -26.484 0.821 1 86.69 83 ASN B N 1
ATOM 3171 C CA . ASN B 1 83 ? -7.16 -27.281 1.934 1 86.69 83 ASN B CA 1
ATOM 3172 C C . ASN B 1 83 ? -8.25 -28.141 2.549 1 86.69 83 ASN B C 1
ATOM 3174 O O . ASN B 1 83 ? -7.965 -29.047 3.336 1 86.69 83 ASN B O 1
ATOM 3178 N N . HIS B 1 84 ? -9.477 -27.828 2.332 1 91.12 84 HIS B N 1
ATOM 3179 C CA . HIS B 1 84 ? -10.648 -28.547 2.82 1 91.12 84 HIS B CA 1
ATOM 3180 C C . HIS B 1 84 ? -10.703 -28.547 4.344 1 91.12 84 HIS B C 1
ATOM 3182 O O . HIS B 1 84 ? -11.18 -29.5 4.957 1 91.12 84 HIS B O 1
ATOM 3188 N N . ARG B 1 85 ? -10.086 -27.562 4.965 1 93.56 85 ARG B N 1
ATOM 3189 C CA . ARG B 1 85 ? -10.148 -27.328 6.406 1 93.56 85 ARG B CA 1
ATOM 3190 C C . ARG B 1 85 ? -11.07 -26.156 6.727 1 93.56 85 ARG B C 1
ATOM 3192 O O . ARG B 1 85 ? -11.305 -25.297 5.879 1 93.56 85 ARG B O 1
ATOM 3199 N N . PRO B 1 86 ? -11.625 -26.219 7.977 1 94.94 86 PRO B N 1
ATOM 3200 C CA . PRO B 1 86 ? -12.445 -25.078 8.359 1 94.94 86 PRO B CA 1
ATOM 3201 C C . PRO B 1 86 ? -11.688 -23.75 8.273 1 94.94 86 PRO B C 1
ATOM 3203 O O . PRO B 1 86 ? -10.555 -23.656 8.75 1 94.94 86 PRO B O 1
ATOM 3206 N N . VAL B 1 87 ? -12.32 -22.828 7.652 1 95.56 87 VAL B N 1
ATOM 3207 C CA . VAL B 1 87 ? -11.688 -21.547 7.383 1 95.56 87 VAL B CA 1
ATOM 3208 C C . VAL B 1 87 ? -11.32 -20.859 8.703 1 95.56 87 VAL B C 1
ATOM 3210 O O . VAL B 1 87 ? -10.242 -20.281 8.828 1 95.56 87 VAL B O 1
ATOM 3213 N N . LEU B 1 88 ? -12.188 -21 9.672 1 95.06 88 LEU B N 1
ATOM 3214 C CA . LEU B 1 88 ? -11.93 -20.359 10.961 1 95.06 88 LEU B CA 1
ATOM 3215 C C . LEU B 1 88 ? -10.641 -20.891 11.586 1 95.06 88 LEU B C 1
ATOM 3217 O O . LEU B 1 88 ? -9.859 -20.141 12.156 1 95.06 88 LEU B O 1
ATOM 3221 N N . ASP B 1 89 ? -10.43 -22.125 11.461 1 95.19 89 ASP B N 1
ATOM 3222 C CA . ASP B 1 89 ? -9.211 -22.734 12 1 95.19 89 ASP B CA 1
ATOM 3223 C C . ASP B 1 89 ? -7.969 -22.188 11.312 1 95.19 89 ASP B C 1
ATOM 3225 O O . ASP B 1 89 ? -6.977 -21.859 11.969 1 95.19 89 ASP B O 1
ATOM 3229 N N . LEU B 1 90 ? -8.055 -22.094 10.047 1 94.25 90 LEU B N 1
ATOM 3230 C CA . LEU B 1 90 ? -6.941 -21.562 9.266 1 94.25 90 LEU B CA 1
ATOM 3231 C C . LEU B 1 90 ? -6.621 -20.141 9.664 1 94.25 90 LEU B C 1
ATOM 3233 O O . LEU B 1 90 ? -5.449 -19.781 9.828 1 94.25 90 LEU B O 1
ATOM 3237 N N . ILE B 1 91 ? -7.621 -19.375 9.859 1 93.12 91 ILE B N 1
ATOM 3238 C CA . ILE B 1 91 ? -7.461 -17.969 10.195 1 93.12 91 ILE B CA 1
ATOM 3239 C C . ILE B 1 91 ? -6.867 -17.828 11.602 1 93.12 91 ILE B C 1
ATOM 3241 O O . ILE B 1 91 ? -5.898 -17.094 11.805 1 93.12 91 ILE B O 1
ATOM 3245 N N . VAL B 1 92 ? -7.43 -18.547 12.547 1 93.62 92 VAL B N 1
ATOM 3246 C CA . VAL B 1 92 ? -7.008 -18.438 13.945 1 93.62 92 VAL B CA 1
ATOM 3247 C C . VAL B 1 92 ? -5.559 -18.906 14.086 1 93.62 92 VAL B C 1
ATOM 3249 O O . VAL B 1 92 ? -4.805 -18.359 14.891 1 93.62 92 VAL B O 1
ATOM 3252 N N . GLU B 1 93 ? -5.199 -19.844 13.336 1 93.44 93 GLU B N 1
ATOM 3253 C CA . GLU B 1 93 ? -3.84 -20.375 13.359 1 93.44 93 GLU B CA 1
ATOM 3254 C C . GLU B 1 93 ? -2.832 -19.359 12.844 1 93.44 93 GLU B C 1
ATOM 3256 O O . GLU B 1 93 ? -1.689 -19.312 13.305 1 93.44 93 GLU B O 1
ATOM 3261 N N . ARG B 1 94 ? -3.203 -18.531 11.906 1 93 94 ARG B N 1
ATOM 3262 C CA . ARG B 1 94 ? -2.279 -17.656 11.188 1 93 94 ARG B CA 1
ATOM 3263 C C . ARG B 1 94 ? -2.346 -16.234 11.734 1 93 94 ARG B C 1
ATOM 3265 O O . ARG B 1 94 ? -1.412 -15.445 11.547 1 93 94 ARG B O 1
ATOM 3272 N N . LEU B 1 95 ? -3.363 -15.945 12.453 1 91.56 95 LEU B N 1
ATOM 3273 C CA . LEU B 1 95 ? -3.637 -14.594 12.914 1 91.56 95 LEU B CA 1
ATOM 3274 C C . LEU B 1 95 ? -2.523 -14.094 13.828 1 91.56 95 LEU B C 1
ATOM 3276 O O . LEU B 1 95 ? -2.025 -12.977 13.656 1 91.56 95 LEU B O 1
ATOM 3280 N N . PRO B 1 96 ? -2.092 -14.836 14.766 1 91.38 96 PRO B N 1
ATOM 3281 C CA . PRO B 1 96 ? -1.033 -14.344 15.656 1 91.38 96 PRO B CA 1
ATOM 3282 C C . PRO B 1 96 ? 0.26 -14.023 14.906 1 91.38 96 PRO B C 1
ATOM 3284 O O . PRO B 1 96 ? 0.952 -13.062 15.25 1 91.38 96 PRO B O 1
ATOM 3287 N N . ALA B 1 97 ? 0.585 -14.82 13.93 1 92.88 97 ALA B N 1
ATOM 3288 C CA . ALA B 1 97 ? 1.791 -14.578 13.141 1 92.88 97 ALA B CA 1
ATOM 3289 C C . ALA B 1 97 ? 1.721 -13.234 12.422 1 92.88 97 ALA B C 1
ATOM 3291 O O . ALA B 1 97 ? 2.684 -12.461 12.438 1 92.88 97 ALA B O 1
ATOM 3292 N N . THR B 1 98 ? 0.609 -12.977 11.852 1 92.19 98 THR B N 1
ATOM 3293 C CA . THR B 1 98 ? 0.434 -11.719 11.125 1 92.19 98 THR B CA 1
ATOM 3294 C C . THR B 1 98 ? 0.396 -10.539 12.086 1 92.19 98 THR B C 1
ATOM 3296 O O . THR B 1 98 ? 1.074 -9.531 11.867 1 92.19 98 THR B O 1
ATOM 3299 N N . ILE B 1 99 ? -0.342 -10.672 13.172 1 89.94 99 ILE B N 1
ATOM 3300 C CA . ILE B 1 99 ? -0.46 -9.578 14.133 1 89.94 99 ILE B CA 1
ATOM 3301 C C . ILE B 1 99 ? 0.902 -9.297 14.766 1 89.94 99 ILE B C 1
ATOM 3303 O O . ILE B 1 99 ? 1.27 -8.141 14.969 1 89.94 99 ILE B O 1
ATOM 3307 N N . GLY B 1 100 ? 1.548 -10.305 15.094 1 92.38 100 GLY B N 1
ATOM 3308 C CA . GLY B 1 100 ? 2.879 -10.141 15.656 1 92.38 100 GLY B CA 1
ATOM 3309 C C . GLY B 1 100 ? 3.836 -9.43 14.711 1 92.38 100 GLY B C 1
ATOM 3310 O O . GLY B 1 100 ? 4.523 -8.492 15.109 1 92.38 100 GLY B O 1
ATOM 3311 N N . LEU B 1 101 ? 3.857 -9.859 13.492 1 93.62 101 LEU B N 1
ATOM 3312 C CA . LEU B 1 101 ? 4.781 -9.305 12.508 1 93.62 101 LEU B CA 1
ATOM 3313 C C . LEU B 1 101 ? 4.395 -7.879 12.133 1 93.62 101 LEU B C 1
ATOM 3315 O O . LEU B 1 101 ? 5.219 -6.969 12.211 1 93.62 101 LEU B O 1
ATOM 3319 N N . MET B 1 102 ? 3.182 -7.703 11.766 1 92.56 102 MET B N 1
ATOM 3320 C CA . MET B 1 102 ? 2.713 -6.391 11.328 1 92.56 102 MET B CA 1
ATOM 3321 C C . MET B 1 102 ? 2.678 -5.41 12.5 1 92.56 102 MET B C 1
ATOM 3323 O O . MET B 1 102 ? 3.027 -4.238 12.344 1 92.56 102 MET B O 1
ATOM 3327 N N . GLY B 1 103 ? 2.219 -5.922 13.609 1 91.81 103 GLY B N 1
ATOM 3328 C CA . GLY B 1 103 ? 2.176 -5.07 14.789 1 91.81 103 GLY B CA 1
ATOM 3329 C C . GLY B 1 103 ? 3.543 -4.578 15.219 1 91.81 103 GLY B C 1
ATOM 3330 O O . GLY B 1 103 ? 3.719 -3.389 15.5 1 91.81 103 GLY B O 1
ATOM 3331 N N . SER B 1 104 ? 4.465 -5.465 15.273 1 95 104 SER B N 1
ATOM 3332 C CA . SER B 1 104 ? 5.824 -5.082 15.648 1 95 104 SER B CA 1
ATOM 3333 C C . SER B 1 104 ? 6.434 -4.129 14.625 1 95 104 SER B C 1
ATOM 3335 O O . SER B 1 104 ? 7.109 -3.168 14.984 1 95 104 SER B O 1
ATOM 3337 N N . SER B 1 105 ? 6.199 -4.402 13.367 1 94.94 105 SER B N 1
ATOM 3338 C CA . SER B 1 105 ? 6.719 -3.533 12.32 1 94.94 105 SER B CA 1
ATOM 3339 C C . SER B 1 105 ? 6.137 -2.129 12.422 1 94.94 105 SER B C 1
ATOM 3341 O O . SER B 1 105 ? 6.852 -1.139 12.25 1 94.94 105 SER B O 1
ATOM 3343 N N . LEU B 1 106 ? 4.855 -2.07 12.719 1 92.5 106 LEU B N 1
ATOM 3344 C CA . LEU B 1 106 ? 4.195 -0.777 12.859 1 92.5 106 LEU B CA 1
ATOM 3345 C C . LEU B 1 106 ? 4.734 -0.02 14.07 1 92.5 106 LEU B C 1
ATOM 3347 O O . LEU B 1 106 ? 5 1.182 13.984 1 92.5 106 LEU B O 1
ATOM 3351 N N . LEU B 1 107 ? 4.852 -0.718 15.133 1 94.12 107 LEU B N 1
ATOM 3352 C CA . LEU B 1 107 ? 5.359 -0.104 16.359 1 94.12 107 LEU B CA 1
ATOM 3353 C C . LEU B 1 107 ? 6.762 0.455 16.141 1 94.12 107 LEU B C 1
ATOM 3355 O O . LEU B 1 107 ? 7.031 1.613 16.453 1 94.12 107 LEU B O 1
ATOM 3359 N N . VAL B 1 108 ? 7.625 -0.347 15.586 1 96.5 108 VAL B N 1
ATOM 3360 C CA . VAL B 1 108 ? 8.992 0.08 15.312 1 96.5 108 VAL B CA 1
ATOM 3361 C C . VAL B 1 108 ? 8.984 1.267 14.352 1 96.5 108 VAL B C 1
ATOM 3363 O O . VAL B 1 108 ? 9.766 2.209 14.508 1 96.5 108 VAL B O 1
ATOM 3366 N N . SER B 1 109 ? 8.109 1.215 13.375 1 95.69 109 SER B N 1
ATOM 3367 C CA . SER B 1 109 ? 8.023 2.271 12.375 1 95.69 109 SER B CA 1
ATOM 3368 C C . SER B 1 109 ? 7.684 3.615 13.016 1 95.69 109 SER B C 1
ATOM 3370 O O . SER B 1 109 ? 8.344 4.621 12.742 1 95.69 109 SER B O 1
ATOM 3372 N N . PHE B 1 110 ? 6.738 3.645 13.906 1 94.06 110 PHE B N 1
ATOM 3373 C CA . PHE B 1 110 ? 6.32 4.91 14.5 1 94.06 110 PHE B CA 1
ATOM 3374 C C . PHE B 1 110 ? 7.348 5.387 15.523 1 94.06 110 PHE B C 1
ATOM 3376 O O . PHE B 1 110 ? 7.613 6.586 15.625 1 94.06 110 PHE B O 1
ATOM 3383 N N . VAL B 1 111 ? 7.898 4.488 16.297 1 95.88 111 VAL B N 1
ATOM 3384 C CA . VAL B 1 111 ? 8.891 4.832 17.312 1 95.88 111 VAL B CA 1
ATOM 3385 C C . VAL B 1 111 ? 10.086 5.512 16.656 1 95.88 111 VAL B C 1
ATOM 3387 O O . VAL B 1 111 ? 10.656 6.453 17.203 1 95.88 111 VAL B O 1
ATOM 3390 N N . ILE B 1 112 ? 10.414 5.09 15.469 1 97.19 112 ILE B N 1
ATOM 3391 C CA . ILE B 1 112 ? 11.594 5.629 14.789 1 97.19 112 ILE B CA 1
ATOM 3392 C C . ILE B 1 112 ? 11.188 6.828 13.938 1 97.19 112 ILE B C 1
ATOM 3394 O O . ILE B 1 112 ? 11.883 7.848 13.922 1 97.19 112 ILE B O 1
ATOM 3398 N N . ALA B 1 113 ? 10.062 6.758 13.266 1 96.25 113 ALA B N 1
ATOM 3399 C CA . ALA B 1 113 ? 9.648 7.781 12.305 1 96.25 113 ALA B CA 1
ATOM 3400 C C . ALA B 1 113 ? 9.328 9.094 13.008 1 96.25 113 ALA B C 1
ATOM 3402 O O . ALA B 1 113 ? 9.602 10.172 12.477 1 96.25 113 ALA B O 1
ATOM 3403 N N . ILE B 1 114 ? 8.766 9.039 14.188 1 94.5 114 ILE B N 1
ATOM 3404 C CA . ILE B 1 114 ? 8.328 10.25 14.875 1 94.5 114 ILE B CA 1
ATOM 3405 C C . ILE B 1 114 ? 9.539 11.094 15.25 1 94.5 114 ILE B C 1
ATOM 3407 O O . ILE B 1 114 ? 9.664 12.242 14.812 1 94.5 114 ILE B O 1
ATOM 3411 N N . PRO B 1 115 ? 10.477 10.516 16 1 95.38 115 PRO B N 1
ATOM 3412 C CA . PRO B 1 115 ? 11.641 11.344 16.312 1 95.38 115 PRO B CA 1
ATOM 3413 C C . PRO B 1 115 ? 12.438 11.742 15.078 1 95.38 115 PRO B C 1
ATOM 3415 O O . PRO B 1 115 ? 12.914 12.883 14.984 1 95.38 115 PRO B O 1
ATOM 3418 N N . LEU B 1 116 ? 12.586 10.859 14.156 1 96.19 116 LEU B N 1
ATOM 3419 C CA . LEU B 1 116 ? 13.352 11.148 12.953 1 96.19 116 LEU B CA 1
ATOM 3420 C C . LEU B 1 116 ? 12.688 12.25 12.141 1 96.19 116 LEU B C 1
ATOM 3422 O O . LEU B 1 116 ? 13.367 13.164 11.656 1 96.19 116 LEU B O 1
ATOM 3426 N N . GLY B 1 117 ? 11.398 12.156 11.969 1 94.38 117 GLY B N 1
ATOM 3427 C CA . GLY B 1 117 ? 10.656 13.18 11.242 1 94.38 117 GLY B CA 1
ATOM 3428 C C . GLY B 1 117 ? 10.68 14.531 11.922 1 94.38 117 GLY B C 1
ATOM 3429 O O . GLY B 1 117 ? 10.844 15.562 11.266 1 94.38 117 GLY B O 1
ATOM 3430 N N . LEU B 1 118 ? 10.523 14.508 13.211 1 94.19 118 LEU B N 1
ATOM 3431 C CA . LEU B 1 118 ? 10.57 15.742 13.984 1 94.19 118 LEU B CA 1
ATOM 3432 C C . LEU B 1 118 ? 11.922 16.422 13.844 1 94.19 118 LEU B C 1
ATOM 3434 O O . LEU B 1 118 ? 11.992 17.625 13.57 1 94.19 118 LEU B O 1
ATOM 3438 N N . PHE B 1 119 ? 12.969 15.633 13.969 1 94.81 119 PHE B N 1
ATOM 3439 C CA . PHE B 1 119 ? 14.312 16.188 13.961 1 94.81 119 PHE B CA 1
ATOM 3440 C C . PHE B 1 119 ? 14.695 16.641 12.555 1 94.81 119 PHE B C 1
ATOM 3442 O O . PHE B 1 119 ? 15.367 17.672 12.391 1 94.81 119 PHE B O 1
ATOM 3449 N N . THR B 1 120 ? 14.305 15.914 11.594 1 95 120 THR B N 1
ATOM 3450 C CA . THR B 1 120 ? 14.594 16.328 10.227 1 95 120 THR B CA 1
ATOM 3451 C C . THR B 1 120 ? 13.812 17.578 9.867 1 95 120 THR B C 1
ATOM 3453 O O . THR B 1 120 ? 14.305 18.438 9.117 1 95 120 THR B O 1
ATOM 3456 N N . GLY B 1 121 ? 12.625 17.703 10.391 1 92.69 121 GLY B N 1
ATOM 3457 C CA . GLY B 1 121 ? 11.844 18.906 10.188 1 92.69 121 GLY B CA 1
ATOM 3458 C C . GLY B 1 121 ? 12.453 20.125 10.836 1 92.69 121 GLY B C 1
ATOM 3459 O O . GLY B 1 121 ? 12.492 21.203 10.234 1 92.69 121 GLY B O 1
ATOM 3460 N N . VAL B 1 122 ? 12.953 19.938 12.023 1 94 122 VAL B N 1
ATOM 3461 C CA . VAL B 1 122 ? 13.57 21.031 12.781 1 94 122 VAL B CA 1
ATOM 3462 C C . VAL B 1 122 ? 14.859 21.469 12.094 1 94 122 VAL B C 1
ATOM 3464 O O . VAL B 1 122 ? 15.164 22.672 12.055 1 94 122 VAL B O 1
ATOM 3467 N N . LYS B 1 123 ? 15.586 20.516 11.594 1 95.06 123 LYS B N 1
ATOM 3468 C CA . LYS B 1 123 ? 16.859 20.812 10.953 1 95.06 123 LYS B CA 1
ATOM 3469 C C . LYS B 1 123 ? 16.734 20.828 9.43 1 95.06 123 LYS B C 1
ATOM 3471 O O . LYS B 1 123 ? 17.562 20.25 8.719 1 95.06 123 LYS B O 1
ATOM 3476 N N . LYS B 1 124 ? 15.719 21.422 9.102 1 91.12 124 LYS B N 1
ATOM 3477 C CA . LYS B 1 124 ? 15.43 21.484 7.672 1 91.12 124 LYS B CA 1
ATOM 3478 C C . LYS B 1 124 ? 16.641 21.969 6.891 1 91.12 124 LYS B C 1
ATOM 3480 O O . LYS B 1 124 ? 17.297 22.938 7.277 1 91.12 124 LYS B O 1
ATOM 3485 N N . ASN B 1 125 ? 17.078 21.25 5.844 1 88.69 125 ASN B N 1
ATOM 3486 C CA . ASN B 1 125 ? 18.141 21.594 4.906 1 88.69 125 ASN B CA 1
ATOM 3487 C C . ASN B 1 125 ? 19.531 21.312 5.496 1 88.69 125 ASN B C 1
ATOM 3489 O O . ASN B 1 125 ? 20.547 21.672 4.898 1 88.69 125 ASN B O 1
ATOM 3493 N N . SER B 1 126 ? 19.625 20.781 6.656 1 93.81 126 SER B N 1
ATOM 3494 C CA . SER B 1 126 ? 20.906 20.359 7.234 1 93.81 126 SER B CA 1
ATOM 3495 C C . SER B 1 126 ? 21.406 19.078 6.582 1 93.81 126 SER B C 1
ATOM 3497 O O . SER B 1 126 ? 20.703 18.469 5.781 1 93.81 126 SER B O 1
ATOM 3499 N N . ILE B 1 127 ? 22.609 18.766 6.945 1 93.5 127 ILE B N 1
ATOM 3500 C CA . ILE B 1 127 ? 23.203 17.531 6.438 1 93.5 127 ILE B CA 1
ATOM 3501 C C . ILE B 1 127 ? 22.422 16.328 6.969 1 93.5 127 ILE B C 1
ATOM 3503 O O . ILE B 1 127 ? 22.234 15.344 6.254 1 93.5 127 ILE B O 1
ATOM 3507 N N . PHE B 1 128 ? 22 16.469 8.164 1 94.31 128 PHE B N 1
ATOM 3508 C CA . PHE B 1 128 ? 21.203 15.414 8.758 1 94.31 128 PHE B CA 1
ATOM 3509 C C . PHE B 1 128 ? 19.891 15.234 7.984 1 94.31 128 PHE B C 1
ATOM 3511 O O . PHE B 1 128 ? 19.516 14.109 7.652 1 94.31 128 PHE B O 1
ATOM 3518 N N . ASP B 1 129 ? 19.266 16.281 7.703 1 93.88 129 ASP B N 1
ATOM 3519 C CA . ASP B 1 129 ? 18.031 16.281 6.93 1 93.88 129 ASP B CA 1
ATOM 3520 C C . ASP B 1 129 ? 18.25 15.656 5.555 1 93.88 129 ASP B C 1
ATOM 3522 O O . ASP B 1 129 ? 17.469 14.805 5.129 1 93.88 129 ASP B O 1
ATOM 3526 N N . ARG B 1 130 ? 19.328 15.984 5.004 1 88.56 130 ARG B N 1
ATOM 3527 C CA . ARG B 1 130 ? 19.609 15.5 3.658 1 88.56 130 ARG B CA 1
ATOM 3528 C C . ARG B 1 130 ? 19.891 14 3.668 1 88.56 130 ARG B C 1
ATOM 3530 O O . ARG B 1 130 ? 19.438 13.273 2.791 1 88.56 130 ARG B O 1
ATOM 3537 N N . ILE B 1 131 ? 20.578 13.586 4.641 1 92.62 131 ILE B N 1
ATOM 3538 C CA . ILE B 1 131 ? 20.938 12.18 4.734 1 92.62 131 ILE B CA 1
ATOM 3539 C C . ILE B 1 131 ? 19.703 11.344 5.027 1 92.62 131 ILE B C 1
ATOM 3541 O O . ILE B 1 131 ? 19.469 10.32 4.375 1 92.62 131 ILE B O 1
ATOM 3545 N N . VAL B 1 132 ? 18.938 11.773 5.949 1 93.62 132 VAL B N 1
ATOM 3546 C CA . VAL B 1 132 ? 17.734 11.023 6.332 1 93.62 132 VAL B CA 1
ATOM 3547 C C . VAL B 1 132 ? 16.75 10.992 5.168 1 93.62 132 VAL B C 1
ATOM 3549 O O . VAL B 1 132 ? 16.141 9.953 4.898 1 93.62 132 VAL B O 1
ATOM 3552 N N . ASN B 1 133 ? 16.641 12.078 4.492 1 87.25 133 ASN B N 1
ATOM 3553 C CA . ASN B 1 133 ? 15.766 12.125 3.324 1 87.25 133 ASN B CA 1
ATOM 3554 C C . ASN B 1 133 ? 16.266 11.188 2.221 1 87.25 133 ASN B C 1
ATOM 3556 O O . ASN B 1 133 ? 15.453 10.539 1.552 1 87.25 133 ASN B O 1
ATOM 3560 N N . PHE B 1 134 ? 17.531 11.203 2.1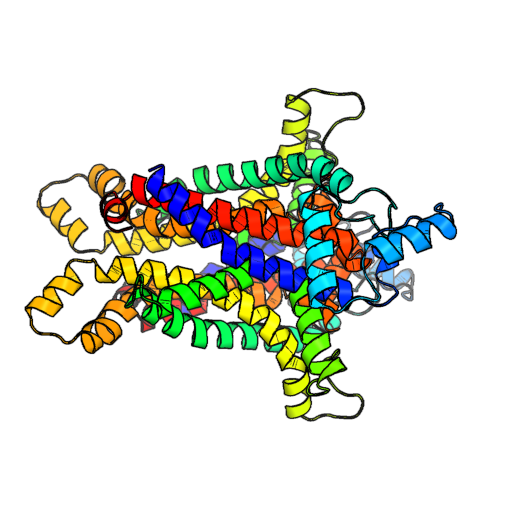11 1 85.81 134 PHE B N 1
ATOM 3561 C CA . PHE B 1 134 ? 18.141 10.312 1.125 1 85.81 134 PHE B CA 1
ATOM 3562 C C . PHE B 1 134 ? 17.812 8.859 1.444 1 85.81 134 PHE B C 1
ATOM 3564 O O . PHE B 1 134 ? 17.406 8.102 0.565 1 85.81 134 PHE B O 1
ATOM 3571 N N . ILE B 1 135 ? 17.953 8.477 2.637 1 90.5 135 ILE B N 1
ATOM 3572 C CA . ILE B 1 135 ? 17.688 7.109 3.074 1 90.5 135 ILE B CA 1
ATOM 3573 C C . ILE B 1 135 ? 16.203 6.793 2.902 1 90.5 135 ILE B C 1
ATOM 3575 O O . ILE B 1 135 ? 15.844 5.688 2.49 1 90.5 135 ILE B O 1
ATOM 3579 N N . SER B 1 136 ? 15.391 7.73 3.189 1 89 136 SER B N 1
ATOM 3580 C CA . SER B 1 136 ? 13.953 7.547 3.037 1 89 136 SER B CA 1
ATOM 3581 C C . SER B 1 136 ? 13.57 7.328 1.577 1 89 136 SER B C 1
ATOM 3583 O O . SER B 1 136 ? 12.688 6.52 1.275 1 89 136 SER B O 1
ATOM 3585 N N . TYR B 1 137 ? 14.273 7.977 0.706 1 83.56 137 TYR B N 1
ATOM 3586 C CA . TYR B 1 137 ? 14 7.797 -0.716 1 83.56 137 TYR B CA 1
ATOM 3587 C C . TYR B 1 137 ? 14.375 6.395 -1.17 1 83.56 137 TYR B C 1
ATOM 3589 O O . TYR B 1 137 ? 13.672 5.789 -1.983 1 83.56 137 TYR B O 1
ATOM 3597 N N . VAL B 1 138 ? 15.422 5.945 -0.652 1 84.25 138 VAL B N 1
ATOM 3598 C CA . VAL B 1 138 ? 15.836 4.578 -0.963 1 84.25 138 VAL B CA 1
ATOM 3599 C C . VAL B 1 138 ? 14.773 3.596 -0.486 1 84.25 138 VAL B C 1
ATOM 3601 O O . VAL B 1 138 ? 14.422 2.65 -1.199 1 84.25 138 VAL B O 1
ATOM 3604 N N . GLY B 1 139 ? 14.32 3.818 0.705 1 85.31 139 GLY B N 1
ATOM 3605 C CA . GLY B 1 139 ? 13.289 2.957 1.264 1 85.31 139 GLY B CA 1
ATOM 3606 C C . GLY B 1 139 ? 12.008 2.959 0.456 1 85.31 139 GLY B C 1
ATOM 3607 O O . GLY B 1 139 ? 11.391 1.911 0.262 1 85.31 139 GLY B O 1
ATOM 3608 N N . ILE B 1 140 ? 11.648 4.027 -0.065 1 82.88 140 ILE B N 1
ATOM 3609 C CA . ILE B 1 140 ? 10.406 4.164 -0.816 1 82.88 140 ILE B CA 1
ATOM 3610 C C . ILE B 1 140 ? 10.57 3.547 -2.203 1 82.88 140 ILE B C 1
ATOM 3612 O O . ILE B 1 140 ? 9.648 2.914 -2.723 1 82.88 140 ILE B O 1
ATOM 3616 N N . SER B 1 141 ? 11.719 3.666 -2.713 1 76.12 141 SER B N 1
ATOM 3617 C CA . SER B 1 141 ? 11.961 3.236 -4.086 1 76.12 141 SER B CA 1
ATOM 3618 C C . SER B 1 141 ? 12.25 1.741 -4.156 1 76.12 141 SER B C 1
ATOM 3620 O O . SER B 1 141 ? 12.109 1.125 -5.215 1 76.12 141 SER B O 1
ATOM 3622 N N . MET B 1 142 ? 12.648 1.265 -3.041 1 77.75 142 MET B N 1
ATOM 3623 C CA . MET B 1 142 ? 13.039 -0.143 -3.025 1 77.75 142 MET B CA 1
ATOM 3624 C C . MET B 1 142 ? 11.805 -1.044 -2.973 1 77.75 142 MET B C 1
ATOM 3626 O O . MET B 1 142 ? 10.93 -0.854 -2.129 1 77.75 142 MET B O 1
ATOM 3630 N N . LEU B 1 143 ? 11.766 -1.96 -3.898 1 76.62 143 LEU B N 1
ATOM 3631 C CA . LEU B 1 143 ? 10.703 -2.961 -3.83 1 76.62 143 LEU B CA 1
ATOM 3632 C C . LEU B 1 143 ? 10.867 -3.838 -2.594 1 76.62 143 LEU B C 1
ATOM 3634 O O . LEU B 1 143 ? 11.984 -4.223 -2.24 1 76.62 143 LEU B O 1
ATOM 3638 N N . VAL B 1 144 ? 9.812 -4.059 -2.01 1 82.12 144 VAL B N 1
ATOM 3639 C CA . VAL B 1 144 ? 9.812 -4.816 -0.761 1 82.12 144 VAL B CA 1
ATOM 3640 C C . VAL B 1 144 ? 10.445 -6.184 -0.985 1 82.12 144 VAL B C 1
ATOM 3642 O O . VAL B 1 144 ? 11.211 -6.664 -0.148 1 82.12 144 VAL B O 1
ATOM 3645 N N . PHE B 1 145 ? 10.148 -6.801 -2.084 1 78 145 PHE B N 1
ATOM 3646 C CA . PHE B 1 145 ? 10.672 -8.125 -2.396 1 78 145 PHE B CA 1
ATOM 3647 C C . PHE B 1 145 ? 12.195 -8.109 -2.453 1 78 145 PHE B C 1
ATOM 3649 O O . PHE B 1 145 ? 12.852 -8.969 -1.863 1 78 145 PHE B O 1
ATOM 3656 N N . TRP B 1 146 ? 12.648 -7.117 -3.039 1 76.44 146 TRP B N 1
ATOM 3657 C CA . TRP B 1 146 ? 14.086 -7.004 -3.234 1 76.44 146 TRP B CA 1
ATOM 3658 C C . TRP B 1 146 ? 14.797 -6.727 -1.913 1 76.44 146 TRP B C 1
ATOM 3660 O O . TRP B 1 146 ? 15.875 -7.258 -1.657 1 76.44 146 TRP B O 1
ATOM 3670 N N . PHE B 1 147 ? 14.25 -5.859 -1.245 1 86 147 PHE B N 1
ATOM 3671 C CA . PHE B 1 147 ? 14.836 -5.531 0.049 1 86 147 PHE B CA 1
ATOM 3672 C C . PHE B 1 147 ? 14.875 -6.758 0.954 1 86 147 PHE B C 1
ATOM 3674 O O . PHE B 1 147 ? 15.852 -6.98 1.671 1 86 147 PHE B O 1
ATOM 3681 N N . ALA B 1 148 ? 13.844 -7.551 0.872 1 89.25 148 ALA B N 1
ATOM 3682 C CA . ALA B 1 148 ? 13.789 -8.781 1.656 1 89.25 148 ALA B CA 1
ATOM 3683 C C . ALA B 1 148 ? 14.914 -9.734 1.264 1 89.25 148 ALA B C 1
ATOM 3685 O O . ALA B 1 148 ? 15.609 -10.273 2.129 1 89.25 148 ALA B O 1
ATOM 3686 N N . LEU B 1 149 ? 15.125 -9.906 0.031 1 83.81 149 LEU B N 1
ATOM 3687 C CA . LEU B 1 149 ? 16.141 -10.836 -0.455 1 83.81 149 LEU B CA 1
ATOM 3688 C C . LEU B 1 149 ? 17.547 -10.359 -0.077 1 83.81 149 LEU B C 1
ATOM 3690 O O . LEU B 1 149 ? 18.406 -11.164 0.259 1 83.81 149 LEU B O 1
ATOM 3694 N N . LEU B 1 150 ? 17.734 -9.062 -0.166 1 85.5 150 LEU B N 1
ATOM 3695 C CA . LEU B 1 150 ? 19.031 -8.5 0.197 1 85.5 150 LEU B CA 1
ATOM 3696 C C . LEU B 1 150 ? 19.344 -8.75 1.669 1 85.5 150 LEU B C 1
ATOM 3698 O O . LEU B 1 150 ? 20.469 -9.094 2.021 1 85.5 150 LEU B O 1
ATOM 3702 N N . LEU B 1 151 ? 18.344 -8.508 2.484 1 91.5 151 LEU B N 1
ATOM 3703 C CA . LEU B 1 151 ? 18.547 -8.734 3.91 1 91.5 151 LEU B CA 1
ATOM 3704 C C . LEU B 1 151 ? 18.828 -10.203 4.191 1 91.5 151 LEU B C 1
ATOM 3706 O O . LEU B 1 151 ? 19.672 -10.531 5.027 1 91.5 151 LEU B O 1
ATOM 3710 N N . ILE B 1 152 ? 18.078 -11.109 3.541 1 91.25 152 ILE B N 1
ATOM 3711 C CA . ILE B 1 152 ? 18.312 -12.539 3.711 1 91.25 152 ILE B CA 1
ATOM 3712 C C . ILE B 1 152 ? 19.734 -12.883 3.293 1 91.25 152 ILE B C 1
ATOM 3714 O O . ILE B 1 152 ? 20.453 -13.586 4.016 1 91.25 152 ILE B O 1
ATOM 3718 N N . TYR B 1 153 ? 20.125 -12.375 2.223 1 86 153 TYR B N 1
ATOM 3719 C CA . TYR B 1 153 ? 21.453 -12.664 1.708 1 86 153 TYR B CA 1
ATOM 3720 C C . TYR B 1 153 ? 22.531 -12.172 2.674 1 86 153 TYR B C 1
ATOM 3722 O O . TYR B 1 153 ? 23.453 -12.914 3.012 1 86 153 TYR B O 1
ATOM 3730 N N . LEU B 1 154 ? 22.391 -10.977 3.148 1 88.94 154 LEU B N 1
ATOM 3731 C CA . LEU B 1 154 ? 23.422 -10.352 3.979 1 88.94 154 LEU B CA 1
ATOM 3732 C C . LEU B 1 154 ? 23.422 -10.961 5.375 1 88.94 154 LEU B C 1
ATOM 3734 O O . LEU B 1 154 ? 24.469 -11.406 5.855 1 88.94 154 LEU B O 1
ATOM 3738 N N . PHE B 1 155 ? 22.281 -11.086 5.965 1 95.31 155 PHE B N 1
ATOM 3739 C CA . PHE B 1 155 ? 22.25 -11.391 7.391 1 95.31 155 PHE B CA 1
ATOM 3740 C C . PHE B 1 155 ? 22.078 -12.891 7.617 1 95.31 155 PHE B C 1
ATOM 3742 O O . PHE B 1 155 ? 22.438 -13.406 8.672 1 95.31 155 PHE B O 1
ATOM 3749 N N . SER B 1 156 ? 21.484 -13.57 6.672 1 93.25 156 SER B N 1
ATOM 3750 C CA . SER B 1 156 ? 21.266 -15 6.855 1 93.25 156 SER B CA 1
ATOM 3751 C C . SER B 1 156 ? 22.344 -15.82 6.156 1 93.25 156 SER B C 1
ATOM 3753 O O . SER B 1 156 ? 22.891 -16.75 6.738 1 93.25 156 SER B O 1
ATOM 3755 N N . LEU B 1 157 ? 22.688 -15.516 5.016 1 87.44 157 LEU B N 1
ATOM 3756 C CA . LEU B 1 157 ? 23.578 -16.359 4.219 1 87.44 157 LEU B CA 1
ATOM 3757 C C . LEU B 1 157 ? 25.031 -15.945 4.422 1 87.44 157 LEU B C 1
ATOM 3759 O O . LEU B 1 157 ? 25.891 -16.797 4.668 1 87.44 157 LEU B O 1
ATOM 3763 N N . LYS B 1 158 ? 25.344 -14.688 4.355 1 88.06 158 LYS B N 1
ATOM 3764 C CA . LYS B 1 158 ? 26.734 -14.234 4.434 1 88.06 158 LYS B CA 1
ATOM 3765 C C . LYS B 1 158 ? 27.203 -14.164 5.883 1 88.06 158 LYS B C 1
ATOM 3767 O O . LYS B 1 158 ? 28.25 -14.734 6.234 1 88.06 158 LYS B O 1
ATOM 3772 N N . LEU B 1 159 ? 26.391 -13.484 6.719 1 94.44 159 LEU B N 1
ATOM 3773 C CA . LEU B 1 159 ? 26.812 -13.242 8.094 1 94.44 159 LEU B CA 1
ATOM 3774 C C . LEU B 1 159 ? 26.297 -14.344 9.016 1 94.44 159 LEU B C 1
ATOM 3776 O O . LEU B 1 159 ? 26.766 -14.477 10.148 1 94.44 159 LEU B O 1
ATOM 3780 N N . ASN B 1 160 ? 25.281 -15.102 8.578 1 94.38 160 ASN B N 1
ATOM 3781 C CA . ASN B 1 160 ? 24.703 -16.188 9.352 1 94.38 160 ASN B CA 1
ATOM 3782 C C . ASN B 1 160 ? 24.219 -15.703 10.727 1 94.38 160 ASN B C 1
ATOM 3784 O O . ASN B 1 160 ? 24.453 -16.375 11.734 1 94.38 160 ASN B O 1
ATOM 3788 N N . LEU B 1 161 ? 23.656 -14.586 10.766 1 95.44 161 LEU B N 1
ATOM 3789 C CA . LEU B 1 161 ? 23.266 -13.984 12.031 1 95.44 161 LEU B CA 1
ATOM 3790 C C . LEU B 1 161 ? 21.797 -14.266 12.336 1 95.44 161 LEU B C 1
ATOM 3792 O O . LEU B 1 161 ? 21.391 -14.328 13.5 1 95.44 161 LEU B O 1
ATOM 3796 N N . LEU B 1 162 ? 21 -14.391 11.289 1 96.31 162 LEU B N 1
ATOM 3797 C CA . LEU B 1 162 ? 19.562 -14.508 11.461 1 96.31 162 LEU B CA 1
ATOM 3798 C C . LEU B 1 162 ? 18.984 -15.555 10.508 1 96.31 162 LEU B C 1
ATOM 3800 O O . LEU B 1 162 ? 19.562 -15.836 9.461 1 96.31 162 LEU B O 1
ATOM 3804 N N . PRO B 1 163 ? 17.875 -16.094 10.883 1 94.75 163 PRO B N 1
ATOM 3805 C CA . PRO B 1 163 ? 17.25 -17.078 10 1 94.75 163 PRO B CA 1
ATOM 3806 C C . PRO B 1 163 ? 16.672 -16.453 8.734 1 94.75 163 PRO B C 1
ATOM 3808 O O . PRO B 1 163 ? 16.234 -15.297 8.75 1 94.75 163 PRO B O 1
ATOM 3811 N N . SER B 1 164 ? 16.641 -17.25 7.691 1 91.31 164 SER B N 1
ATOM 3812 C CA . SER B 1 164 ? 16.203 -16.766 6.387 1 91.31 164 SER B CA 1
ATOM 3813 C C . SER B 1 164 ? 14.711 -16.953 6.188 1 91.31 164 SER B C 1
ATOM 3815 O O . SER B 1 164 ? 14.062 -16.172 5.48 1 91.31 164 SER B O 1
ATOM 3817 N N . MET B 1 165 ? 14.211 -18.016 6.707 1 91.5 165 MET B N 1
ATOM 3818 C CA . MET B 1 165 ? 12.812 -18.328 6.43 1 91.5 165 MET B CA 1
ATOM 3819 C C . MET B 1 165 ? 12.156 -18.984 7.645 1 91.5 165 MET B C 1
ATOM 3821 O O . MET B 1 165 ? 12.844 -19.5 8.531 1 91.5 165 MET B O 1
ATOM 3825 N N . GLY B 1 166 ? 10.828 -18.812 7.641 1 92.38 166 GLY B N 1
ATOM 3826 C CA . GLY B 1 166 ? 10.078 -19.469 8.703 1 92.38 166 GLY B CA 1
ATOM 3827 C C . GLY B 1 166 ? 9.875 -18.578 9.922 1 92.38 166 GLY B C 1
ATOM 3828 O O . GLY B 1 166 ? 10.508 -17.531 10.039 1 92.38 166 GLY B O 1
ATOM 3829 N N . MET B 1 167 ? 9.008 -19.078 10.781 1 93.19 167 MET B N 1
ATOM 3830 C CA . MET B 1 167 ? 8.734 -18.344 12.016 1 93.19 167 MET B CA 1
ATOM 3831 C C . MET B 1 167 ? 9.477 -18.969 13.195 1 93.19 167 MET B C 1
ATOM 3833 O O . MET B 1 167 ? 9.68 -18.312 14.219 1 93.19 167 MET B O 1
ATOM 3837 N N . ARG B 1 168 ? 9.797 -20.203 12.977 1 92.25 168 ARG B N 1
ATOM 3838 C CA . ARG B 1 168 ? 10.484 -20.953 14.031 1 92.25 168 ARG B CA 1
ATOM 3839 C C . ARG B 1 168 ? 11.453 -21.969 13.438 1 92.25 168 ARG B C 1
ATOM 3841 O O . ARG B 1 168 ? 11.266 -22.438 12.312 1 92.25 168 ARG B O 1
ATOM 3848 N N . THR B 1 169 ? 12.523 -22.109 14.266 1 90 169 THR B N 1
ATOM 3849 C CA . THR B 1 169 ? 13.383 -23.25 13.961 1 90 169 THR B CA 1
ATOM 3850 C C . THR B 1 169 ? 12.711 -24.562 14.375 1 90 169 THR B C 1
ATOM 3852 O O . THR B 1 169 ? 12.055 -24.625 15.422 1 90 169 THR B O 1
ATOM 3855 N N . VAL B 1 170 ? 12.828 -25.5 13.539 1 86.75 170 VAL B N 1
ATOM 3856 C CA . VAL B 1 170 ? 12.203 -26.797 13.828 1 86.75 170 VAL B CA 1
ATOM 3857 C C . VAL B 1 170 ? 12.68 -27.312 15.18 1 86.75 170 VAL B C 1
ATOM 3859 O O . VAL B 1 170 ? 13.883 -27.359 15.445 1 86.75 170 VAL B O 1
ATOM 3862 N N . GLY B 1 171 ? 11.82 -27.547 16 1 87.25 171 GLY B N 1
ATOM 3863 C CA . GLY B 1 171 ? 12.148 -28.125 17.297 1 87.25 171 GLY B CA 1
ATOM 3864 C C . GLY B 1 171 ? 12.398 -27.094 18.375 1 87.25 171 GLY B C 1
ATOM 3865 O O . GLY B 1 171 ? 12.633 -27.438 19.531 1 87.25 171 GLY B O 1
ATOM 3866 N N . GLN B 1 172 ? 12.422 -25.875 18.094 1 85.56 172 GLN B N 1
ATOM 3867 C CA . GLN B 1 172 ? 12.656 -24.812 19.062 1 85.56 172 GLN B CA 1
ATOM 3868 C C . GLN B 1 172 ? 11.375 -24.047 19.375 1 85.56 172 GLN B C 1
ATOM 3870 O O . GLN B 1 172 ? 10.641 -23.672 18.453 1 85.56 172 GLN B O 1
ATOM 3875 N N . ASP B 1 173 ? 11.047 -23.922 20.688 1 84.62 173 ASP B N 1
ATOM 3876 C CA . ASP B 1 173 ? 9.812 -23.234 21.047 1 84.62 173 ASP B CA 1
ATOM 3877 C C . ASP B 1 173 ? 10.117 -21.984 21.875 1 84.62 173 ASP B C 1
ATOM 3879 O O . ASP B 1 173 ? 9.266 -21.5 22.625 1 84.62 173 ASP B O 1
ATOM 3883 N N . SER B 1 174 ? 11.125 -21.344 21.625 1 90.5 174 SER B N 1
ATOM 3884 C CA . SER B 1 174 ? 11.5 -20.156 22.406 1 90.5 174 SER B CA 1
ATOM 3885 C C . SER B 1 174 ? 10.984 -18.891 21.75 1 90.5 174 SER B C 1
ATOM 3887 O O . SER B 1 174 ? 10.953 -18.781 20.516 1 90.5 174 SER B O 1
ATOM 3889 N N . VAL B 1 175 ? 10.523 -18.047 22.594 1 91.12 175 VAL B N 1
ATOM 3890 C CA . VAL B 1 175 ? 10.078 -16.734 22.141 1 91.12 175 VAL B CA 1
ATOM 3891 C C . VAL B 1 175 ? 11.227 -16.016 21.438 1 91.12 175 VAL B C 1
ATOM 3893 O O . VAL B 1 175 ? 11.008 -15.297 20.453 1 91.12 175 VAL B O 1
ATOM 3896 N N . TRP B 1 176 ? 12.359 -16.266 21.906 1 92.69 176 TRP B N 1
ATOM 3897 C CA . TRP B 1 176 ? 13.531 -15.625 21.328 1 92.69 176 TRP B CA 1
ATOM 3898 C C . TRP B 1 176 ? 13.758 -16.109 19.891 1 92.69 176 TRP B C 1
ATOM 3900 O O . TRP B 1 176 ? 14.18 -15.328 19.031 1 92.69 176 TRP B O 1
ATOM 3910 N N . ASP B 1 177 ? 13.414 -17.359 19.688 1 95.25 177 ASP B N 1
ATOM 3911 C CA . ASP B 1 177 ? 13.531 -17.906 18.328 1 95.25 177 ASP B CA 1
ATOM 3912 C C . ASP B 1 177 ? 12.562 -17.219 17.375 1 95.25 177 ASP B C 1
ATOM 3914 O O . ASP B 1 177 ? 12.922 -16.922 16.234 1 95.25 177 ASP B O 1
ATOM 3918 N N . ILE B 1 178 ? 11.43 -16.938 17.875 1 94.5 178 ILE B N 1
ATOM 3919 C CA . ILE B 1 178 ? 10.43 -16.25 17.062 1 94.5 178 ILE B CA 1
ATOM 3920 C C . ILE B 1 178 ? 10.891 -14.828 16.75 1 94.5 178 ILE B C 1
ATOM 3922 O O . ILE B 1 178 ? 10.742 -14.352 15.633 1 94.5 178 ILE B O 1
ATOM 3926 N N . VAL B 1 179 ? 11.469 -14.242 17.734 1 95.44 179 VAL B N 1
ATOM 3927 C CA . VAL B 1 179 ? 11.945 -12.875 17.578 1 95.44 179 VAL B CA 1
ATOM 3928 C C . VAL B 1 179 ? 13.07 -12.836 16.547 1 95.44 179 VAL B C 1
ATOM 3930 O O . VAL B 1 179 ? 13.086 -11.961 15.664 1 95.44 179 VAL B O 1
ATOM 3933 N N . GLN B 1 180 ? 13.953 -13.75 16.594 1 96 180 GLN B N 1
ATOM 3934 C CA . GLN B 1 180 ? 15.062 -13.797 15.656 1 96 180 GLN B CA 1
ATOM 3935 C C . GLN B 1 180 ? 14.562 -13.977 14.227 1 96 180 GLN B C 1
ATOM 3937 O O . GLN B 1 180 ? 15.078 -13.352 13.297 1 96 180 GLN B O 1
ATOM 3942 N N . HIS B 1 181 ? 13.555 -14.828 14.086 1 96.44 181 HIS B N 1
ATOM 3943 C CA . HIS B 1 181 ? 12.977 -15.07 12.766 1 96.44 181 HIS B CA 1
ATOM 3944 C C . HIS B 1 181 ? 12.188 -13.859 12.281 1 96.44 181 HIS B C 1
ATOM 3946 O O . HIS B 1 181 ? 12.031 -13.656 11.07 1 96.44 181 HIS B O 1
ATOM 3952 N N . GLY B 1 182 ? 11.75 -13.031 13.211 1 96.81 182 GLY B N 1
ATOM 3953 C CA . GLY B 1 182 ? 10.891 -11.906 12.875 1 96.81 182 GLY B CA 1
ATOM 3954 C C . GLY B 1 182 ? 11.664 -10.633 12.578 1 96.81 182 GLY B C 1
ATOM 3955 O O . GLY B 1 182 ? 11.117 -9.688 12.008 1 96.81 182 GLY B O 1
ATOM 3956 N N . ILE B 1 183 ? 12.898 -10.617 12.852 1 97.56 183 ILE B N 1
ATOM 3957 C CA . ILE B 1 183 ? 13.695 -9.398 12.758 1 97.56 183 ILE B CA 1
ATOM 3958 C C . ILE B 1 183 ? 13.766 -8.945 11.297 1 97.56 183 ILE B C 1
ATOM 3960 O O . ILE B 1 183 ? 13.469 -7.793 10.984 1 97.56 183 ILE B O 1
ATOM 3964 N N . LEU B 1 184 ? 14.086 -9.852 10.398 1 97.31 184 LEU B N 1
ATOM 3965 C CA . LEU B 1 184 ? 14.297 -9.461 9.008 1 97.31 184 LEU B CA 1
ATOM 3966 C C . LEU B 1 184 ? 12.984 -9.055 8.359 1 97.31 184 LEU B C 1
ATOM 3968 O O . LEU B 1 184 ? 12.883 -7.973 7.77 1 97.31 184 LEU B O 1
ATOM 3972 N N . PRO B 1 185 ? 11.938 -9.938 8.484 1 96.31 185 PRO B N 1
ATOM 3973 C CA . PRO B 1 185 ? 10.672 -9.492 7.895 1 96.31 185 PRO B CA 1
ATOM 3974 C C . PRO B 1 185 ? 10.156 -8.203 8.531 1 96.31 185 PRO B C 1
ATOM 3976 O O . PRO B 1 185 ? 9.578 -7.359 7.836 1 96.31 185 PRO B O 1
ATOM 3979 N N . CYS B 1 186 ? 10.375 -8.031 9.758 1 96.56 186 CYS B N 1
ATOM 3980 C CA . CYS B 1 186 ? 9.984 -6.793 10.422 1 96.56 186 CYS B CA 1
ATOM 3981 C C . CYS B 1 186 ? 10.758 -5.605 9.875 1 96.56 186 CYS B C 1
ATOM 3983 O O . CYS B 1 186 ? 10.188 -4.535 9.648 1 96.56 186 CYS B O 1
ATOM 3985 N N . MET B 1 187 ? 11.969 -5.777 9.68 1 96.25 187 MET B N 1
ATOM 3986 C CA . MET B 1 187 ? 12.82 -4.715 9.156 1 96.25 187 MET B CA 1
ATOM 3987 C C . MET B 1 187 ? 12.367 -4.297 7.758 1 96.25 187 MET B C 1
ATOM 3989 O O . MET B 1 187 ? 12.367 -3.109 7.43 1 96.25 187 MET B O 1
ATOM 3993 N N . VAL B 1 188 ? 12.039 -5.262 6.988 1 94.44 188 VAL B N 1
ATOM 3994 C CA . VAL B 1 188 ? 11.594 -4.992 5.625 1 94.44 188 VAL B CA 1
ATOM 3995 C C . VAL B 1 188 ? 10.352 -4.105 5.652 1 94.44 188 VAL B C 1
ATOM 3997 O O . VAL B 1 188 ? 10.297 -3.08 4.965 1 94.44 188 VAL B O 1
ATOM 4000 N N . LEU B 1 189 ? 9.438 -4.438 6.449 1 93.31 189 LEU B N 1
ATOM 4001 C CA . LEU B 1 189 ? 8.18 -3.701 6.539 1 93.31 189 LEU B CA 1
ATOM 4002 C C . LEU B 1 189 ? 8.391 -2.348 7.211 1 93.31 189 LEU B C 1
ATOM 4004 O O . LEU B 1 189 ? 7.867 -1.332 6.75 1 93.31 189 LEU B O 1
ATOM 4008 N N . ALA B 1 190 ? 9.172 -2.389 8.234 1 95.31 190 ALA B N 1
ATOM 4009 C CA . ALA B 1 190 ? 9.398 -1.17 9 1 95.31 190 ALA B CA 1
ATOM 4010 C C . ALA B 1 190 ? 10.148 -0.132 8.172 1 95.31 190 ALA B C 1
ATOM 4012 O O . ALA B 1 190 ? 9.867 1.064 8.258 1 95.31 190 ALA B O 1
ATOM 4013 N N . PHE B 1 191 ? 11.062 -0.591 7.418 1 94.38 191 PHE B N 1
ATOM 4014 C CA . PHE B 1 191 ? 11.883 0.337 6.645 1 94.38 191 PHE B CA 1
ATOM 4015 C C . PHE B 1 191 ? 11.016 1.153 5.691 1 94.38 191 PHE B C 1
ATOM 4017 O O . PHE B 1 191 ? 11.188 2.367 5.57 1 94.38 191 PHE B O 1
ATOM 4024 N N . GLN B 1 192 ? 10.18 0.553 5.035 1 88.31 192 GLN B N 1
ATOM 4025 C CA . GLN B 1 192 ? 9.289 1.251 4.117 1 88.31 192 GLN B CA 1
ATOM 4026 C C . GLN B 1 192 ? 8.359 2.205 4.871 1 88.31 192 GLN B C 1
ATOM 4028 O O . GLN B 1 192 ? 8.195 3.359 4.473 1 88.31 192 GLN B O 1
ATOM 4033 N N . ASN B 1 193 ? 7.797 1.748 5.914 1 91.69 193 ASN B N 1
ATOM 4034 C CA . ASN B 1 193 ? 6.898 2.568 6.719 1 91.69 193 ASN B CA 1
ATOM 4035 C C . ASN B 1 193 ? 7.609 3.795 7.281 1 91.69 193 ASN B C 1
ATOM 4037 O O . ASN B 1 193 ? 7.074 4.902 7.238 1 91.69 193 ASN B O 1
ATOM 4041 N N . ILE B 1 194 ? 8.773 3.533 7.809 1 95.38 194 ILE B N 1
ATOM 4042 C CA . ILE B 1 194 ? 9.547 4.625 8.383 1 95.38 194 ILE B CA 1
ATOM 4043 C C . ILE B 1 194 ? 9.797 5.695 7.324 1 95.38 194 ILE B C 1
ATOM 4045 O O . ILE B 1 194 ? 9.656 6.891 7.59 1 95.38 194 ILE B O 1
ATOM 4049 N N . SER B 1 195 ? 10.18 5.242 6.156 1 92.25 195 SER B N 1
ATOM 4050 C CA . SER B 1 195 ? 10.492 6.152 5.062 1 92.25 195 SER B CA 1
ATOM 4051 C C . SER B 1 195 ? 9.289 7.027 4.711 1 92.25 195 SER B C 1
ATOM 4053 O O . SER B 1 195 ? 9.438 8.234 4.516 1 92.25 195 SER B O 1
ATOM 4055 N N . VAL B 1 196 ? 8.148 6.5 4.758 1 87.94 196 VAL B N 1
ATOM 4056 C CA . VAL B 1 196 ? 6.938 7.227 4.391 1 87.94 196 VAL B CA 1
ATOM 4057 C C . VAL B 1 196 ? 6.496 8.109 5.555 1 87.94 196 VAL B C 1
ATOM 4059 O O . VAL B 1 196 ? 6.285 9.312 5.383 1 87.94 196 VAL B O 1
ATOM 4062 N N . TYR B 1 197 ? 6.406 7.574 6.711 1 90.94 197 TYR B N 1
ATOM 4063 C CA . TYR B 1 197 ? 5.887 8.289 7.871 1 90.94 197 TYR B CA 1
ATOM 4064 C C . TYR B 1 197 ? 6.801 9.453 8.242 1 90.94 197 TYR B C 1
ATOM 4066 O O . TYR B 1 197 ? 6.324 10.539 8.602 1 90.94 197 TYR B O 1
ATOM 4074 N N . MET B 1 198 ? 8.07 9.195 8.195 1 93.25 198 MET B N 1
ATOM 4075 C CA . MET B 1 198 ? 9 10.25 8.578 1 93.25 198 MET B CA 1
ATOM 4076 C C . MET B 1 198 ? 8.836 11.477 7.676 1 93.25 198 MET B C 1
ATOM 4078 O O . MET B 1 198 ? 8.914 12.609 8.148 1 93.25 198 MET B O 1
ATOM 4082 N N . ARG B 1 199 ? 8.547 11.25 6.457 1 86.25 199 ARG B N 1
ATOM 4083 C CA . ARG B 1 199 ? 8.375 12.359 5.523 1 86.25 199 ARG B CA 1
ATOM 4084 C C . ARG B 1 199 ? 7.102 13.141 5.832 1 86.25 199 ARG B C 1
ATOM 4086 O O . ARG B 1 199 ? 7.082 14.375 5.723 1 86.25 199 ARG B O 1
ATOM 4093 N N . TYR B 1 200 ? 6.113 12.461 6.168 1 84.19 200 TYR B N 1
ATOM 4094 C CA . TYR B 1 200 ? 4.871 13.117 6.559 1 84.19 200 TYR B CA 1
ATOM 4095 C C . TYR B 1 200 ? 5.07 13.953 7.816 1 84.19 200 TYR B C 1
ATOM 4097 O O . TYR B 1 200 ? 4.613 15.094 7.895 1 84.19 200 TYR B O 1
ATOM 4105 N N . ILE B 1 201 ? 5.754 13.375 8.719 1 90.56 201 ILE B N 1
ATOM 4106 C CA . ILE B 1 201 ? 5.996 14.047 9.984 1 90.56 201 ILE B CA 1
ATOM 4107 C C . ILE B 1 201 ? 6.906 15.25 9.773 1 90.56 201 ILE B C 1
ATOM 4109 O O . ILE B 1 201 ? 6.668 16.328 10.32 1 90.56 201 ILE B O 1
ATOM 4113 N N . ARG B 1 202 ? 7.879 15.016 8.961 1 91.38 202 ARG B N 1
ATOM 4114 C CA . ARG B 1 202 ? 8.773 16.109 8.625 1 91.38 202 ARG B CA 1
ATOM 4115 C C . ARG B 1 202 ? 8.016 17.281 8 1 91.38 202 ARG B C 1
ATOM 4117 O O . ARG B 1 202 ? 8.188 18.422 8.398 1 91.38 202 ARG B O 1
ATOM 4124 N N . SER B 1 203 ? 7.246 17 7.043 1 84.31 203 SER B N 1
ATOM 4125 C CA . SER B 1 203 ? 6.484 18.031 6.344 1 84.31 203 SER B CA 1
ATOM 4126 C C . SER B 1 203 ? 5.543 18.766 7.293 1 84.31 203 SER B C 1
ATOM 4128 O O . SER B 1 203 ? 5.438 19.984 7.246 1 84.31 203 SER B O 1
ATOM 4130 N N . SER B 1 204 ? 4.898 18.031 8.156 1 85 204 SER B N 1
ATOM 4131 C CA . SER B 1 204 ? 4.012 18.625 9.148 1 85 204 SER B CA 1
ATOM 4132 C C . SER B 1 204 ? 4.789 19.484 10.133 1 85 204 SER B C 1
ATOM 4134 O O . SER B 1 204 ? 4.32 20.562 10.531 1 85 204 SER B O 1
ATOM 4136 N N . THR B 1 205 ? 5.918 19 10.5 1 90.44 205 THR B N 1
ATOM 4137 C CA . THR B 1 205 ? 6.762 19.734 11.445 1 90.44 205 THR B CA 1
ATOM 4138 C C . THR B 1 205 ? 7.207 21.078 10.844 1 90.44 205 THR B C 1
ATOM 4140 O O . THR B 1 205 ? 7.121 22.109 11.508 1 90.44 205 THR B O 1
ATOM 4143 N N . ILE B 1 206 ? 7.617 21.031 9.648 1 88.56 206 ILE B N 1
ATOM 4144 C CA . ILE B 1 206 ? 8.062 22.25 8.969 1 88.56 206 ILE B CA 1
ATOM 4145 C C . ILE B 1 206 ? 6.914 23.266 8.914 1 88.56 206 ILE B C 1
ATOM 4147 O O . ILE B 1 206 ? 7.105 24.438 9.195 1 88.56 206 ILE B O 1
ATOM 4151 N N . GLN B 1 207 ? 5.781 22.766 8.578 1 83.88 207 GLN B N 1
ATOM 4152 C CA . GLN B 1 207 ? 4.609 23.625 8.477 1 83.88 207 GLN B CA 1
ATOM 4153 C C . GLN B 1 207 ? 4.258 24.234 9.836 1 83.88 207 GLN B C 1
ATOM 4155 O O . GLN B 1 207 ? 3.982 25.438 9.938 1 83.88 207 GLN B O 1
ATOM 4160 N N . GLN B 1 208 ? 4.285 23.422 10.859 1 85.12 208 GLN B N 1
ATOM 4161 C CA . GLN B 1 208 ? 3.918 23.859 12.203 1 85.12 208 GLN B CA 1
ATOM 4162 C C . GLN B 1 208 ? 4.922 24.891 12.734 1 85.12 208 GLN B C 1
ATOM 4164 O O . GLN B 1 208 ? 4.543 25.828 13.438 1 85.12 208 GLN B O 1
ATOM 4169 N N . LEU B 1 209 ? 6.164 24.719 12.445 1 89.81 209 LEU B N 1
ATOM 4170 C CA . LEU B 1 209 ? 7.207 25.609 12.93 1 89.81 209 LEU B CA 1
ATOM 4171 C C . LEU B 1 209 ? 7.051 27.016 12.344 1 89.81 209 LEU B C 1
ATOM 4173 O O . LEU B 1 209 ? 7.574 27.984 12.891 1 89.81 209 LEU B O 1
ATOM 4177 N N . GLU B 1 210 ? 6.316 27.078 11.289 1 86.25 210 GLU B N 1
ATOM 4178 C CA . GLU B 1 210 ? 6.125 28.359 10.625 1 86.25 210 GLU B CA 1
ATOM 4179 C C . GLU B 1 210 ? 4.836 29.031 11.086 1 86.25 210 GLU B C 1
ATOM 4181 O O . GLU B 1 210 ? 4.547 30.172 10.695 1 86.25 210 GLU B O 1
ATOM 4186 N N . GLU B 1 211 ? 4.156 28.391 11.93 1 84.25 211 GLU B N 1
ATOM 4187 C CA . GLU B 1 211 ? 2.871 28.906 12.391 1 84.25 211 GLU B CA 1
ATOM 4188 C C . GLU B 1 211 ? 3.061 30.047 13.383 1 84.25 211 GLU B C 1
ATOM 4190 O O . GLU B 1 211 ? 4.09 30.141 14.055 1 84.25 211 GLU B O 1
ATOM 4195 N N . ASP B 1 212 ? 2.076 30.859 13.531 1 84.56 212 ASP B N 1
ATOM 4196 C CA . ASP B 1 212 ? 2.111 32.062 14.375 1 84.56 212 ASP B CA 1
ATOM 4197 C C . ASP B 1 212 ? 2.273 31.672 15.852 1 84.56 212 ASP B C 1
ATOM 4199 O O . ASP B 1 212 ? 2.945 32.375 16.609 1 84.56 212 ASP B O 1
ATOM 4203 N N . TYR B 1 213 ? 1.696 30.594 16.234 1 85.12 213 TYR B N 1
ATOM 4204 C CA . TYR B 1 213 ? 1.76 30.234 17.656 1 85.12 213 TYR B CA 1
ATOM 4205 C C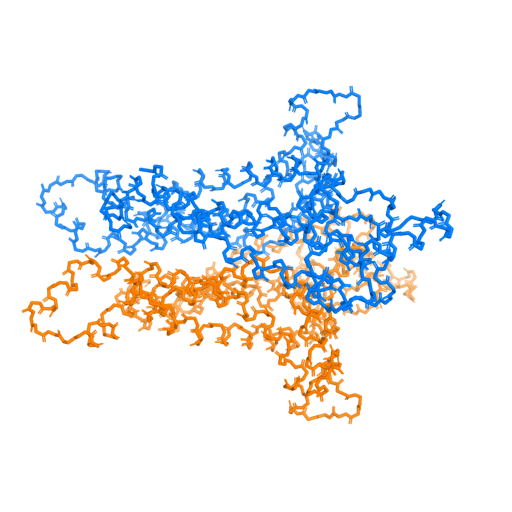 . TYR B 1 213 ? 3.191 29.922 18.078 1 85.12 213 TYR B C 1
ATOM 4207 O O . TYR B 1 213 ? 3.564 30.141 19.234 1 85.12 213 TYR B O 1
ATOM 4215 N N . VAL B 1 214 ? 3.961 29.5 17.172 1 90.44 214 VAL B N 1
ATOM 4216 C CA . VAL B 1 214 ? 5.359 29.188 17.453 1 90.44 214 VAL B CA 1
ATOM 4217 C C . VAL B 1 214 ? 6.145 30.484 17.641 1 90.44 214 VAL B C 1
ATOM 4219 O O . VAL B 1 214 ? 6.94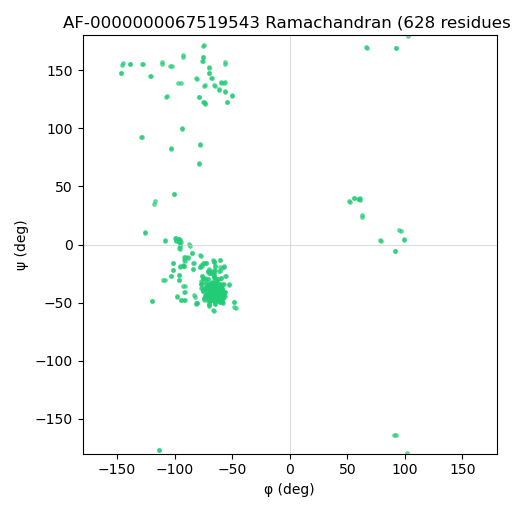5 30.609 18.562 1 90.44 214 VAL B O 1
ATOM 4222 N N . GLN B 1 215 ? 5.855 31.406 16.75 1 89.19 215 GLN B N 1
ATOM 4223 C CA . GLN B 1 215 ? 6.52 32.688 16.859 1 89.19 215 GLN B CA 1
ATOM 4224 C C . GLN B 1 215 ? 6.168 33.406 18.172 1 89.19 215 GLN B C 1
ATOM 4226 O O . GLN B 1 215 ? 7.02 34.031 18.797 1 89.19 215 GLN B O 1
ATOM 4231 N N . ILE B 1 216 ? 4.914 33.25 18.531 1 90.38 216 ILE B N 1
ATOM 4232 C CA . ILE B 1 216 ? 4.445 33.844 19.781 1 90.38 216 ILE B CA 1
ATOM 4233 C C . ILE B 1 216 ? 5.195 33.219 20.969 1 90.38 216 ILE B C 1
ATOM 4235 O O . ILE B 1 216 ? 5.617 33.906 21.891 1 90.38 216 ILE B O 1
ATOM 4239 N N . GLN B 1 217 ? 5.426 31.984 20.938 1 91.31 217 GLN B N 1
ATOM 4240 C CA . GLN B 1 217 ? 6.133 31.297 22.016 1 91.31 217 GLN B CA 1
ATOM 4241 C C . GLN B 1 217 ? 7.586 31.766 22.094 1 91.31 217 GLN B C 1
ATOM 4243 O O . GLN B 1 217 ? 8.125 31.938 23.188 1 91.31 217 GLN B O 1
ATOM 4248 N N . TYR B 1 218 ? 8.188 31.969 20.938 1 91.94 218 TYR B N 1
ATOM 4249 C CA . TYR B 1 218 ? 9.555 32.469 20.922 1 91.94 218 TYR B CA 1
ATOM 4250 C C . TYR B 1 218 ? 9.625 33.875 21.484 1 91.94 218 TYR B C 1
ATOM 4252 O O . TYR B 1 218 ? 10.562 34.219 22.203 1 91.94 218 TYR B O 1
ATOM 4260 N N . ALA B 1 219 ? 8.617 34.625 21.172 1 93.12 219 ALA B N 1
ATOM 4261 C CA . ALA B 1 219 ? 8.547 36 21.672 1 93.12 219 ALA B CA 1
ATOM 4262 C C . ALA B 1 219 ? 8.406 36.031 23.188 1 93.12 219 ALA B C 1
ATOM 4264 O O . ALA B 1 219 ? 8.891 36.969 23.844 1 93.12 219 ALA B O 1
ATOM 4265 N N . TYR B 1 220 ? 7.801 35 23.703 1 93.88 220 TYR B N 1
ATOM 4266 C CA . TYR B 1 220 ? 7.613 34.906 25.141 1 93.88 220 TYR B CA 1
ATOM 4267 C C . TYR B 1 220 ? 8.828 34.281 25.812 1 93.88 220 TYR B C 1
ATOM 4269 O O . TYR B 1 220 ? 8.828 34.031 27.016 1 93.88 220 TYR B O 1
ATOM 4277 N N . GLY B 1 221 ? 9.836 33.906 25.031 1 93.12 221 GLY B N 1
ATOM 4278 C CA . GLY B 1 221 ? 11.109 33.469 25.578 1 93.12 221 GLY B CA 1
ATOM 4279 C C . GLY B 1 221 ? 11.211 31.969 25.688 1 93.12 221 GLY B C 1
ATOM 4280 O O . GLY B 1 221 ? 12.117 31.453 26.359 1 93.12 221 GLY B O 1
ATOM 4281 N N . ALA B 1 222 ? 10.328 31.297 25.109 1 93.75 222 ALA B N 1
ATOM 4282 C CA . ALA B 1 222 ? 10.375 29.844 25.172 1 93.75 222 ALA B CA 1
ATOM 4283 C C . ALA B 1 222 ? 11.586 29.297 24.406 1 93.75 222 ALA B C 1
ATOM 4285 O O . ALA B 1 222 ? 11.984 29.859 23.391 1 93.75 222 ALA B O 1
ATOM 4286 N N . SER B 1 223 ? 12.172 28.219 24.953 1 95.25 223 SER B N 1
ATOM 4287 C CA . SER B 1 223 ? 13.297 27.578 24.281 1 95.25 223 SER B CA 1
ATOM 4288 C C . SER B 1 223 ? 12.836 26.75 23.078 1 95.25 223 SER B C 1
ATOM 4290 O O . SER B 1 223 ? 11.672 26.359 23 1 95.25 223 SER B O 1
ATOM 4292 N N . LYS B 1 224 ? 13.727 26.422 22.156 1 93.12 224 LYS B N 1
ATOM 4293 C CA . LYS B 1 224 ? 13.43 25.609 20.984 1 93.12 224 LYS B CA 1
ATOM 4294 C C . LYS B 1 224 ? 12.93 24.219 21.391 1 93.12 224 LYS B C 1
ATOM 4296 O O . LYS B 1 224 ? 12.016 23.672 20.766 1 93.12 224 LYS B O 1
ATOM 4301 N N . LYS B 1 225 ? 13.523 23.703 22.422 1 93.94 225 LYS B N 1
ATOM 4302 C CA . LYS B 1 225 ? 13.141 22.375 22.906 1 93.94 225 LYS B CA 1
ATOM 4303 C C . LYS B 1 225 ? 11.727 22.375 23.469 1 93.94 225 LYS B C 1
ATOM 4305 O O . LYS B 1 225 ? 10.93 21.484 23.188 1 93.94 225 LYS B O 1
ATOM 4310 N N . THR B 1 226 ? 11.406 23.422 24.172 1 93.5 226 THR B N 1
ATOM 4311 C CA . THR B 1 226 ? 10.078 23.531 24.75 1 93.5 226 THR B CA 1
ATOM 4312 C C . THR B 1 226 ? 9.016 23.703 23.672 1 93.5 226 THR B C 1
ATOM 4314 O O . THR B 1 226 ? 7.957 23.078 23.734 1 93.5 226 THR B O 1
ATOM 4317 N N . VAL B 1 227 ? 9.352 24.531 22.734 1 93.88 227 VAL B N 1
ATOM 4318 C CA . VAL B 1 227 ? 8.422 24.781 21.641 1 93.88 227 VAL B CA 1
ATOM 4319 C C . VAL B 1 227 ? 8.188 23.5 20.844 1 93.88 227 VAL B C 1
ATOM 4321 O O . VAL B 1 227 ? 7.047 23.172 20.516 1 93.88 227 VAL B O 1
ATOM 4324 N N . LEU B 1 228 ? 9.219 22.781 20.641 1 93.62 228 LEU B N 1
ATOM 4325 C CA . LEU B 1 228 ? 9.148 21.562 19.812 1 93.62 228 LEU B CA 1
ATOM 4326 C C . LEU B 1 228 ? 8.344 20.484 20.516 1 93.62 228 LEU B C 1
ATOM 4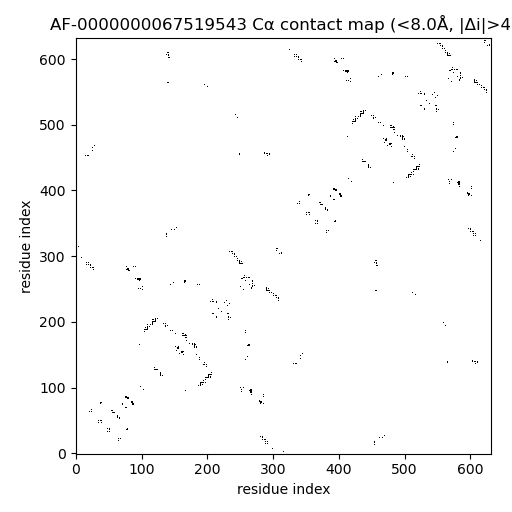328 O O . LEU B 1 228 ? 7.391 19.938 19.953 1 93.62 228 LEU B O 1
ATOM 4332 N N . PHE B 1 229 ? 8.609 20.188 21.797 1 92 229 PHE B N 1
ATOM 4333 C CA . PHE B 1 229 ? 8.07 19 22.453 1 92 229 PHE B CA 1
ATOM 4334 C C . PHE B 1 229 ? 6.75 19.312 23.141 1 92 229 PHE B C 1
ATOM 4336 O O . PHE B 1 229 ? 5.891 18.438 23.266 1 92 229 PHE B O 1
ATOM 4343 N N . ASN B 1 230 ? 6.492 20.594 23.375 1 88.56 230 ASN B N 1
ATOM 4344 C CA . ASN B 1 230 ? 5.27 20.922 24.094 1 88.56 230 ASN B CA 1
ATOM 4345 C C . ASN B 1 230 ? 4.191 21.453 23.156 1 88.56 230 ASN B C 1
ATOM 4347 O O . ASN B 1 230 ? 3 21.391 23.469 1 88.56 230 ASN B O 1
ATOM 4351 N N . HIS B 1 231 ? 4.582 22.062 22.047 1 88.44 231 HIS B N 1
ATOM 4352 C CA . HIS B 1 231 ? 3.592 22.719 21.203 1 88.44 231 HIS B CA 1
ATOM 4353 C C . HIS B 1 231 ? 3.566 22.109 19.812 1 88.44 231 HIS B C 1
ATOM 4355 O O . HIS B 1 231 ? 2.543 21.562 19.375 1 88.44 231 HIS B O 1
ATOM 4361 N N . VAL B 1 232 ? 4.723 21.984 19.266 1 91 232 VAL B N 1
ATOM 4362 C CA . VAL B 1 232 ? 4.789 21.547 17.875 1 91 232 VAL B CA 1
ATOM 4363 C C . VAL B 1 232 ? 4.453 20.047 17.797 1 91 232 VAL B C 1
ATOM 4365 O O . VAL B 1 232 ? 3.662 19.641 16.953 1 91 232 VAL B O 1
ATOM 4368 N N . LEU B 1 233 ? 5 19.281 18.688 1 91.25 233 LEU B N 1
ATOM 4369 C CA . LEU B 1 233 ? 4.812 17.828 18.656 1 91.25 233 LEU B CA 1
ATOM 4370 C C . LEU B 1 233 ? 3.336 17.469 18.766 1 91.25 233 LEU B C 1
ATOM 4372 O O . LEU B 1 233 ? 2.854 16.594 18.047 1 91.25 233 LEU B O 1
ATOM 4376 N N . ARG B 1 234 ? 2.635 18.078 19.562 1 86.12 234 ARG B N 1
ATOM 4377 C CA . ARG B 1 234 ? 1.212 17.828 19.75 1 86.12 234 ARG B CA 1
ATOM 4378 C C . ARG B 1 234 ? 0.433 18.047 18.453 1 86.12 234 ARG B C 1
ATOM 4380 O O . ARG B 1 234 ? -0.428 17.25 18.094 1 86.12 234 ARG B O 1
ATOM 4387 N N . ASN B 1 235 ? 0.766 19.109 17.781 1 83.25 235 ASN B N 1
ATOM 4388 C CA . ASN B 1 235 ? 0.058 19.469 16.562 1 83.25 235 ASN B CA 1
ATOM 4389 C C . ASN B 1 235 ? 0.467 18.562 15.398 1 83.25 235 ASN B C 1
ATOM 4391 O O . ASN B 1 235 ? -0.342 18.281 14.516 1 83.25 235 ASN B O 1
ATOM 4395 N N . VAL B 1 236 ? 1.687 18.125 15.492 1 86.88 236 VAL B N 1
ATOM 4396 C CA . VAL B 1 236 ? 2.205 17.266 14.445 1 86.88 236 VAL B CA 1
ATOM 4397 C C . VAL B 1 236 ? 1.628 15.852 14.609 1 86.88 236 VAL B C 1
ATOM 4399 O O . VAL B 1 236 ? 1.393 15.156 13.617 1 86.88 236 VAL B O 1
ATOM 4402 N N . LEU B 1 237 ? 1.266 15.445 15.828 1 85.44 237 LEU B N 1
ATOM 4403 C CA . LEU B 1 237 ? 0.827 14.086 16.109 1 85.44 237 LEU B CA 1
ATOM 4404 C C . LEU B 1 237 ? -0.616 13.875 15.664 1 85.44 237 LEU B C 1
ATOM 4406 O O . LEU B 1 237 ? -1.022 12.75 15.383 1 85.44 237 LEU B O 1
ATOM 4410 N N . ILE B 1 238 ? -1.32 14.93 15.492 1 78.81 238 ILE B N 1
ATOM 4411 C CA . ILE B 1 238 ? -2.742 14.805 15.188 1 78.81 238 ILE B CA 1
ATOM 4412 C C . ILE B 1 238 ? -2.922 14.133 13.836 1 78.81 238 ILE B C 1
ATOM 4414 O O . ILE B 1 238 ? -3.568 13.086 13.734 1 78.81 238 ILE B O 1
ATOM 4418 N N . PRO B 1 239 ? -2.248 14.648 12.852 1 74.75 239 PRO B N 1
ATOM 4419 C CA . PRO B 1 239 ? -2.387 13.938 11.578 1 74.75 239 PRO B CA 1
ATOM 4420 C C . PRO B 1 239 ? -1.734 12.562 11.594 1 74.75 239 PRO B C 1
ATOM 4422 O O . PRO B 1 239 ? -2.17 11.656 10.875 1 74.75 239 PRO B O 1
ATOM 4425 N N . ILE B 1 240 ? -0.777 12.391 12.484 1 82.81 240 ILE B N 1
ATOM 4426 C CA . ILE B 1 240 ? -0.069 11.117 12.57 1 82.81 240 ILE B CA 1
ATOM 4427 C C . ILE B 1 240 ? -0.98 10.062 13.188 1 82.81 240 ILE B C 1
ATOM 4429 O O . ILE B 1 240 ? -0.937 8.891 12.805 1 82.81 240 ILE B O 1
ATOM 4433 N N . ILE B 1 241 ? -1.826 10.484 14.078 1 85.12 241 ILE B N 1
ATOM 4434 C CA . ILE B 1 241 ? -2.789 9.578 14.688 1 85.12 241 ILE B CA 1
ATOM 4435 C C . ILE B 1 241 ? -3.752 9.055 13.633 1 85.12 241 ILE B C 1
ATOM 4437 O O . ILE B 1 241 ? -4.129 7.879 13.648 1 85.12 241 ILE B O 1
ATOM 4441 N N . THR B 1 242 ? -4.086 9.914 12.688 1 77.56 242 THR B N 1
ATOM 4442 C CA . THR B 1 242 ? -4.938 9.484 11.586 1 77.56 242 THR B CA 1
ATOM 4443 C C . THR B 1 242 ? -4.238 8.43 10.742 1 77.56 242 THR B C 1
ATOM 4445 O O . THR B 1 242 ? -4.832 7.406 10.391 1 77.56 242 THR B O 1
ATOM 4448 N N . ILE B 1 243 ? -2.996 8.695 10.461 1 82.06 243 ILE B N 1
ATOM 4449 C CA . ILE B 1 243 ? -2.219 7.738 9.688 1 82.06 243 ILE B CA 1
ATOM 4450 C C . ILE B 1 243 ? -2.127 6.414 10.445 1 82.06 243 ILE B C 1
ATOM 4452 O O . ILE B 1 243 ? -2.254 5.344 9.844 1 82.06 243 ILE B O 1
ATOM 4456 N N . PHE B 1 244 ? -1.951 6.504 11.711 1 85.06 244 PHE B N 1
ATOM 4457 C CA . PHE B 1 244 ? -1.879 5.309 12.547 1 85.06 244 PHE B CA 1
ATOM 4458 C C . PHE B 1 244 ? -3.174 4.512 12.461 1 85.06 244 PHE B C 1
ATOM 4460 O O . PHE B 1 244 ? -3.148 3.295 12.266 1 85.06 244 PHE B O 1
ATOM 4467 N N . GLY B 1 245 ? -4.234 5.176 12.625 1 79.56 245 GLY B N 1
ATOM 4468 C CA . GLY B 1 245 ? -5.523 4.512 12.539 1 79.56 245 GLY B CA 1
ATOM 4469 C C . GLY B 1 245 ? -5.766 3.85 11.195 1 79.56 245 GLY B C 1
ATOM 4470 O O . GLY B 1 245 ? -6.293 2.738 11.133 1 79.56 245 GLY B O 1
ATOM 4471 N N . LEU B 1 246 ? -5.344 4.539 10.172 1 77 246 LEU B N 1
ATOM 4472 C CA . LEU B 1 246 ? -5.547 4.043 8.812 1 77 246 LEU B CA 1
ATOM 4473 C C . LEU B 1 246 ? -4.621 2.867 8.516 1 77 246 LEU B C 1
ATOM 4475 O O . LEU B 1 246 ? -4.824 2.135 7.547 1 77 246 LEU B O 1
ATOM 4479 N N . SER B 1 247 ? -3.609 2.713 9.344 1 82 247 SER B N 1
ATOM 4480 C CA . SER B 1 247 ? -2.643 1.643 9.125 1 82 247 SER B CA 1
ATOM 4481 C C . SER B 1 247 ? -3.084 0.349 9.797 1 82 247 SER B C 1
ATOM 4483 O O . SER B 1 247 ? -2.564 -0.727 9.492 1 82 247 SER B O 1
ATOM 4485 N N . ILE B 1 248 ? -4.078 0.39 10.641 1 78.94 248 ILE B N 1
ATOM 4486 C CA . ILE B 1 248 ? -4.449 -0.737 11.492 1 78.94 248 ILE B CA 1
ATOM 4487 C C . ILE B 1 248 ? -5.086 -1.836 10.641 1 78.94 248 ILE B C 1
ATOM 4489 O O . ILE B 1 248 ? -4.797 -3.02 10.836 1 78.94 248 ILE B O 1
ATOM 4493 N N . PRO B 1 249 ? -5.914 -1.503 9.648 1 71.25 249 PRO B N 1
ATOM 4494 C CA . PRO B 1 249 ? -6.461 -2.572 8.805 1 71.25 249 PRO B CA 1
ATOM 4495 C C . PRO B 1 249 ? -5.375 -3.371 8.086 1 71.25 249 PRO B C 1
ATOM 4497 O O . PRO B 1 249 ? -5.559 -4.559 7.812 1 71.25 249 PRO B O 1
ATOM 4500 N N . SER B 1 250 ? -4.277 -2.723 7.812 1 71.38 250 SER B N 1
ATOM 4501 C CA . SER B 1 250 ? -3.184 -3.396 7.121 1 71.38 250 SER B CA 1
ATOM 4502 C C . SER B 1 250 ? -2.586 -4.504 7.98 1 71.38 250 SER B C 1
ATOM 4504 O O . SER B 1 250 ? -1.908 -5.398 7.469 1 71.38 250 SER B O 1
ATOM 4506 N N . LEU B 1 251 ? -2.902 -4.484 9.289 1 72.94 251 LEU B N 1
ATOM 4507 C CA . LEU B 1 251 ? -2.393 -5.504 10.203 1 72.94 251 LEU B CA 1
ATOM 4508 C C . LEU B 1 251 ? -2.961 -6.879 9.852 1 72.94 251 LEU B C 1
ATOM 4510 O O . LEU B 1 251 ? -2.34 -7.902 10.148 1 72.94 251 LEU B O 1
ATOM 4514 N N . VAL B 1 252 ? -4.113 -6.816 9.203 1 67.12 252 VAL B N 1
ATOM 4515 C CA . VAL B 1 252 ? -4.727 -8.102 8.883 1 67.12 252 VAL B CA 1
ATOM 4516 C C . VAL B 1 252 ? -4.625 -8.367 7.383 1 67.12 252 VAL B C 1
ATOM 4518 O O . VAL B 1 252 ? -4.633 -9.516 6.945 1 67.12 252 VAL B O 1
ATOM 4521 N N . GLY B 1 253 ? -4.648 -7.254 6.641 1 64.38 253 GLY B N 1
ATOM 4522 C CA . GLY B 1 253 ? -4.445 -7.473 5.219 1 64.38 253 GLY B CA 1
ATOM 4523 C C . GLY B 1 253 ? -3.107 -8.109 4.898 1 64.38 253 GLY B C 1
ATOM 4524 O O . GLY B 1 253 ? -2.963 -8.773 3.867 1 64.38 253 GLY B O 1
ATOM 4525 N N . GLY B 1 254 ? -2.273 -8.094 5.922 1 60.84 254 GLY B N 1
ATOM 4526 C CA . GLY B 1 254 ? -0.99 -8.781 5.891 1 60.84 254 GLY B CA 1
ATOM 4527 C C . GLY B 1 254 ? -0.018 -8.18 4.895 1 60.84 254 GLY B C 1
ATOM 4528 O O . GLY B 1 254 ? -0.304 -7.145 4.285 1 60.84 254 GLY B O 1
ATOM 4529 N N . ALA B 1 255 ? 1.15 -8.641 5.012 1 81.31 255 ALA B N 1
ATOM 4530 C CA . ALA B 1 255 ? 2.234 -8.336 4.082 1 81.31 255 ALA B CA 1
ATOM 4531 C C . ALA B 1 255 ? 2.494 -9.508 3.137 1 81.31 255 ALA B C 1
ATOM 4533 O O . ALA B 1 255 ? 3.393 -10.32 3.377 1 81.31 255 ALA B O 1
ATOM 4534 N N . PHE B 1 256 ? 1.627 -9.492 2.094 1 80.69 256 PHE B N 1
ATOM 4535 C CA . PHE B 1 256 ? 1.609 -10.625 1.179 1 80.69 256 PHE B CA 1
ATOM 4536 C C . PHE B 1 256 ? 3.023 -10.984 0.737 1 80.69 256 PHE B C 1
ATOM 4538 O O . PHE B 1 256 ? 3.441 -12.141 0.856 1 80.69 256 PHE B O 1
ATOM 4545 N N . ILE B 1 257 ? 3.734 -10.023 0.328 1 80.06 257 ILE B N 1
ATOM 4546 C CA . ILE B 1 257 ? 5.047 -10.258 -0.263 1 80.06 257 ILE B CA 1
ATOM 4547 C C . ILE B 1 257 ? 6.043 -10.656 0.827 1 80.06 257 ILE B C 1
ATOM 4549 O O . ILE B 1 257 ? 6.742 -11.664 0.703 1 80.06 257 ILE B O 1
ATOM 4553 N N . THR B 1 258 ? 5.988 -9.992 1.89 1 89.44 258 THR B N 1
ATOM 4554 C CA . THR B 1 258 ? 6.941 -10.234 2.967 1 89.44 258 THR B CA 1
ATOM 4555 C C . THR B 1 258 ? 6.695 -11.594 3.613 1 89.44 258 THR B C 1
ATOM 4557 O O . THR B 1 258 ? 7.637 -12.352 3.85 1 89.44 258 THR B O 1
ATOM 4560 N N . GLU B 1 259 ? 5.426 -11.898 3.838 1 90.81 259 GLU B N 1
ATOM 4561 C CA . GLU B 1 259 ? 5.109 -13.188 4.453 1 90.81 259 GLU B CA 1
ATOM 4562 C C . GLU B 1 259 ? 5.461 -14.344 3.527 1 90.81 259 GLU B C 1
ATOM 4564 O O . GLU B 1 259 ? 5.883 -15.406 3.988 1 90.81 259 GLU B O 1
ATOM 4569 N N . THR B 1 260 ? 5.344 -14.117 2.271 1 84.19 260 THR B N 1
ATOM 4570 C CA . THR B 1 260 ? 5.656 -15.156 1.302 1 84.19 260 THR B CA 1
ATOM 4571 C C . THR B 1 260 ? 7.168 -15.344 1.176 1 84.19 260 THR B C 1
ATOM 4573 O O . THR B 1 260 ? 7.664 -16.469 1.216 1 84.19 260 THR B O 1
ATOM 4576 N N . VAL B 1 261 ? 7.898 -14.281 1.076 1 86.38 261 VAL B N 1
ATOM 4577 C CA . VAL B 1 261 ? 9.344 -14.344 0.862 1 86.38 261 VAL B CA 1
ATOM 4578 C C . VAL B 1 261 ? 10.016 -14.984 2.072 1 86.38 261 VAL B C 1
ATOM 4580 O O . VAL B 1 261 ? 10.93 -15.789 1.924 1 86.38 261 VAL B O 1
ATOM 4583 N N . PHE B 1 262 ? 9.523 -14.688 3.244 1 93.75 262 PHE B N 1
ATOM 4584 C CA . PHE B 1 262 ? 10.133 -15.188 4.469 1 93.75 262 PHE B CA 1
ATOM 4585 C C . PHE B 1 262 ? 9.43 -16.453 4.945 1 93.75 262 PHE B C 1
ATOM 4587 O O . PHE B 1 262 ? 9.719 -16.969 6.027 1 93.75 262 PHE B O 1
ATOM 4594 N N . SER B 1 263 ? 8.453 -16.953 4.129 1 92.19 263 SER B N 1
ATOM 4595 C CA . SER B 1 263 ? 7.672 -18.125 4.504 1 92.19 263 SER B CA 1
ATOM 4596 C C . SER B 1 263 ? 7.066 -17.969 5.895 1 92.19 263 SER B C 1
ATOM 4598 O O . SER B 1 263 ? 7.145 -18.875 6.719 1 92.19 263 SER B O 1
ATOM 4600 N N . TRP B 1 264 ? 6.684 -16.781 6.148 1 93.5 264 TRP B N 1
ATOM 4601 C CA . TRP B 1 264 ? 5.988 -16.469 7.391 1 93.5 264 TRP B CA 1
ATOM 4602 C C . TRP B 1 264 ? 4.543 -16.953 7.344 1 93.5 264 TRP B C 1
ATOM 4604 O O . TRP B 1 264 ? 3.797 -16.625 6.418 1 93.5 264 TRP B O 1
ATOM 4614 N N . PRO B 1 265 ? 4.18 -17.766 8.25 1 93.31 265 PRO B N 1
ATOM 4615 C CA . PRO B 1 265 ? 2.848 -18.359 8.172 1 93.31 265 PRO B CA 1
ATOM 4616 C C . PRO B 1 265 ? 1.746 -17.422 8.648 1 93.31 265 PRO B C 1
ATOM 4618 O O . PRO B 1 265 ? 1.062 -17.719 9.633 1 93.31 265 PRO B O 1
ATOM 4621 N N . GLY B 1 266 ? 1.502 -16.438 7.914 1 93 266 GLY B N 1
ATOM 4622 C CA . GLY B 1 266 ? 0.52 -15.422 8.289 1 93 266 GLY B CA 1
ATOM 4623 C C . GLY B 1 266 ? -0.687 -15.398 7.371 1 93 266 GLY B C 1
ATOM 4624 O O . GLY B 1 266 ? -0.841 -16.266 6.512 1 93 266 GLY B O 1
ATOM 4625 N N . LEU B 1 267 ? -1.58 -14.461 7.602 1 90.88 267 LEU B N 1
ATOM 4626 C CA . LEU B 1 267 ? -2.811 -14.289 6.836 1 90.88 267 LEU B CA 1
ATOM 4627 C C . LEU B 1 267 ? -2.514 -13.758 5.438 1 90.88 267 LEU B C 1
ATOM 4629 O O . LEU B 1 267 ? -3.26 -14.031 4.496 1 90.88 267 LEU B O 1
ATOM 4633 N N . GLY B 1 268 ? -1.447 -13.008 5.371 1 87.38 268 GLY B N 1
ATOM 4634 C CA . GLY B 1 268 ? -1.068 -12.508 4.062 1 87.38 268 GLY B CA 1
ATOM 4635 C C . GLY B 1 268 ? -0.738 -13.602 3.072 1 87.38 268 GLY B C 1
ATOM 4636 O O . GLY B 1 268 ? -1.233 -13.602 1.942 1 87.38 268 GLY B O 1
ATOM 4637 N N . SER B 1 269 ? 0.055 -14.492 3.498 1 88.06 269 SER B N 1
ATOM 4638 C CA . SER B 1 269 ? 0.402 -15.625 2.643 1 88.06 269 SER B CA 1
ATOM 4639 C C . SER B 1 269 ? -0.817 -16.484 2.352 1 88.06 269 SER B C 1
ATOM 4641 O O . SER B 1 269 ? -0.995 -16.969 1.227 1 88.06 269 SER B O 1
ATOM 4643 N N . LEU B 1 270 ? -1.649 -16.641 3.336 1 88.81 270 LEU B N 1
ATOM 4644 C CA . LEU B 1 270 ? -2.889 -17.391 3.137 1 88.81 270 LEU B CA 1
ATOM 4645 C C . LEU B 1 270 ? -3.797 -16.672 2.141 1 88.81 270 LEU B C 1
ATOM 4647 O O . LEU B 1 270 ? -4.395 -17.312 1.271 1 88.81 270 LEU B O 1
ATOM 4651 N N . GLY B 1 271 ? -3.877 -15.406 2.264 1 86.38 271 GLY B N 1
ATOM 4652 C CA . GLY B 1 271 ? -4.742 -14.594 1.419 1 86.38 271 GLY B CA 1
ATOM 4653 C C . GLY B 1 271 ? -4.312 -14.586 -0.036 1 86.38 271 GLY B C 1
ATOM 4654 O O . GLY B 1 271 ? -5.145 -14.75 -0.934 1 86.38 271 GLY B O 1
ATOM 4655 N N . VAL B 1 272 ? -3.053 -14.43 -0.195 1 80.5 272 VAL B N 1
ATOM 4656 C CA . VAL B 1 272 ? -2.566 -14.352 -1.569 1 80.5 272 VAL B CA 1
ATOM 4657 C C . VAL B 1 272 ? -2.795 -15.695 -2.27 1 80.5 272 VAL B C 1
ATOM 4659 O O . VAL B 1 272 ? -3.201 -15.727 -3.434 1 80.5 272 VAL B O 1
ATOM 4662 N N . ASN B 1 273 ? -2.559 -16.719 -1.6 1 83.12 273 ASN B N 1
ATOM 4663 C CA . ASN B 1 273 ? -2.83 -18.031 -2.162 1 83.12 273 ASN B CA 1
ATOM 4664 C C . ASN B 1 273 ? -4.316 -18.234 -2.447 1 83.12 273 ASN B C 1
ATOM 4666 O O . ASN B 1 273 ? -4.688 -18.812 -3.469 1 83.12 273 ASN B O 1
ATOM 4670 N N . ALA B 1 274 ? -5.121 -17.75 -1.556 1 86.88 274 ALA B N 1
ATOM 4671 C CA . ALA B 1 274 ? -6.566 -17.875 -1.703 1 86.88 274 ALA B CA 1
ATOM 4672 C C . ALA B 1 274 ? -7.066 -17.078 -2.906 1 86.88 274 ALA B C 1
ATOM 4674 O O . ALA B 1 274 ? -7.977 -17.516 -3.615 1 86.88 274 ALA B O 1
ATOM 4675 N N . ILE B 1 275 ? -6.52 -15.961 -3.146 1 78.5 275 ILE B N 1
ATOM 4676 C CA . ILE B 1 275 ? -6.934 -15.094 -4.246 1 78.5 275 ILE B CA 1
ATOM 4677 C C . ILE B 1 275 ? -6.602 -15.75 -5.578 1 78.5 275 ILE B C 1
ATOM 4679 O O . ILE B 1 275 ? -7.453 -15.836 -6.465 1 78.5 275 ILE B O 1
ATOM 4683 N N . PHE B 1 276 ? -5.445 -16.297 -5.695 1 74.69 276 PHE B N 1
ATOM 4684 C CA . PHE B 1 276 ? -4.992 -16.844 -6.969 1 74.69 276 PHE B CA 1
ATOM 4685 C C . PHE B 1 276 ? -5.66 -18.188 -7.238 1 74.69 276 PHE B C 1
ATOM 4687 O O . PHE B 1 276 ? -5.746 -18.625 -8.391 1 74.69 276 PHE B O 1
ATOM 4694 N N . ARG B 1 277 ? -6.18 -18.734 -6.148 1 81.81 277 ARG B N 1
ATOM 4695 C CA . ARG B 1 277 ? -6.836 -20.031 -6.316 1 81.81 277 ARG B CA 1
ATOM 4696 C C . ARG B 1 277 ? -8.344 -19.891 -6.18 1 81.81 277 ARG B C 1
ATOM 4698 O O . ARG B 1 277 ? -9.062 -20.891 -6.098 1 81.81 277 ARG B O 1
ATOM 4705 N N . PHE B 1 278 ? -8.812 -18.766 -6.012 1 81.19 278 PHE B N 1
ATOM 4706 C CA . PHE B 1 278 ? -10.234 -18.438 -5.941 1 81.19 278 PHE B CA 1
ATOM 4707 C C . PHE B 1 278 ? -10.898 -19.172 -4.785 1 81.19 278 PHE B C 1
ATOM 4709 O O . PHE B 1 278 ? -11.961 -19.766 -4.957 1 81.19 278 PHE B O 1
ATOM 4716 N N . ASP B 1 279 ? -10.133 -19.234 -3.701 1 88.69 279 ASP B N 1
ATOM 4717 C CA . ASP B 1 279 ? -10.688 -19.766 -2.457 1 88.69 279 ASP B CA 1
ATOM 4718 C C . ASP B 1 279 ? -11.562 -18.719 -1.761 1 88.69 279 ASP B C 1
ATOM 4720 O O . ASP B 1 279 ? -11.125 -18.078 -0.812 1 88.69 279 ASP B O 1
ATOM 4724 N N . TYR B 1 280 ? -12.789 -18.672 -2.127 1 86.25 280 TYR B N 1
ATOM 4725 C CA . TYR B 1 280 ? -13.68 -17.578 -1.786 1 86.25 280 TYR B CA 1
ATOM 4726 C C . TYR B 1 280 ? -13.961 -17.547 -0.288 1 86.25 280 TYR B C 1
ATOM 4728 O O . TYR B 1 280 ? -13.984 -16.469 0.323 1 86.25 280 TYR B O 1
ATOM 4736 N N . PRO B 1 281 ? -14.156 -18.656 0.384 1 89.38 281 PRO B N 1
ATOM 4737 C CA . PRO B 1 281 ? -14.414 -18.594 1.824 1 89.38 281 PRO B CA 1
ATOM 4738 C C . PRO B 1 281 ? -13.273 -17.922 2.6 1 89.38 281 PRO B C 1
ATOM 4740 O O . PRO B 1 281 ? -13.531 -17.156 3.533 1 89.38 281 PRO B O 1
ATOM 4743 N N . ILE B 1 282 ? -12.086 -18.203 2.188 1 89.56 282 ILE B N 1
ATOM 4744 C CA . ILE B 1 282 ? -10.945 -17.609 2.863 1 89.56 282 ILE B CA 1
ATOM 4745 C C . ILE B 1 282 ? -10.898 -16.109 2.574 1 89.56 282 ILE B C 1
ATOM 4747 O O . ILE B 1 282 ? -10.688 -15.297 3.48 1 89.56 282 ILE B O 1
ATOM 4751 N N . ILE B 1 283 ? -11.133 -15.766 1.358 1 85.38 283 ILE B N 1
ATOM 4752 C CA . ILE B 1 283 ? -11.117 -14.367 0.95 1 85.38 283 ILE B CA 1
ATOM 4753 C C . ILE B 1 283 ? -12.172 -13.586 1.729 1 85.38 283 ILE B C 1
ATOM 4755 O O . ILE B 1 283 ? -11.898 -12.492 2.236 1 85.38 283 ILE B O 1
ATOM 4759 N N . MET B 1 284 ? -13.266 -14.172 1.829 1 86.75 284 MET B N 1
ATOM 4760 C CA . MET B 1 284 ? -14.359 -13.531 2.555 1 86.75 284 MET B CA 1
ATOM 4761 C C . MET B 1 284 ? -14 -13.352 4.027 1 86.75 284 MET B C 1
ATOM 4763 O O . MET B 1 284 ? -14.234 -12.289 4.602 1 86.75 284 MET B O 1
ATOM 4767 N N . ALA B 1 285 ? -13.484 -14.336 4.59 1 89.06 285 ALA B N 1
ATOM 4768 C CA . ALA B 1 285 ? -13.133 -14.273 6.008 1 89.06 285 ALA B CA 1
ATOM 4769 C C . ALA B 1 285 ? -12.086 -13.203 6.27 1 89.06 285 ALA B C 1
ATOM 4771 O O . ALA B 1 285 ? -12.188 -12.445 7.238 1 89.06 285 ALA B O 1
ATOM 4772 N N . ILE B 1 286 ? -11.148 -13.133 5.43 1 86.31 286 ILE B N 1
ATOM 4773 C CA . ILE B 1 286 ? -10.086 -12.148 5.59 1 86.31 286 ILE B CA 1
ATOM 4774 C C . ILE B 1 286 ? -10.656 -10.742 5.391 1 86.31 286 ILE B C 1
ATOM 4776 O O . ILE B 1 286 ? -10.266 -9.805 6.094 1 86.31 286 ILE B O 1
ATOM 4780 N N . THR B 1 287 ? -11.547 -10.609 4.465 1 82.81 287 THR B N 1
ATOM 4781 C CA . THR B 1 287 ? -12.195 -9.328 4.227 1 82.81 287 THR B CA 1
ATOM 4782 C C . THR B 1 287 ? -12.984 -8.883 5.457 1 82.81 287 THR B C 1
ATOM 4784 O O . THR B 1 287 ? -12.891 -7.727 5.875 1 82.81 287 THR B O 1
ATOM 4787 N N . LEU B 1 288 ? -13.734 -9.766 6.012 1 86.56 288 LEU B N 1
ATOM 4788 C CA . LEU B 1 288 ? -14.508 -9.453 7.207 1 86.56 288 LEU B CA 1
ATOM 4789 C C . LEU B 1 288 ? -13.586 -9.102 8.375 1 86.56 288 LEU B C 1
ATOM 4791 O O . LEU B 1 288 ? -13.859 -8.148 9.109 1 86.56 288 LEU B O 1
ATOM 4795 N N . LEU B 1 289 ? -12.555 -9.836 8.461 1 86.44 289 LEU B N 1
ATOM 4796 C CA . LEU B 1 289 ? -11.586 -9.57 9.523 1 86.44 289 LEU B CA 1
ATOM 4797 C C . LEU B 1 289 ? -10.922 -8.211 9.328 1 86.44 289 LEU B C 1
ATOM 4799 O O . LEU B 1 289 ? -10.695 -7.484 10.297 1 86.44 289 LEU B O 1
ATOM 4803 N N . SER B 1 290 ? -10.594 -7.875 8.109 1 81.88 290 SER B N 1
ATOM 4804 C CA . SER B 1 290 ? -9.992 -6.582 7.805 1 81.88 290 SER B CA 1
ATOM 4805 C C . SER B 1 290 ? -10.93 -5.438 8.18 1 81.88 290 SER B C 1
ATOM 4807 O O . SER B 1 290 ? -10.484 -4.402 8.688 1 81.88 290 SER B O 1
ATOM 4809 N N . SER B 1 291 ? -12.156 -5.625 7.891 1 82.31 291 SER B N 1
ATOM 4810 C CA . SER B 1 291 ? -13.141 -4.617 8.25 1 82.31 291 SER B CA 1
ATOM 4811 C C . SER B 1 291 ? -13.227 -4.441 9.766 1 82.31 291 SER B C 1
ATOM 4813 O O . SER B 1 291 ? -13.359 -3.32 10.258 1 82.31 291 SER B O 1
ATOM 4815 N N . PHE B 1 292 ? -13.141 -5.531 10.414 1 83.75 292 PHE B N 1
ATOM 4816 C CA . PHE B 1 292 ? -13.141 -5.477 11.875 1 83.75 292 PHE B CA 1
ATOM 4817 C C . PHE B 1 292 ? -11.922 -4.727 12.391 1 83.75 292 PHE B C 1
ATOM 4819 O O . PHE B 1 292 ? -12.031 -3.916 13.312 1 83.75 292 PHE B O 1
ATOM 4826 N N . MET B 1 293 ? -10.82 -4.957 11.812 1 81.88 293 MET B N 1
ATOM 4827 C CA . MET B 1 293 ? -9.578 -4.305 12.227 1 81.88 293 MET B CA 1
ATOM 4828 C C . MET B 1 293 ? -9.625 -2.809 11.922 1 81.88 293 MET B C 1
ATOM 4830 O O . MET B 1 293 ? -9.062 -2.002 12.656 1 81.88 293 MET B O 1
ATOM 4834 N N . LEU B 1 294 ? -10.25 -2.494 10.844 1 77.56 294 LEU B N 1
ATOM 4835 C CA . LEU B 1 294 ? -10.422 -1.087 10.508 1 77.56 294 LEU B CA 1
ATOM 4836 C C . LEU B 1 294 ? -11.219 -0.358 11.586 1 77.56 294 LEU B C 1
ATOM 4838 O O . LEU B 1 294 ? -10.859 0.753 11.977 1 77.56 294 LEU B O 1
ATOM 4842 N N . ILE B 1 295 ? -12.25 -0.986 12 1 80.94 295 ILE B N 1
ATOM 4843 C CA . ILE B 1 295 ? -13.078 -0.411 13.055 1 80.94 295 ILE B CA 1
ATOM 4844 C C . ILE B 1 295 ? -12.25 -0.256 14.328 1 80.94 295 ILE B C 1
ATOM 4846 O O . ILE B 1 295 ? -12.297 0.788 14.984 1 80.94 295 ILE B O 1
ATOM 4850 N N . LEU B 1 296 ? -11.492 -1.245 14.594 1 82.12 296 LEU B N 1
ATOM 4851 C CA . LEU B 1 296 ? -10.633 -1.198 15.766 1 82.12 296 LEU B CA 1
ATOM 4852 C C . LEU B 1 296 ? -9.594 -0.091 15.633 1 82.12 296 LEU B C 1
ATOM 4854 O O . LEU B 1 296 ? -9.312 0.621 16.609 1 82.12 296 LEU B O 1
ATOM 4858 N N . GLY B 1 297 ? -9.008 0.014 14.484 1 80.5 297 GLY B N 1
ATOM 4859 C CA . GLY B 1 297 ? -8.031 1.064 14.242 1 80.5 297 GLY B CA 1
ATOM 4860 C C . GLY B 1 297 ? -8.609 2.461 14.398 1 80.5 297 GLY B C 1
ATOM 4861 O O . GLY B 1 297 ? -7.961 3.342 14.969 1 80.5 297 GLY B O 1
ATOM 4862 N N . ASN B 1 298 ? -9.797 2.627 13.93 1 75.12 298 ASN B N 1
ATOM 4863 C CA . ASN B 1 298 ? -10.469 3.912 14.086 1 75.12 298 ASN B CA 1
ATOM 4864 C C . ASN B 1 298 ? -10.758 4.219 15.555 1 75.12 298 ASN B C 1
ATOM 4866 O O . ASN B 1 298 ? -10.648 5.367 15.984 1 75.12 298 ASN B O 1
ATOM 4870 N N . LEU B 1 299 ? -11.102 3.207 16.219 1 79.5 299 LEU B N 1
ATOM 4871 C CA . LEU B 1 299 ? -11.359 3.377 17.641 1 79.5 299 LEU B CA 1
ATOM 4872 C C . LEU B 1 299 ? -10.086 3.77 18.375 1 79.5 299 LEU B C 1
ATOM 4874 O O . LEU B 1 299 ? -10.109 4.664 19.234 1 79.5 299 LEU B O 1
ATOM 4878 N N . ILE B 1 300 ? -9.031 3.16 18.016 1 82.62 300 ILE B N 1
ATOM 4879 C CA . ILE B 1 300 ? -7.746 3.469 18.641 1 82.62 300 ILE B CA 1
ATOM 4880 C C . ILE B 1 300 ? -7.336 4.898 18.281 1 82.62 300 ILE B C 1
ATOM 4882 O O . ILE B 1 300 ? -6.871 5.645 19.156 1 82.62 300 ILE B O 1
ATOM 4886 N N . ALA B 1 301 ? -7.531 5.234 17.062 1 77.12 301 ALA B N 1
ATOM 4887 C CA . ALA B 1 301 ? -7.203 6.59 16.625 1 77.12 301 ALA B CA 1
ATOM 4888 C C . ALA B 1 301 ? -8.023 7.629 17.391 1 77.12 301 ALA B C 1
ATOM 4890 O O . ALA B 1 301 ? -7.492 8.664 17.797 1 77.12 301 ALA B O 1
ATOM 4891 N N . ASP B 1 302 ? -9.227 7.363 17.578 1 73.81 302 ASP B N 1
ATOM 4892 C CA . ASP B 1 302 ? -10.094 8.281 18.312 1 73.81 302 ASP B CA 1
ATOM 4893 C C . ASP B 1 302 ? -9.609 8.453 19.75 1 73.81 302 ASP B C 1
ATOM 4895 O O . ASP B 1 302 ? -9.609 9.57 20.281 1 73.81 302 ASP B O 1
ATOM 4899 N N . ILE B 1 303 ? -9.25 7.363 20.281 1 78.38 303 ILE B N 1
ATOM 4900 C CA . ILE B 1 303 ? -8.75 7.414 21.656 1 78.38 303 ILE B CA 1
ATOM 4901 C C . ILE B 1 303 ? -7.453 8.219 21.703 1 78.38 303 ILE B C 1
ATOM 4903 O O . ILE B 1 303 ? -7.273 9.062 22.578 1 78.38 303 ILE B O 1
ATOM 4907 N N . LEU B 1 304 ? -6.652 8.008 20.766 1 80.81 304 LEU B N 1
ATOM 4908 C CA . LEU B 1 304 ? -5.363 8.688 20.734 1 80.81 304 LEU B CA 1
ATOM 4909 C C . LEU B 1 304 ? -5.539 10.18 20.484 1 80.81 304 LEU B C 1
ATOM 4911 O O . LEU B 1 304 ? -4.797 10.992 21.031 1 80.81 304 LEU B O 1
ATOM 4915 N N . TYR B 1 305 ? -6.492 10.523 19.656 1 74.12 305 TYR B N 1
ATOM 4916 C CA . TYR B 1 305 ? -6.809 11.93 19.453 1 74.12 305 TYR B CA 1
ATOM 4917 C C . TYR B 1 305 ? -7.156 12.617 20.781 1 74.12 305 TYR B C 1
ATOM 4919 O O . TYR B 1 305 ? -6.695 13.727 21.047 1 74.12 305 TYR B O 1
ATOM 4927 N N . GLY B 1 306 ? -7.996 11.875 21.562 1 74 306 GLY B N 1
ATOM 4928 C CA . GLY B 1 306 ? -8.414 12.414 22.844 1 74 306 GLY B CA 1
ATOM 4929 C C . GLY B 1 306 ? -7.258 12.602 23.812 1 74 306 GLY B C 1
ATOM 4930 O O . GLY B 1 306 ? -7.254 13.555 24.594 1 74 306 GLY B O 1
ATOM 4931 N N . VAL B 1 307 ? -6.344 11.766 23.672 1 77.12 307 VAL B N 1
ATOM 4932 C CA . VAL B 1 307 ? -5.191 11.836 24.562 1 77.12 307 VAL B CA 1
ATOM 4933 C C . VAL B 1 307 ? -4.277 12.984 24.141 1 77.12 307 VAL B C 1
ATOM 4935 O O . VAL B 1 307 ? -3.74 13.703 24.984 1 77.12 307 VAL B O 1
ATOM 4938 N N . VAL B 1 308 ? -4.133 13.195 22.891 1 76.94 308 VAL B N 1
ATOM 4939 C CA . VAL B 1 308 ? -3.186 14.172 22.359 1 76.94 308 VAL B CA 1
ATOM 4940 C C . VAL B 1 308 ? -3.812 15.562 22.406 1 76.94 308 VAL B C 1
ATOM 4942 O O . VAL B 1 308 ? -3.133 16.547 22.688 1 76.94 308 VAL B O 1
ATOM 4945 N N . ASP B 1 309 ? -5.059 15.648 21.984 1 71.06 309 ASP B N 1
ATOM 4946 C CA . ASP B 1 309 ? -5.754 16.938 22.016 1 71.06 309 ASP B CA 1
ATOM 4947 C C . ASP B 1 309 ? -7.102 16.797 22.734 1 71.06 309 ASP B C 1
ATOM 4949 O O . ASP B 1 309 ? -8.109 16.453 22.109 1 71.06 309 ASP B O 1
ATOM 4953 N N . PRO B 1 310 ? -7.012 17.062 24.031 1 64.06 310 PRO B N 1
ATOM 4954 C CA . PRO B 1 310 ? -8.227 16.906 24.828 1 64.06 310 PRO B CA 1
ATOM 4955 C C . PRO B 1 310 ? -9.383 17.766 24.312 1 64.06 310 PRO B C 1
ATOM 4957 O O . PRO B 1 310 ? -10.539 17.516 24.688 1 64.06 310 PRO B O 1
ATOM 4960 N N . ARG B 1 311 ? -9 18.781 23.5 1 59.69 311 ARG B N 1
ATOM 4961 C CA . ARG B 1 311 ? -10.078 19.594 22.953 1 59.69 311 ARG B CA 1
ATOM 4962 C C . ARG B 1 311 ? -10.953 18.781 22 1 59.69 311 ARG B C 1
ATOM 4964 O O . ARG B 1 311 ? -12.117 19.109 21.797 1 59.69 311 ARG B O 1
ATOM 4971 N N . ILE B 1 312 ? -10.312 17.875 21.484 1 55.75 312 ILE B N 1
ATOM 4972 C CA . ILE B 1 312 ? -11.023 17.016 20.531 1 55.75 312 ILE B CA 1
ATOM 4973 C C . ILE B 1 312 ? -11.914 16.031 21.281 1 55.75 312 ILE B C 1
ATOM 4975 O O . ILE B 1 312 ? -12.969 15.633 20.781 1 55.75 312 ILE B O 1
ATOM 4979 N N . ARG B 1 313 ? -11.562 15.539 22.562 1 53.34 313 ARG B N 1
ATOM 4980 C CA . ARG B 1 313 ? -12.336 14.648 23.406 1 53.34 313 ARG B CA 1
ATOM 4981 C C . ARG B 1 313 ? -13.781 15.117 23.531 1 53.34 313 ARG B C 1
ATOM 4983 O O . ARG B 1 313 ? -14.703 14.305 23.594 1 53.34 313 ARG B O 1
ATOM 4990 N N . MET B 1 314 ? -13.922 16.391 23.938 1 43.59 314 MET B N 1
ATOM 4991 C CA . MET B 1 314 ? -15.195 16.875 24.469 1 43.59 314 MET B CA 1
ATOM 4992 C C . MET B 1 314 ? -16.266 16.891 23.391 1 43.59 314 MET B C 1
ATOM 4994 O O . MET B 1 314 ? -17.453 17.062 23.688 1 43.59 314 MET B O 1
ATOM 4998 N N . ARG B 1 315 ? -15.945 16.984 22.109 1 44.97 315 ARG B N 1
ATOM 4999 C CA . ARG B 1 315 ? -17.031 17.297 21.188 1 44.97 315 ARG B CA 1
ATOM 5000 C C . ARG B 1 315 ? -17.547 16.031 20.516 1 44.97 315 ARG B C 1
ATOM 5002 O O . ARG B 1 315 ? -18.328 16.094 19.562 1 44.97 315 ARG B O 1
ATOM 5009 N N . GLY B 1 316 ? -17.078 14.797 20.875 1 40.19 316 GLY B N 1
ATOM 5010 C CA . GLY B 1 316 ? -17.844 13.648 20.406 1 40.19 316 GLY B CA 1
ATOM 5011 C C . GLY B 1 316 ? -19.016 13.297 21.312 1 40.19 316 GLY B C 1
ATOM 5012 O O . GLY B 1 316 ? -19.016 13.656 22.484 1 40.19 316 GLY B O 1
#

Foldseek 3Di:
DVVVLVVLVVVLVVVLVVLLVVLLVLLVPDPDDSLLQADAPPDDPVVSVVSVVQCVVVDDPVVNSVSCVVCVVVPQLHAFNVPRDGLSVLAVVFLCLLLVLLVLLLVLLCVQLQVLLLVLLVVPPDPSVVVLLVLLVCLQPDDLLVQLVVCCCVCCPVVNNAHNADQADVPDDDPVRNVRLSVSLSCSSSSNSSSVSSNLLSVQLNVLCPDPVVVVCVVVPDDPVCCSPPPSSLRSCLVVLVVQLQCQLCSLCGDLSSCVRRVRRHLSVVQVVCVVVVRSSNVSVSSSVSSVRSSVSVSSSQVVNCVSPVVSVPPD/DVVVLVVLVVVLVVVLVVLLVVLLVLLVPDPDDSLLQADAPPDDPVVSVVSVVQCVVVDDPVVSSVSCVVCVVVPQLHAFNVPRHGLSVLAVVFLCLLLVLLVLLLVLLCVQLQVLLLVLLVVPPDPSVVVLLVLLVCLQPDDLLVQLVVCCCVCCPPVNPAHNAEQADVPDDDPVRNVRLSVSLSCSSSSNSSSVSSNLLSVQLNVLCPDPVVVVCVVVPDDPVCCSPPPSSLRSCLVVLVVQLQCQLCSLCGDLSSCVRRVRRHLSVVQVVCVVVVRSSNVSVSSSVSSVRSSVSVSSSQVVNCVSPVVSVPPD

Solvent-accessible surface area (backbone atoms only — not comparable to full-atom values): 31798 Å² total; per-residue (Å²): 106,68,66,58,49,49,52,48,54,58,64,41,47,62,54,53,49,52,50,49,51,53,43,50,51,48,52,66,65,39,88,72,66,63,57,54,38,62,47,46,92,83,55,48,70,67,54,51,51,50,49,37,58,67,44,29,76,88,46,58,67,72,54,25,48,53,41,48,50,51,35,46,77,72,58,47,49,32,18,28,73,82,77,56,39,52,32,50,58,55,47,64,70,12,42,60,51,21,40,52,45,42,46,50,17,49,51,53,16,51,67,48,14,51,58,51,6,45,51,32,21,73,38,58,88,34,71,66,24,51,50,53,50,49,52,22,50,50,32,64,29,46,48,65,66,56,53,43,52,52,49,32,45,49,35,24,67,72,63,59,73,38,63,59,57,30,50,55,56,89,93,54,89,46,70,66,47,35,48,47,29,40,47,60,58,24,48,49,53,16,45,36,46,22,25,54,48,15,51,53,39,15,54,40,34,43,54,46,66,69,34,67,70,46,52,50,39,47,74,72,64,51,50,71,66,53,46,42,67,68,49,43,44,49,63,42,42,54,63,47,37,52,52,51,16,68,48,35,24,49,34,54,58,33,50,41,62,54,22,48,74,28,49,29,69,19,41,10,34,53,44,53,54,22,62,80,63,65,20,55,40,48,48,40,51,52,35,54,49,15,38,52,33,34,52,50,16,45,50,50,26,51,51,48,43,29,70,65,36,56,78,60,46,72,75,110,106,67,67,58,48,51,52,50,54,57,62,40,47,61,54,53,50,51,50,49,52,52,43,51,50,46,53,68,64,40,87,71,66,62,56,54,39,64,49,48,92,86,56,48,71,67,56,52,51,50,50,38,58,67,45,30,76,88,47,58,68,71,55,25,48,53,41,49,48,51,34,45,75,72,58,47,50,32,18,27,73,82,77,56,39,52,31,48,59,57,47,64,69,11,42,60,50,21,40,52,44,40,46,50,16,49,50,52,15,51,67,49,14,49,59,51,7,45,50,32,20,74,36,60,88,34,70,66,24,50,50,53,51,49,52,23,50,50,32,65,29,46,47,66,66,55,53,43,52,51,48,33,45,49,36,24,66,72,62,59,73,34,62,59,56,30,51,53,56,89,92,54,88,47,69,64,46,37,49,48,30,40,46,60,58,23,46,50,53,16,44,36,46,22,27,52,48,16,50,54,37,16,53,41,34,44,54,47,64,69,33,67,70,47,53,52,41,47,73,72,64,51,49,72,66,53,45,42,68,68,49,42,43,50,64,40,42,53,64,47,34,52,52,52,17,68,47,34,23,49,33,54,58,31,49,42,62,54,22,48,72,27,49,30,67,20,42,9,34,52,44,52,53,22,62,79,63,65,20,54,39,47,48,41,50,51,34,54,49,15,38,51,33,33,51,50,15,46,50,51,25,53,52,49,43,30,69,66,36,56,78,61,47,72,76,109

Radius of gyration: 26.06 Å; Cα contacts (8 Å, |Δi|>4): 850; chains: 2; bounding box: 73×78×61 Å

Sequence (632 aa):
MYKVIAKRLLNAIPLLFVISIISFLLIKLAPGDPVRNFVTPNMSPIDVERIRKSLGLDQPIYMQYILWLKNILTGNFGYSLQNHRPVLDLIVERLPATIGLMGSSLLVSFVIAIPLGLFTGVKKNSIFDRIVNFISYVGISMLVFWFALLLIYLFSLKLNLLPSMGMRTVGQDSVWDIVQHGILPCMVLAFQNISVYMRYIRSSTIQQLEEDYVQIQYAYGASKKTVLFNHVLRNVLIPIITIFGLSIPSLVGGAFITETVFSWPGLGSLGVNAIFRFDYPIIMAITLLSSFMLILGNLIADILYGVVDPRIRMRGMYKVIAKRLLNAIPLLFVISIISFLLIKLAPGDPVRNFVTPNMSPIDVERIRKSLGLDQPIYMQYILWLKNILTGNFGYSLQNHRPVLDLIVERLPATIGLMGSSLLVSFVIAIPLGLFTGVKKNSIFDRIVNFISYVGISMLVFWFALLLIYLFSLKLNLLPSMGMRTVGQDSVWDIVQHGILPCMVLAFQNISVYMRYIRSSTIQQLEEDYVQIQYAYGASKKTVLFNHVLRNVLIPIITIFGLSIPSLVGGAFITETVFSWPGLGSLGVNAIFRFDYPIIMAITLLSSFMLILGNLIADILYGVVDPRIRMRG